Protein AF-0000000083203760 (afdb_homodimer)

Secondary structure (DSSP, 8-state):
----HHHHHHHHHHHHHHHHHHHHHHHHHHHHHTTT---HHHHHHHHHHHHHHHHHHHHIIIIIHHHTGGGT-HHHHHHHHHHHHHHHHHHHHHHIIIIIHHHHSTTS-HHHHHHHHHHHHHTTHHHHHHHHHHHHHHHHHHHHHHHHHHHHHHHHHHHHHHHHHHHHHHHHT---HHHHHHHHHHHHHHHHH-HHHHHHHHHHHHHHHHIIIIITTSS-EEHHHHHHHHHHHHHHHHHHS-TTEEEEEE--SS--TTEEE-TTSHHHHHHHHHHHH--SSS-EEEEEEEEEETTEEEEEEEEE----TT------HHHHHHHHHHHHHH-TTS-EEEEEE-SSEEEEEEEEEPEE-/----HHHHHHHHHHHHHHHHHHHHHHHHHHHHHTTT---HHHHHHHHHHHHHHHHHHHHIIIIIHHHTGGGT-HHHHHHHHHHHHHHHHHHHHHHIIIIIHHHHSTTS-HHHHHHHHHHHHHTTHHHHHHHHHHHHHHHHHHHHHHHHHHHHHHHHHHHHHHHHHHHHHHHHT---HHHHHHHHHHHHHHHHH-HHHHHHHHHHHHHHHHIIIIITTSS-EEHHHHHHHHHHHHHHHHHHS-TTEEEEEE--SS--TTEEE-TTSHHHHHHHHHHHH--SSS-EEEEEEEEEETTEEEEEEEEE----TT------HHHHHHHHHHHHHH-TTS-EEEEEE-SSEEEEEEEEEPEE-

Nearest PDB structures (foldseek):
  6swk-assembly1_A-2  TM=7.107E-01  e=8.829E-11  Geobacillus stearothermophilus
  6swj-assembly1_A-2  TM=7.119E-01  e=3.536E-10  Geobacillus stearothermophilus
  6e95-assembly1_A  TM=4.316E-01  e=1.342E-07  Saccharomyces cerevisiae S288C
  7cch-assembly1_A-2  TM=5.330E-01  e=2.405E-06  Acinetobacter baumannii
  6dk8-assembly4_H  TM=5.247E-01  e=2.341E-05  Pseudomonas aeruginosa

Organism: NCBI:txid214856

Radius of gyration: 39.58 Å; Cα contacts (8 Å, |Δi|>4): 831; chains: 2; bounding box: 65×118×86 Å

pLDDT: mean 80.67, std 13.75, range [40.88, 97.44]

Foldseek 3Di:
DPDPPVLVVVLVVVVCVVVVVQLCVQQVVQCVPVVRDRDVVSSVVSVLLCVLLVVLLVCLLPPLLVPAVVVPNVVSSVVVSLCSQLVSVVVVVVCCVPPVCVPPVVPPDPVVVVVVVCCVVVVCPSVVSSVVSVVSSVVSSVSVVVSVVVVVVVVVVVVVVVVLVVLLQVLLLVPVVVLLVVLVVVLVVCCVVPVVVSVVSVVLSVLLVCCSPPPLNDQKDFPVSQVVNLVSSVVSVCSVCDPQEAEEEEEDDPRPRQFMDRHPLLVLVVVCQSVFQDDPVHRKYKYWYWDDDPQKIKIKIKMWGDDDDDDPPPPPPNVVSSVVNCCSPQNPPQKDWDWDDDNTMTMIMIMHGTDGD/DPDPPVLVVVLVVVVCVVVVVQLCVQQVVQCVPVVRDRDVVSSVVSVLLCVLLVVLLVCLLPPLLVPAVVVPNVVSSVVVSLCSQLVSVVVVVVCCVVPVCVPPVVPPDPVVVVVVVCCVVVVCVSVVSSVVSVVSSVVSSVSVVVSVVVVVVVVVVVVVVVVLVVLLQVLLLVPVVVLLVVLVVLLVVCCVVPVVVSVVSVVLSVLLVCCSPPPLNDQKDFPVVQVVNLVSSVVSVCSVDDPQEAEEEEEDPDGDRQFMDRHPLLVLVVVCQSVFQDDPVHRKYKYWYWDDDPQKIKIKIKMFGDDDDPDPPDPPPNVVSSQVSCCSPQNPPQKDWDWDDDRTMTMIMIMHGTDGD

Solvent-accessible surface area (backbone atoms only — not comparable to full-atom values): 38094 Å² total; per-residue (Å²): 128,86,72,54,69,65,58,54,50,53,52,53,51,52,51,51,54,54,51,50,52,64,65,44,45,52,50,54,52,30,24,66,71,48,80,68,38,71,49,63,68,61,36,50,54,50,47,60,68,45,47,61,54,54,53,52,47,50,51,35,65,70,45,47,40,63,66,20,46,77,67,69,35,57,66,64,28,51,53,52,50,51,49,53,46,53,50,52,53,51,48,50,51,51,47,43,59,63,50,44,44,58,66,74,43,61,83,52,53,73,65,56,48,51,50,48,49,51,47,47,68,65,53,47,48,67,60,52,52,47,52,40,46,51,22,41,53,32,18,53,49,15,53,54,43,48,58,48,44,57,50,49,51,53,50,42,53,52,43,51,51,50,27,52,50,26,43,51,52,38,64,60,61,62,62,66,48,64,57,56,36,52,51,37,52,50,35,41,59,26,49,79,76,37,51,68,59,21,38,50,47,35,52,43,50,35,53,46,47,48,42,58,58,68,47,40,74,37,77,54,30,39,45,66,57,52,49,50,47,47,50,41,51,49,53,51,46,49,68,70,48,50,98,62,48,52,73,44,76,46,72,59,80,85,71,65,81,66,42,17,34,60,53,77,56,68,50,57,55,54,50,46,37,58,67,58,13,56,49,96,87,44,87,20,35,40,40,38,40,39,42,71,56,93,65,28,38,37,40,35,40,37,18,27,38,70,76,66,95,74,68,73,72,63,83,50,76,62,62,54,48,49,50,52,49,44,36,71,73,52,36,84,81,51,52,45,80,47,74,46,79,52,83,53,36,38,34,41,37,37,38,38,59,52,40,82,122,127,87,72,54,70,66,58,54,50,54,52,52,50,50,51,50,53,54,51,49,51,64,64,46,45,51,50,52,51,29,26,66,71,47,82,70,38,70,50,60,68,60,36,50,53,51,48,62,68,46,47,60,55,53,52,52,47,51,50,37,64,72,46,47,40,64,68,19,45,78,67,69,34,55,67,64,28,53,52,51,50,49,48,50,46,53,49,51,54,50,49,52,52,52,47,44,59,63,50,45,44,57,64,73,41,63,81,50,52,72,66,57,47,50,51,48,48,50,47,47,68,64,54,47,48,67,58,53,51,46,51,39,46,51,21,40,52,31,19,51,48,16,54,54,42,47,55,48,44,55,50,50,51,53,51,42,52,52,43,50,52,51,27,52,48,26,44,49,52,38,63,59,61,62,62,66,49,64,57,56,37,52,52,38,52,49,35,41,60,26,49,78,76,36,51,68,59,22,39,52,47,37,52,42,50,35,53,47,46,47,42,58,58,67,48,40,74,38,76,54,30,39,46,66,56,52,49,49,47,47,51,40,51,49,53,51,46,50,66,70,48,49,94,59,47,53,73,44,75,46,70,62,94,77,71,65,81,66,41,17,34,61,53,77,56,67,50,54,55,54,51,48,36,57,68,57,13,57,51,94,87,44,88,20,34,39,40,38,39,40,44,74,56,94,64,26,36,37,41,36,40,36,17,26,36,73,75,63,95,73,69,72,70,65,84,48,76,61,62,54,49,49,50,52,49,45,36,72,75,51,36,83,81,52,51,47,80,48,75,48,79,52,83,54,34,39,35,42,37,38,39,37,58,52,42,82,121

InterPro domains:
  IPR010559 Signal transduction histidine kinase, internal region [PF06580] (166-244)
  IPR036890 Histidine kinase/HSP90-like ATPase superfamily [G3DSA:3.30.565.10] (221-354)
  IPR036890 Histidine kinase/HSP90-like ATPase superfamily [SSF55874] (228-350)
  IPR050640 Bacterial two-component sensor kinase systems [PTHR34220] (123-354)

Structure (mmCIF, N/CA/C/O backbone):
data_AF-0000000083203760-model_v1
#
loop_
_entity.id
_entity.type
_entity.pdbx_description
1 polymer Regulator
#
loop_
_atom_site.group_PDB
_atom_site.id
_atom_site.type_symbol
_atom_site.label_atom_id
_atom_site.label_alt_id
_atom_site.label_comp_id
_atom_site.label_asym_id
_atom_site.label_entity_id
_atom_site.label_seq_id
_atom_site.pdbx_PDB_ins_code
_atom_site.Cartn_x
_atom_site.Cartn_y
_atom_site.Cartn_z
_atom_site.occupancy
_atom_site.B_iso_or_equiv
_atom_site.auth_seq_id
_atom_site.auth_comp_id
_atom_site.auth_asym_id
_atom_site.auth_atom_id
_atom_site.pdbx_PDB_model_num
ATOM 1 N N . MET A 1 1 ? -10.406 -12.016 2.883 1 41.28 1 MET A N 1
ATOM 2 C CA . MET A 1 1 ? -10.086 -11.289 1.656 1 41.28 1 MET A CA 1
ATOM 3 C C . MET A 1 1 ? -11.156 -11.523 0.593 1 41.28 1 MET A C 1
ATOM 5 O O . MET A 1 1 ? -11.359 -12.656 0.151 1 41.28 1 MET A O 1
ATOM 9 N N . LYS A 1 2 ? -12.18 -10.805 0.611 1 45.97 2 LYS A N 1
ATOM 10 C CA . LYS A 1 2 ? -13.312 -11.07 -0.267 1 45.97 2 LYS A CA 1
ATOM 11 C C . LYS A 1 2 ? -12.867 -11.188 -1.722 1 45.97 2 LYS A C 1
ATOM 13 O O . LYS A 1 2 ? -12.352 -10.234 -2.301 1 45.97 2 LYS A O 1
ATOM 18 N N . ILE A 1 3 ? -12.594 -12.352 -2.16 1 55.75 3 ILE A N 1
ATOM 19 C CA . ILE A 1 3 ? -12.445 -12.656 -3.578 1 55.75 3 ILE A CA 1
ATOM 20 C C . ILE A 1 3 ? -13.625 -12.078 -4.359 1 55.75 3 ILE A C 1
ATOM 22 O O . ILE A 1 3 ? -14.781 -12.367 -4.043 1 55.75 3 ILE A O 1
ATOM 26 N N . THR A 1 4 ? -13.359 -11.094 -5.195 1 65.38 4 THR A N 1
ATOM 27 C CA . THR A 1 4 ? -14.477 -10.516 -5.922 1 65.38 4 THR A CA 1
ATOM 28 C C . THR A 1 4 ? -15.188 -11.578 -6.758 1 65.38 4 THR A C 1
ATOM 30 O O . THR A 1 4 ? -14.547 -12.469 -7.312 1 65.38 4 THR A O 1
ATOM 33 N N . LYS A 1 5 ? -16.5 -11.742 -6.645 1 73.12 5 LYS A N 1
ATOM 34 C CA . LYS A 1 5 ? -17.375 -12.633 -7.383 1 73.12 5 LYS A CA 1
ATOM 35 C C . LYS A 1 5 ? -16.922 -12.781 -8.836 1 73.12 5 LYS A C 1
ATOM 37 O O . LYS A 1 5 ? -16.922 -13.891 -9.375 1 73.12 5 LYS A O 1
ATOM 42 N N . LYS A 1 6 ? -16.422 -11.75 -9.422 1 73.62 6 LYS A N 1
ATOM 43 C CA . LYS A 1 6 ? -16.031 -11.742 -10.828 1 73.62 6 LYS A CA 1
ATOM 44 C C . LYS A 1 6 ? -14.773 -12.578 -11.047 1 73.62 6 LYS A C 1
ATOM 46 O O . LYS A 1 6 ? -14.664 -13.297 -12.047 1 73.62 6 LYS A O 1
ATOM 51 N N . GLN A 1 7 ? -13.844 -12.477 -10.109 1 79.75 7 GLN A N 1
ATOM 52 C CA . GLN A 1 7 ? -12.594 -13.211 -10.25 1 79.75 7 GLN A CA 1
ATOM 53 C C . GLN A 1 7 ? -12.812 -14.711 -10.078 1 79.75 7 GLN A C 1
ATOM 55 O O . GLN A 1 7 ? -12.203 -15.516 -10.789 1 79.75 7 GLN A O 1
ATOM 60 N N . THR A 1 8 ? -13.742 -15.023 -9.242 1 82.88 8 THR A N 1
ATOM 61 C CA . THR A 1 8 ? -14.07 -16.422 -9.031 1 82.88 8 THR A CA 1
ATOM 62 C C . THR A 1 8 ? -14.742 -17.016 -10.266 1 82.88 8 THR A C 1
ATOM 64 O O . THR A 1 8 ? -14.477 -18.156 -10.641 1 82.88 8 THR A O 1
ATOM 67 N N . ILE A 1 9 ? -15.57 -16.234 -10.875 1 84.5 9 ILE A N 1
ATOM 68 C CA . ILE A 1 9 ? -16.25 -16.656 -12.094 1 84.5 9 ILE A CA 1
ATOM 69 C C . ILE A 1 9 ? -15.234 -16.859 -13.211 1 84.5 9 ILE A C 1
ATOM 71 O O . ILE A 1 9 ? -15.305 -17.844 -13.953 1 84.5 9 ILE A O 1
ATOM 75 N N . GLY A 1 10 ? -14.312 -15.906 -13.336 1 85.19 10 GLY A N 1
ATOM 76 C CA . GLY A 1 10 ? -13.273 -16.031 -14.352 1 85.19 10 GLY A CA 1
ATOM 77 C C . GLY A 1 10 ? -12.406 -17.266 -14.164 1 85.19 10 GLY A C 1
ATOM 78 O O . GLY A 1 10 ? -12.094 -17.953 -15.133 1 85.19 10 GLY A O 1
ATOM 79 N N . GLU A 1 11 ? -12.086 -17.516 -12.984 1 89.69 11 GLU A N 1
ATOM 80 C CA . GLU A 1 11 ? -11.281 -18.688 -12.648 1 89.69 11 GLU A CA 1
ATOM 81 C C . GLU A 1 11 ? -12.008 -19.984 -13.008 1 89.69 11 GLU A C 1
ATOM 83 O O . GLU A 1 11 ? -11.43 -20.859 -13.648 1 89.69 11 GLU A O 1
ATOM 88 N N . ASN A 1 12 ? -13.25 -20.141 -12.617 1 89.38 12 ASN A N 1
ATOM 89 C CA . ASN A 1 12 ? -14.039 -21.344 -12.883 1 89.38 12 ASN A CA 1
ATOM 90 C C . ASN A 1 12 ? -14.289 -21.531 -14.375 1 89.38 12 ASN A C 1
ATOM 92 O O . ASN A 1 12 ? -14.281 -22.656 -14.867 1 89.38 12 ASN A O 1
ATOM 96 N N . LEU A 1 13 ? -14.508 -20.453 -15.047 1 88.31 13 LEU A N 1
ATOM 97 C CA . LEU A 1 13 ? -14.695 -20.516 -16.5 1 88.31 13 LEU A CA 1
ATOM 98 C C . LEU A 1 13 ? -13.445 -21.062 -17.188 1 88.31 13 LEU A C 1
ATOM 100 O O . LEU A 1 13 ? -13.547 -21.844 -18.125 1 88.31 13 LEU A O 1
ATOM 104 N N . LEU A 1 14 ? -12.359 -20.625 -16.734 1 90.06 14 LEU A N 1
ATOM 105 C CA . LEU A 1 14 ? -11.094 -21.109 -17.281 1 90.06 14 LEU A CA 1
ATOM 106 C C . LEU A 1 14 ? -10.945 -22.609 -17.062 1 90.06 14 LEU A C 1
ATOM 108 O O . LEU A 1 14 ? -10.547 -23.344 -17.969 1 90.06 14 LEU A O 1
ATOM 112 N N . TYR A 1 15 ? -11.312 -23.109 -15.875 1 92.94 15 TYR A N 1
ATOM 113 C CA . TYR A 1 15 ? -11.242 -24.547 -15.57 1 92.94 15 TYR A CA 1
ATOM 114 C C . TYR A 1 15 ? -12.164 -25.344 -16.484 1 92.94 15 TYR A C 1
ATOM 116 O O . TYR A 1 15 ? -11.773 -26.375 -17.016 1 92.94 15 TYR A O 1
ATOM 124 N N . VAL A 1 16 ? -13.344 -24.812 -16.688 1 91.5 16 VAL A N 1
ATOM 125 C CA . VAL A 1 16 ? -14.32 -25.5 -17.531 1 91.5 16 VAL A CA 1
ATOM 126 C C . VAL A 1 16 ? -13.805 -25.578 -18.969 1 91.5 16 VAL A C 1
ATOM 128 O O . VAL A 1 16 ? -13.922 -26.609 -19.625 1 91.5 16 VAL A O 1
ATOM 131 N N . MET A 1 17 ? -13.25 -24.547 -19.406 1 90.25 17 MET A N 1
ATOM 132 C CA . MET A 1 17 ? -12.711 -24.5 -20.766 1 90.25 17 MET A CA 1
ATOM 133 C C . MET A 1 17 ? -11.586 -25.516 -20.938 1 90.25 17 MET A C 1
ATOM 135 O O . MET A 1 17 ? -11.57 -26.266 -21.922 1 90.25 17 MET A O 1
ATOM 139 N N . VAL A 1 18 ? -10.672 -25.562 -20.016 1 91.62 18 VAL A N 1
ATOM 140 C CA . VAL A 1 18 ? -9.508 -26.438 -20.094 1 91.62 18 VAL A CA 1
ATOM 141 C C . VAL A 1 18 ? -9.961 -27.891 -20.031 1 91.62 18 VAL A C 1
ATOM 143 O O . VAL A 1 18 ? -9.57 -28.703 -20.875 1 91.62 18 VAL A O 1
ATOM 146 N N . TRP A 1 19 ? -10.852 -28.266 -19.141 1 93.12 19 TRP A N 1
ATOM 147 C CA . TRP A 1 19 ? -11.273 -29.656 -18.969 1 93.12 19 TRP A CA 1
ATOM 148 C C . TRP A 1 19 ? -12.188 -30.094 -20.109 1 93.12 19 TRP A C 1
ATOM 150 O O . TRP A 1 19 ? -12.164 -31.266 -20.516 1 93.12 19 TRP A O 1
ATOM 160 N N . SER A 1 20 ? -13.016 -29.141 -20.641 1 91.94 20 SER A N 1
ATOM 161 C CA . SER A 1 20 ? -13.812 -29.469 -21.812 1 91.94 20 SER A CA 1
ATOM 162 C C . SER A 1 20 ? -12.938 -29.812 -23.016 1 91.94 20 SER A C 1
ATOM 164 O O . SER A 1 20 ? -13.227 -30.766 -23.75 1 91.94 20 SER A O 1
ATOM 166 N N . ALA A 1 21 ? -11.922 -29.078 -23.141 1 89.75 21 ALA A N 1
ATOM 167 C CA . ALA A 1 21 ? -10.977 -29.344 -24.234 1 89.75 21 ALA A CA 1
ATOM 168 C C . ALA A 1 21 ? -10.32 -30.719 -24.047 1 89.75 21 ALA A C 1
ATOM 170 O O . ALA A 1 21 ? -10.195 -31.484 -25.016 1 89.75 21 ALA A O 1
ATOM 171 N N . ILE A 1 22 ? -9.93 -31.078 -22.844 1 91.44 22 ILE A N 1
ATOM 172 C CA . ILE A 1 22 ? -9.25 -32.344 -22.547 1 91.44 22 ILE A CA 1
ATOM 173 C C . ILE A 1 22 ? -10.203 -33.5 -22.797 1 91.44 22 ILE A C 1
ATOM 175 O O . ILE A 1 22 ? -9.805 -34.531 -23.359 1 91.44 22 ILE A O 1
ATOM 179 N N . ILE A 1 23 ? -11.469 -33.344 -22.5 1 90.38 23 ILE A N 1
ATOM 180 C CA . ILE A 1 23 ? -12.453 -34.438 -22.594 1 90.38 23 ILE A CA 1
ATOM 181 C C . ILE A 1 23 ? -12.898 -34.594 -24.047 1 90.38 23 ILE A C 1
ATOM 183 O O . ILE A 1 23 ? -13.195 -35.719 -24.484 1 90.38 23 ILE A O 1
ATOM 187 N N . LEU A 1 24 ? -12.805 -33.531 -24.781 1 89 24 LEU A N 1
ATOM 188 C CA . LEU A 1 24 ? -13.359 -33.531 -26.141 1 89 24 LEU A CA 1
ATOM 189 C C . LEU A 1 24 ? -12.336 -34.031 -27.141 1 89 24 LEU A C 1
ATOM 191 O O . LEU A 1 24 ? -12.703 -34.562 -28.188 1 89 24 LEU A O 1
ATOM 195 N N . VAL A 1 25 ? -11.102 -34 -26.844 1 85.94 25 VAL A N 1
ATOM 196 C CA . VAL A 1 25 ? -10.047 -34.312 -27.812 1 85.94 25 VAL A CA 1
ATOM 197 C C . VAL A 1 25 ? -10.109 -35.781 -28.172 1 85.94 25 VAL A C 1
ATOM 199 O O . VAL A 1 25 ? -10.039 -36.156 -29.344 1 85.94 25 VAL A O 1
ATOM 202 N N . PRO A 1 26 ? -10.273 -36.75 -27.203 1 83 26 PRO A N 1
ATOM 203 C CA . PRO A 1 26 ? -10.383 -38.156 -27.578 1 83 26 PRO A CA 1
ATOM 204 C C . PRO A 1 26 ? -11.562 -38.406 -28.516 1 83 26 PRO A C 1
ATOM 206 O O . PRO A 1 26 ? -11.484 -39.281 -29.375 1 83 26 PRO A O 1
ATOM 209 N N . VAL A 1 27 ? -12.617 -37.656 -28.375 1 81.75 27 VAL A N 1
ATOM 210 C CA . VAL A 1 27 ? -13.773 -37.812 -29.234 1 81.75 27 VAL A CA 1
ATOM 211 C C . VAL A 1 27 ? -13.422 -37.344 -30.656 1 81.75 27 VAL A C 1
ATOM 213 O O . VAL A 1 27 ? -13.711 -38.062 -31.625 1 81.75 27 VAL A O 1
ATOM 216 N N . LEU A 1 28 ? -12.766 -36.281 -30.766 1 80.5 28 LEU A N 1
ATOM 217 C CA . LEU A 1 28 ? -12.375 -35.75 -32.062 1 80.5 28 LEU A CA 1
ATOM 218 C C . LEU A 1 28 ? -11.367 -36.656 -32.75 1 80.5 28 LEU A C 1
ATOM 220 O O . LEU A 1 28 ? -11.414 -36.844 -33.969 1 80.5 28 LEU A O 1
ATOM 224 N N . ASN A 1 29 ? -10.453 -37.188 -31.922 1 78.31 29 ASN A N 1
ATOM 225 C CA . ASN A 1 29 ? -9.461 -38.125 -32.469 1 78.31 29 ASN A CA 1
ATOM 226 C C . ASN A 1 29 ? -10.125 -39.375 -33 1 78.31 29 ASN A C 1
ATOM 228 O O . ASN A 1 29 ? -9.703 -39.906 -34.062 1 78.31 29 ASN A O 1
ATOM 232 N N . SER A 1 30 ? -11.094 -39.906 -32.312 1 76.69 30 SER A N 1
ATOM 233 C CA . SER A 1 30 ? -11.805 -41.094 -32.781 1 76.69 30 SER A CA 1
ATOM 234 C C . SER A 1 30 ? -12.562 -40.812 -34.062 1 76.69 30 SER A C 1
ATOM 236 O O . SER A 1 30 ? -12.633 -41.688 -34.969 1 76.69 30 SER A O 1
ATOM 238 N N . LEU A 1 31 ? -13.023 -39.625 -34.219 1 75.75 31 LEU A N 1
ATOM 239 C CA . LEU A 1 31 ? -13.75 -39.219 -35.406 1 75.75 31 LEU A CA 1
ATOM 240 C C . LEU A 1 31 ? -12.812 -39.156 -36.625 1 75.75 31 LEU A C 1
ATOM 242 O O . LEU A 1 31 ? -13.18 -39.594 -37.719 1 75.75 31 LEU A O 1
ATOM 246 N N . MET A 1 32 ? -11.672 -38.781 -36.438 1 72.25 32 MET A N 1
ATOM 247 C CA . MET A 1 32 ? -10.695 -38.594 -37.5 1 72.25 32 MET A CA 1
ATOM 248 C C . MET A 1 32 ? -10.125 -39.938 -37.938 1 72.25 32 MET A C 1
ATOM 250 O O . MET A 1 32 ? -9.852 -40.125 -39.125 1 72.25 32 MET A O 1
ATOM 254 N N . MET A 1 33 ? -9.961 -40.875 -37.031 1 68.06 33 MET A N 1
ATOM 255 C CA . MET A 1 33 ? -9.32 -42.156 -37.344 1 68.06 33 MET A CA 1
ATOM 256 C C . MET A 1 33 ? -10.312 -43.125 -38 1 68.06 33 MET A C 1
ATOM 258 O O . MET A 1 33 ? -9.906 -44 -38.781 1 68.06 33 MET A O 1
ATOM 262 N N . SER A 1 34 ? -11.484 -43.188 -37.469 1 64.12 34 SER A N 1
ATOM 263 C CA . SER A 1 34 ? -12.445 -44.188 -37.938 1 64.12 34 SER A CA 1
ATOM 264 C C . SER A 1 34 ? -13.352 -43.594 -39.031 1 64.12 34 SER A C 1
ATOM 266 O O . SER A 1 34 ? -14.547 -43.906 -39.062 1 64.12 34 SER A O 1
ATOM 268 N N . GLU A 1 35 ? -12.688 -42.875 -40.062 1 63.22 35 GLU A N 1
ATOM 269 C CA . GLU A 1 35 ? -13.461 -42.344 -41.188 1 63.22 35 GLU A CA 1
ATOM 270 C C . GLU A 1 35 ? -14.789 -41.781 -40.719 1 63.22 35 GLU A C 1
ATOM 272 O O . GLU A 1 35 ? -15.844 -42.125 -41.25 1 63.22 35 GLU A O 1
ATOM 277 N N . LEU A 1 36 ? -14.836 -41.062 -39.688 1 66.12 36 LEU A N 1
ATOM 278 C CA . LEU A 1 36 ? -15.945 -40.219 -39.281 1 66.12 36 LEU A CA 1
ATOM 279 C C . LEU A 1 36 ? -16.938 -41 -38.406 1 66.12 36 LEU A C 1
ATOM 281 O O . LEU A 1 36 ? -18.125 -40.656 -38.344 1 66.12 36 LEU A O 1
ATOM 285 N N . HIS A 1 37 ? -16.562 -42.281 -38 1 74.94 37 HIS A N 1
ATOM 286 C CA . HIS A 1 37 ? -17.344 -42.969 -36.969 1 74.94 37 HIS A CA 1
ATOM 287 C C . HIS A 1 37 ? -16.641 -42.969 -35.625 1 74.94 37 HIS A C 1
ATOM 289 O O . HIS A 1 37 ? -15.422 -43.125 -35.562 1 74.94 37 HIS A O 1
ATOM 295 N N . VAL A 1 38 ? -17.406 -42.625 -34.656 1 73.75 38 VAL A N 1
ATOM 296 C CA . VAL A 1 38 ? -16.859 -42.562 -33.281 1 73.75 38 VAL A CA 1
ATOM 297 C C . VAL A 1 38 ? -16.781 -43.969 -32.719 1 73.75 38 VAL A C 1
ATOM 299 O O . VAL A 1 38 ? -17.797 -44.688 -32.656 1 73.75 38 VAL A O 1
ATOM 302 N N . SER A 1 39 ? -15.625 -44.438 -32.469 1 77.69 39 SER A N 1
ATOM 303 C CA . SER A 1 39 ? -15.461 -45.688 -31.703 1 77.69 39 SER A CA 1
ATOM 304 C C . SER A 1 39 ? -15.578 -45.406 -30.203 1 77.69 39 SER A C 1
ATOM 306 O O . SER A 1 39 ? -14.617 -45 -29.562 1 77.69 39 SER A O 1
ATOM 308 N N . TRP A 1 40 ? -16.734 -45.688 -29.672 1 78.56 40 TRP A N 1
ATOM 309 C CA . TRP A 1 40 ? -17.016 -45.375 -28.266 1 78.56 40 TRP A CA 1
ATOM 310 C C . TRP A 1 40 ? -16.125 -46.188 -27.328 1 78.56 40 TRP A C 1
ATOM 312 O O . TRP A 1 40 ? -15.82 -45.75 -26.234 1 78.56 40 TRP A O 1
ATOM 322 N N . GLU A 1 41 ? -15.719 -47.281 -27.797 1 76.12 41 GLU A N 1
ATOM 323 C CA . GLU A 1 41 ? -14.836 -48.094 -26.969 1 76.12 41 GLU A CA 1
ATOM 324 C C . GLU A 1 41 ? -13.516 -47.406 -26.703 1 76.12 41 GLU A C 1
ATOM 326 O O . GLU A 1 41 ? -13.047 -47.344 -25.562 1 76.12 41 GLU A O 1
ATOM 331 N N . ASN A 1 42 ? -13 -46.812 -27.75 1 75.62 42 ASN A N 1
ATOM 332 C CA . ASN A 1 42 ? -11.742 -46.094 -27.609 1 75.62 42 ASN A CA 1
ATOM 333 C C . ASN A 1 42 ? -11.898 -44.844 -26.766 1 75.62 42 ASN A C 1
ATOM 335 O O . ASN A 1 42 ? -11.023 -44.5 -25.969 1 75.62 42 ASN A O 1
ATOM 339 N N . VAL A 1 43 ? -13.055 -44.25 -26.984 1 82.94 43 VAL A N 1
ATOM 340 C CA . VAL A 1 43 ? -13.32 -43 -26.25 1 82.94 43 VAL A CA 1
ATOM 341 C C . VAL A 1 43 ? -13.477 -43.312 -24.75 1 82.94 43 VAL A C 1
ATOM 343 O O . VAL A 1 43 ? -12.953 -42.594 -23.906 1 82.94 43 VAL A O 1
ATOM 346 N N . LEU A 1 44 ? -14.094 -44.406 -24.406 1 84.44 44 LEU A N 1
ATOM 347 C CA . LEU A 1 44 ? -14.305 -44.781 -23.016 1 84.44 44 LEU A CA 1
ATOM 348 C C . LEU A 1 44 ? -12.992 -45.156 -22.344 1 84.44 44 LEU A C 1
ATOM 350 O O . LEU A 1 44 ? -12.781 -44.844 -21.172 1 84.44 44 LEU A O 1
ATOM 354 N N . ILE A 1 45 ? -12.109 -45.75 -23.094 1 78.44 45 ILE A N 1
ATOM 355 C CA . ILE A 1 45 ? -10.789 -46.094 -22.562 1 78.44 45 ILE A CA 1
ATOM 356 C C . ILE A 1 45 ? -10.016 -44.812 -22.234 1 78.44 45 ILE A C 1
ATOM 358 O O . ILE A 1 45 ? -9.391 -44.719 -21.172 1 78.44 45 ILE A O 1
ATOM 362 N N . ALA A 1 46 ? -10.117 -43.875 -23.156 1 83.62 46 ALA A N 1
ATOM 363 C CA . ALA A 1 46 ? -9.438 -42.594 -22.938 1 83.62 46 ALA A CA 1
ATOM 364 C C . ALA A 1 46 ? -10.008 -41.875 -21.734 1 83.62 46 ALA A C 1
ATOM 366 O O . ALA A 1 46 ? -9.266 -41.344 -20.906 1 83.62 46 ALA A O 1
ATOM 367 N N . TRP A 1 47 ? -11.305 -41.906 -21.609 1 88.44 47 TRP A N 1
ATOM 368 C CA . TRP A 1 47 ? -11.961 -41.188 -20.516 1 88.44 47 TRP A CA 1
ATOM 369 C C . TRP A 1 47 ? -11.641 -41.844 -19.172 1 88.44 47 TRP A C 1
ATOM 371 O O . TRP A 1 47 ? -11.539 -41.188 -18.156 1 88.44 47 TRP A O 1
ATOM 381 N N . ARG A 1 48 ? -11.453 -43.156 -19.188 1 86.06 48 ARG A N 1
ATOM 382 C CA . ARG A 1 48 ? -11.055 -43.875 -17.984 1 86.06 48 ARG A CA 1
ATOM 383 C C . ARG A 1 48 ? -9.664 -43.438 -17.516 1 86.06 48 ARG A C 1
ATOM 385 O O . ARG A 1 48 ? -9.398 -43.375 -16.328 1 86.06 48 ARG A O 1
ATOM 392 N N . LYS A 1 49 ? -8.773 -43.125 -18.453 1 86.31 49 LYS A N 1
ATOM 393 C CA . LYS A 1 49 ? -7.426 -42.656 -18.141 1 86.31 49 LYS A CA 1
ATOM 394 C C . LYS A 1 49 ? -7.434 -41.219 -17.641 1 86.31 49 LYS A C 1
ATOM 396 O O . LYS A 1 49 ? -6.566 -40.812 -16.859 1 86.31 49 LYS A O 1
ATOM 401 N N . ILE A 1 50 ? -8.484 -40.438 -18.031 1 92 50 ILE A N 1
ATOM 402 C CA . ILE A 1 50 ? -8.57 -39.031 -17.703 1 92 50 ILE A CA 1
ATOM 403 C C . ILE A 1 50 ? -9.227 -38.875 -16.328 1 92 50 ILE A C 1
ATOM 405 O O . ILE A 1 50 ? -8.883 -37.938 -15.586 1 92 50 ILE A O 1
ATOM 409 N N . ALA A 1 51 ? -10.078 -39.75 -15.922 1 93.19 51 ALA A N 1
ATOM 410 C CA . ALA A 1 51 ? -10.953 -39.656 -14.758 1 93.19 51 ALA A CA 1
ATOM 411 C C . ALA A 1 51 ? -10.141 -39.438 -13.484 1 93.19 51 ALA A C 1
ATOM 413 O O . ALA A 1 51 ? -10.461 -38.531 -12.688 1 93.19 51 ALA A O 1
ATOM 414 N N . PRO A 1 52 ? -9.016 -40.156 -13.297 1 94.25 52 PRO A N 1
ATOM 415 C CA . PRO A 1 52 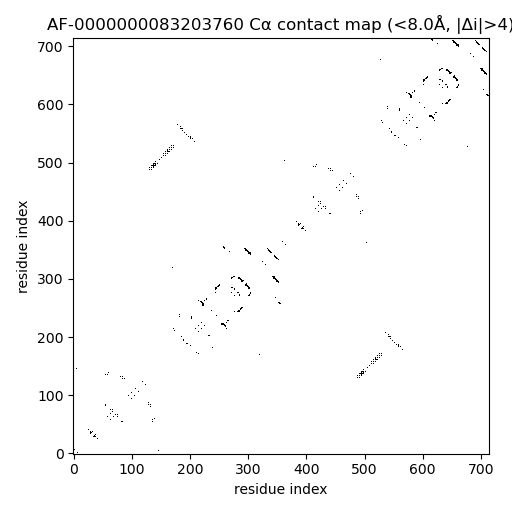? -8.258 -39.938 -12.07 1 94.25 52 PRO A CA 1
ATOM 416 C C . PRO A 1 52 ? -7.695 -38.5 -11.984 1 94.25 52 PRO A C 1
ATOM 418 O O . PRO A 1 52 ? -7.613 -37.938 -10.891 1 94.25 52 PRO A O 1
ATOM 421 N N . TYR A 1 53 ? -7.285 -37.938 -13.07 1 95.12 53 TYR A N 1
ATOM 422 C CA . TYR A 1 53 ? -6.754 -36.594 -13.078 1 95.12 53 TYR A CA 1
ATOM 423 C C . TYR A 1 53 ? -7.828 -35.562 -12.695 1 95.12 53 TYR A C 1
ATOM 425 O O . TYR A 1 53 ? -7.547 -34.594 -12.008 1 95.12 53 TYR A O 1
ATOM 433 N N . LEU A 1 54 ? -9.039 -35.812 -13.211 1 94.94 54 LEU A N 1
ATOM 434 C CA . LEU A 1 54 ? -10.148 -34.906 -12.867 1 94.94 54 LEU A CA 1
ATOM 435 C C . LEU A 1 54 ? -10.43 -34.969 -11.367 1 94.94 54 LEU A C 1
ATOM 437 O O . LEU A 1 54 ? -10.664 -33.938 -10.742 1 94.94 54 LEU A O 1
ATOM 441 N N . ILE A 1 55 ? -10.359 -36.188 -10.805 1 95.38 55 ILE A N 1
ATOM 442 C CA . ILE A 1 55 ? -10.578 -36.344 -9.367 1 95.38 55 ILE A CA 1
ATOM 443 C C . ILE A 1 55 ? -9.492 -35.594 -8.594 1 95.38 55 ILE A C 1
ATOM 445 O O . ILE A 1 55 ? -9.797 -34.844 -7.656 1 95.38 55 ILE A O 1
ATOM 449 N N . ILE A 1 56 ? -8.258 -35.781 -8.969 1 96.5 56 ILE A N 1
ATOM 450 C CA . ILE A 1 56 ? -7.137 -35.094 -8.32 1 96.5 56 ILE A CA 1
ATOM 451 C C . ILE A 1 56 ? -7.328 -33.594 -8.414 1 96.5 56 ILE A C 1
ATOM 453 O O . ILE A 1 56 ? -7.137 -32.875 -7.426 1 96.5 56 ILE A O 1
ATOM 457 N N . PHE A 1 57 ? -7.75 -33.094 -9.578 1 96.31 57 PHE A N 1
ATOM 458 C CA . PHE A 1 57 ? -7.941 -31.656 -9.812 1 96.31 57 PHE A CA 1
ATOM 459 C C . PHE A 1 57 ? -9 -31.094 -8.883 1 96.31 57 PHE A C 1
ATOM 461 O O . PHE A 1 57 ? -8.797 -30.047 -8.266 1 96.31 57 PHE A O 1
ATOM 468 N N . ILE A 1 58 ? -10.125 -31.797 -8.773 1 96.12 58 ILE A N 1
ATOM 469 C CA . ILE A 1 58 ? -11.25 -31.312 -7.98 1 96.12 58 ILE A CA 1
ATOM 470 C C . ILE A 1 58 ? -10.844 -31.219 -6.512 1 96.12 58 ILE A C 1
ATOM 472 O O . ILE A 1 58 ? -11.086 -30.203 -5.852 1 96.12 58 ILE A O 1
ATOM 476 N N . VAL A 1 59 ? -10.227 -32.25 -5.992 1 96.81 59 VAL A N 1
ATOM 477 C CA . VAL A 1 59 ? -9.812 -32.281 -4.594 1 96.81 59 VAL A CA 1
ATOM 478 C C . VAL A 1 59 ? -8.734 -31.219 -4.352 1 96.81 59 VAL A C 1
ATOM 480 O O . VAL A 1 59 ? -8.781 -30.484 -3.363 1 96.81 59 VAL A O 1
ATOM 483 N N . HIS A 1 60 ? -7.773 -31.109 -5.258 1 96.88 60 HIS A N 1
ATOM 484 C CA . HIS A 1 60 ? -6.688 -30.141 -5.125 1 96.88 60 HIS A CA 1
ATOM 485 C C . HIS A 1 60 ? -7.215 -28.719 -5.16 1 96.88 60 HIS A C 1
ATOM 487 O O . HIS A 1 60 ? -6.852 -27.891 -4.312 1 96.88 60 HIS A O 1
ATOM 493 N N . ASN A 1 61 ? -8.102 -28.422 -6.109 1 95.19 61 ASN A N 1
ATOM 494 C CA . ASN A 1 61 ? -8.617 -27.078 -6.324 1 95.19 61 ASN A CA 1
ATOM 495 C C . ASN A 1 61 ? -9.523 -26.641 -5.18 1 95.19 61 ASN A C 1
ATOM 497 O O . ASN A 1 61 ? -9.492 -25.469 -4.773 1 95.19 61 ASN A O 1
ATOM 501 N N . SER A 1 62 ? -10.297 -27.562 -4.645 1 94.88 62 SER A N 1
ATOM 502 C CA . SER A 1 62 ? -11.328 -27.203 -3.676 1 94.88 62 SER A CA 1
ATOM 503 C C . SER A 1 62 ? -10.797 -27.281 -2.248 1 94.88 62 SER A C 1
ATOM 505 O O . SER A 1 62 ? -11.273 -26.562 -1.361 1 94.88 62 SER A O 1
ATOM 507 N N . VAL A 1 63 ? -9.82 -28.109 -2.02 1 95 63 VAL A N 1
ATOM 508 C CA . VAL A 1 63 ? -9.469 -28.359 -0.627 1 95 63 VAL A CA 1
ATOM 509 C C . VAL A 1 63 ? -7.988 -28.047 -0.402 1 95 63 VAL A C 1
ATOM 511 O O . VAL A 1 63 ? -7.652 -27.141 0.36 1 95 63 VAL A O 1
ATOM 514 N N . ILE A 1 64 ? -7.043 -28.641 -1.158 1 95 64 ILE A N 1
ATOM 515 C CA . ILE A 1 64 ? -5.621 -28.641 -0.841 1 95 64 ILE A CA 1
ATOM 516 C C . ILE A 1 64 ? -5.027 -27.266 -1.129 1 95 64 ILE A C 1
ATOM 518 O O . ILE A 1 64 ? -4.352 -26.688 -0.277 1 95 64 ILE A O 1
ATOM 522 N N . ALA A 1 65 ? -5.352 -26.734 -2.293 1 93.5 65 ALA A N 1
ATOM 523 C CA . ALA A 1 65 ? -4.754 -25.469 -2.701 1 93.5 65 ALA A CA 1
ATOM 524 C C . ALA A 1 65 ? -5.188 -24.328 -1.774 1 93.5 65 ALA A C 1
ATOM 526 O O . ALA A 1 65 ? -4.348 -23.609 -1.235 1 93.5 65 ALA A O 1
ATOM 527 N N . PRO A 1 66 ? -6.492 -24.203 -1.516 1 90.94 66 PRO A N 1
ATOM 528 C CA . PRO A 1 66 ? -6.93 -23.094 -0.67 1 90.94 66 PRO A CA 1
ATOM 529 C C . PRO A 1 66 ? -6.547 -23.281 0.796 1 90.94 66 PRO A C 1
ATOM 531 O O . PRO A 1 66 ? -6.281 -22.297 1.498 1 90.94 66 PRO A O 1
ATOM 534 N N . ARG A 1 67 ? -6.426 -24.484 1.232 1 92.06 67 ARG A N 1
ATOM 535 C CA . ARG A 1 67 ? -6.199 -24.734 2.652 1 92.06 67 ARG A CA 1
ATOM 536 C C . ARG A 1 67 ? -4.719 -24.625 2.998 1 92.06 67 ARG A C 1
ATOM 538 O O . ARG A 1 67 ? -4.367 -24.219 4.105 1 92.06 67 ARG A O 1
ATOM 545 N N . PHE A 1 68 ? -3.828 -24.938 2.045 1 91.06 68 PHE A N 1
ATOM 546 C CA . PHE A 1 68 ? -2.42 -25.016 2.416 1 91.06 68 PHE A CA 1
ATOM 547 C C . PHE A 1 68 ? -1.58 -24.078 1.56 1 91.06 68 PHE A C 1
ATOM 549 O O . PHE A 1 68 ? -0.913 -23.172 2.082 1 91.06 68 PHE A O 1
ATOM 556 N N . MET A 1 69 ? -1.697 -24.125 0.316 1 87.12 69 MET A N 1
ATOM 557 C CA . MET A 1 69 ? -0.82 -23.391 -0.588 1 87.12 69 MET A CA 1
ATOM 558 C C . MET A 1 69 ? -1.045 -21.891 -0.458 1 87.12 69 MET A C 1
ATOM 560 O O . MET A 1 69 ? -0.091 -21.125 -0.291 1 87.12 69 MET A O 1
ATOM 564 N N . LEU A 1 70 ? -2.254 -21.422 -0.475 1 85.5 70 LEU A N 1
ATOM 565 C CA . LEU A 1 70 ? -2.57 -20 -0.459 1 85.5 70 LEU A CA 1
ATOM 566 C C . LEU A 1 70 ? -2.332 -19.406 0.925 1 85.5 70 LEU A C 1
ATOM 568 O O . LEU A 1 70 ? -2.258 -18.188 1.076 1 85.5 70 LEU A O 1
ATOM 572 N N . LYS A 1 71 ? -2.176 -20.328 1.907 1 87 71 LYS A N 1
ATOM 573 C CA . LYS A 1 71 ? -1.881 -19.859 3.262 1 87 71 LYS A CA 1
ATOM 574 C C . LYS A 1 71 ? -0.39 -19.969 3.568 1 87 71 LYS A C 1
ATOM 576 O O . LYS A 1 71 ? 0.014 -19.938 4.734 1 87 71 LYS A O 1
ATOM 581 N N . HIS A 1 72 ? 0.396 -20.328 2.516 1 85.75 72 HIS A N 1
ATOM 582 C CA . HIS A 1 72 ? 1.854 -20.312 2.553 1 85.75 72 HIS A CA 1
ATOM 583 C C . HIS A 1 72 ? 2.395 -21.484 3.363 1 85.75 72 HIS A C 1
ATOM 585 O O . HIS A 1 72 ? 3.477 -21.391 3.951 1 85.75 72 HIS A O 1
ATOM 591 N N . LYS A 1 73 ? 1.545 -22.469 3.492 1 91.38 73 LYS A N 1
ATOM 592 C CA . LYS A 1 73 ? 1.989 -23.734 4.09 1 91.38 73 LYS A CA 1
ATOM 593 C C . LYS A 1 73 ? 2.488 -24.703 3.025 1 91.38 73 LYS A C 1
ATOM 595 O O . LYS A 1 73 ? 1.855 -25.734 2.768 1 91.38 73 LYS A O 1
ATOM 600 N N . TYR A 1 74 ? 3.674 -24.453 2.52 1 89.19 74 TYR A N 1
ATOM 601 C CA . TYR A 1 74 ? 4.164 -25.078 1.298 1 89.19 74 TYR A CA 1
ATOM 602 C C . TYR A 1 74 ? 4.508 -26.547 1.538 1 89.19 74 TYR A C 1
ATOM 604 O O . TYR A 1 74 ? 4.234 -27.406 0.691 1 89.19 74 TYR A O 1
ATOM 612 N N . TRP A 1 75 ? 5.062 -26.906 2.678 1 91.5 75 TRP A N 1
ATOM 613 C CA . TRP A 1 75 ? 5.457 -28.281 2.963 1 91.5 75 TRP A CA 1
ATOM 614 C C . TRP A 1 75 ? 4.234 -29.172 3.127 1 91.5 75 TRP A C 1
ATOM 616 O O . TRP A 1 75 ? 4.199 -30.281 2.596 1 91.5 75 TRP A O 1
ATOM 626 N N . LYS A 1 76 ? 3.26 -28.703 3.914 1 94.12 76 LYS A N 1
ATOM 627 C CA . LYS A 1 76 ? 2.014 -29.453 4.062 1 94.12 76 LYS A CA 1
ATOM 628 C C . LYS A 1 76 ? 1.316 -29.625 2.717 1 94.12 76 LYS A C 1
ATOM 630 O O . LYS A 1 76 ? 0.749 -30.688 2.439 1 94.12 76 LYS A O 1
ATOM 635 N N . TYR A 1 77 ? 1.473 -28.609 1.931 1 94.75 77 TYR A N 1
ATOM 636 C CA . TYR A 1 77 ? 0.905 -28.656 0.588 1 94.75 77 TYR A CA 1
ATOM 637 C C . TYR A 1 77 ? 1.556 -29.75 -0.242 1 94.75 77 TYR A C 1
ATOM 639 O O . TYR A 1 77 ? 0.863 -30.578 -0.842 1 94.75 77 TYR A O 1
ATOM 647 N N . LEU A 1 78 ? 2.893 -29.75 -0.254 1 93.38 78 LEU A N 1
ATOM 648 C CA . LEU A 1 78 ? 3.635 -30.703 -1.071 1 93.38 78 LEU A CA 1
ATOM 649 C C . LEU A 1 78 ? 3.342 -32.125 -0.639 1 93.38 78 LEU A C 1
ATOM 651 O O . LEU A 1 78 ? 3.061 -33 -1.477 1 93.38 78 LEU A O 1
ATOM 655 N N . ILE A 1 79 ? 3.264 -32.375 0.599 1 95.25 79 ILE A N 1
ATOM 656 C CA . ILE A 1 79 ? 3.08 -33.719 1.14 1 95.25 79 ILE A CA 1
ATOM 657 C C . ILE A 1 79 ? 1.658 -34.188 0.862 1 95.25 79 ILE A C 1
ATOM 659 O O . ILE A 1 79 ? 1.456 -35.312 0.374 1 95.25 79 ILE A O 1
ATOM 663 N N . THR A 1 80 ? 0.7 -33.344 1.127 1 96.12 80 THR A N 1
ATOM 664 C CA . THR A 1 80 ? -0.695 -33.719 0.932 1 96.12 80 THR A CA 1
ATOM 665 C C . THR A 1 80 ? -0.998 -33.938 -0.55 1 96.12 80 THR A C 1
ATOM 667 O O . THR A 1 80 ? -1.727 -34.844 -0.92 1 96.12 80 THR A O 1
ATOM 670 N N . ASN A 1 81 ? -0.4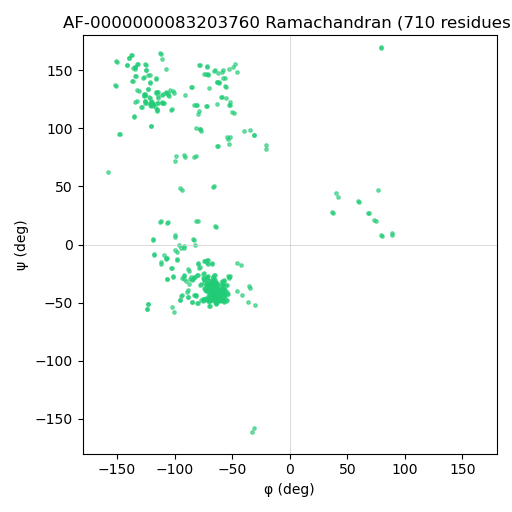35 -33.094 -1.352 1 95.94 81 ASN A N 1
ATOM 671 C CA . ASN A 1 81 ? -0.641 -33.219 -2.791 1 95.94 81 ASN A CA 1
ATOM 672 C C . ASN A 1 81 ? -0.032 -34.5 -3.342 1 95.94 81 ASN A C 1
ATOM 674 O O . ASN A 1 81 ? -0.667 -35.188 -4.125 1 95.94 81 ASN A O 1
ATOM 678 N N . LEU A 1 82 ? 1.224 -34.781 -2.947 1 94.81 82 LEU A N 1
ATOM 679 C CA . LEU A 1 82 ? 1.889 -36 -3.396 1 94.81 82 LEU A CA 1
ATOM 680 C C . LEU A 1 82 ? 1.133 -37.25 -2.926 1 94.81 82 LEU A C 1
ATOM 682 O O . LEU A 1 82 ? 0.999 -38.219 -3.674 1 94.81 82 LEU A O 1
ATOM 686 N N . THR A 1 83 ? 0.632 -37.188 -1.716 1 96 83 THR A N 1
ATOM 687 C CA . THR A 1 83 ? -0.148 -38.281 -1.176 1 96 83 THR A CA 1
ATOM 688 C C . THR A 1 83 ? -1.434 -38.5 -1.975 1 96 83 THR A C 1
ATOM 690 O O . THR A 1 83 ? -1.812 -39.625 -2.283 1 96 83 THR A O 1
ATOM 693 N N . LEU A 1 84 ? -2.092 -37.406 -2.289 1 97.06 84 LEU A N 1
ATOM 694 C CA . LEU A 1 84 ? -3.309 -37.469 -3.092 1 97.06 84 LEU A CA 1
ATOM 695 C C . LEU A 1 84 ? -3.029 -38.094 -4.453 1 97.06 84 LEU A C 1
ATOM 697 O O . LEU A 1 84 ? -3.744 -39 -4.883 1 97.06 84 LEU A O 1
ATOM 701 N N . ILE A 1 85 ? -1.943 -37.688 -5.113 1 96.31 85 ILE A N 1
ATOM 702 C CA . ILE A 1 85 ? -1.615 -38.125 -6.465 1 96.31 85 ILE A CA 1
ATOM 703 C C . ILE A 1 85 ? -1.218 -39.594 -6.438 1 96.31 85 ILE A C 1
ATOM 705 O O . ILE A 1 85 ? -1.782 -40.406 -7.172 1 96.31 85 ILE A O 1
ATOM 709 N N . ILE A 1 86 ? -0.265 -39.938 -5.574 1 94.06 86 ILE A N 1
ATOM 710 C CA . ILE A 1 86 ? 0.233 -41.312 -5.484 1 94.06 86 ILE A CA 1
ATOM 711 C C . ILE A 1 86 ? -0.89 -42.25 -5.027 1 94.06 86 ILE A C 1
ATOM 713 O O . ILE A 1 86 ? -1.048 -43.344 -5.559 1 94.06 86 ILE A O 1
ATOM 717 N N . GLY A 1 87 ? -1.702 -41.844 -4.074 1 94.56 87 GLY A N 1
ATOM 718 C CA . GLY A 1 87 ? -2.82 -42.625 -3.592 1 94.56 87 GLY A CA 1
ATOM 719 C C . GLY A 1 87 ? -3.857 -42.906 -4.66 1 94.56 87 GLY A C 1
ATOM 720 O O . GLY A 1 87 ? -4.34 -44.031 -4.781 1 94.56 87 GLY A O 1
ATOM 721 N N . THR A 1 88 ? -4.254 -41.906 -5.391 1 94.81 88 THR A N 1
ATOM 722 C CA . THR A 1 88 ? -5.254 -42.062 -6.441 1 94.81 88 THR A CA 1
ATOM 723 C C . THR A 1 88 ? -4.785 -43.062 -7.5 1 94.81 88 THR A C 1
ATOM 725 O O . THR A 1 88 ? -5.531 -43.938 -7.891 1 94.81 88 THR A O 1
ATOM 728 N N . PHE A 1 89 ? -3.51 -42.938 -7.992 1 90.81 89 PHE A N 1
ATOM 729 C CA . PHE A 1 89 ? -3.043 -43.812 -9.055 1 90.81 89 PHE A CA 1
ATOM 730 C C . PHE A 1 89 ? -2.748 -45.219 -8.516 1 90.81 89 PHE A C 1
ATOM 732 O O . PHE A 1 89 ? -2.861 -46.188 -9.242 1 90.81 89 PHE A O 1
ATOM 739 N N . TRP A 1 90 ? -2.367 -45.25 -7.234 1 88.62 90 TRP A N 1
ATOM 740 C CA . TRP A 1 90 ? -2.258 -46.562 -6.598 1 88.62 90 TRP A CA 1
ATOM 741 C C . TRP A 1 90 ? -3.604 -47.281 -6.586 1 88.62 90 TRP A C 1
ATOM 743 O O . TRP A 1 90 ? -3.678 -48.469 -6.879 1 88.62 90 TRP A O 1
ATOM 753 N N . PHE A 1 91 ? -4.625 -46.594 -6.332 1 89.5 91 PHE A N 1
ATOM 754 C CA . PHE A 1 91 ? -5.977 -47.125 -6.301 1 89.5 91 PHE A CA 1
ATOM 755 C C . PHE A 1 91 ? -6.418 -47.562 -7.691 1 89.5 91 PHE A C 1
ATOM 757 O O . PHE A 1 91 ? -7.043 -48.625 -7.855 1 89.5 91 PHE A O 1
ATOM 764 N N . VAL A 1 92 ? -6.141 -46.75 -8.648 1 87.06 92 VAL A N 1
ATOM 765 C CA . VAL A 1 92 ? -6.5 -47.062 -10.031 1 87.06 92 VAL A CA 1
ATOM 766 C C . VAL A 1 92 ? -5.801 -48.344 -10.469 1 87.06 92 VAL A C 1
ATOM 768 O O . VAL A 1 92 ? -6.422 -49.219 -11.078 1 87.06 92 VAL A O 1
ATOM 771 N N . ASP A 1 93 ? -4.5 -48.438 -10.18 1 82.12 93 ASP A N 1
ATOM 772 C CA . ASP A 1 93 ? -3.73 -49.656 -10.531 1 82.12 93 ASP A CA 1
ATOM 773 C C . ASP A 1 93 ? -4.281 -50.875 -9.82 1 82.12 93 ASP A C 1
ATOM 775 O O . ASP A 1 93 ? -4.398 -51.938 -10.422 1 82.12 93 ASP A O 1
ATOM 779 N N . PHE A 1 94 ? -4.625 -50.75 -8.641 1 82.31 94 PHE A N 1
ATOM 780 C CA . PHE A 1 94 ? -5.188 -51.844 -7.844 1 82.31 94 PHE A CA 1
ATOM 781 C C . PHE A 1 94 ? -6.512 -52.312 -8.43 1 82.31 94 PHE A C 1
ATOM 783 O O . PHE A 1 94 ? -6.75 -53.5 -8.555 1 82.31 94 PHE A O 1
ATOM 790 N N . TYR A 1 95 ? -7.301 -51.344 -8.781 1 81.5 95 TYR A N 1
ATOM 791 C CA . TYR A 1 95 ? -8.602 -51.625 -9.367 1 81.5 95 TYR A CA 1
ATOM 792 C C . TYR A 1 95 ? -8.445 -52.344 -10.703 1 81.5 95 TYR A C 1
ATOM 794 O O . TYR A 1 95 ? -9.172 -53.312 -10.984 1 81.5 95 TYR A O 1
ATOM 802 N N . GLU A 1 96 ? -7.531 -51.906 -11.555 1 76.44 96 GLU A N 1
ATOM 803 C CA . GLU A 1 96 ? -7.316 -52.5 -12.867 1 76.44 96 GLU A CA 1
ATOM 804 C C . GLU A 1 96 ? -6.781 -53.938 -12.742 1 76.44 96 GLU A C 1
ATOM 806 O O . GLU A 1 96 ? -7.145 -54.812 -13.531 1 76.44 96 GLU A O 1
ATOM 811 N N . GLN A 1 97 ? -5.895 -54.188 -11.852 1 74.12 97 GLN A N 1
ATOM 812 C CA . GLN A 1 97 ? -5.309 -55.5 -11.664 1 74.12 97 GLN A CA 1
ATOM 813 C C . GLN A 1 97 ? -6.344 -56.5 -11.133 1 74.12 97 GLN A C 1
ATOM 815 O O . GLN A 1 97 ? -6.367 -57.656 -11.539 1 74.12 97 GLN A O 1
ATOM 820 N N . HIS A 1 98 ? -7.109 -56.094 -10.328 1 68.44 98 HIS A N 1
ATOM 821 C CA . HIS A 1 98 ? -8 -57.031 -9.648 1 68.44 98 HIS A CA 1
ATOM 822 C C . HIS A 1 98 ? -9.352 -57.125 -10.359 1 68.44 98 HIS A C 1
ATOM 824 O O . HIS A 1 98 ? -10.008 -58.156 -10.32 1 68.44 98 HIS A O 1
ATOM 830 N N . ILE A 1 99 ? -9.695 -56.094 -10.961 1 61.34 99 ILE A N 1
ATOM 831 C CA . ILE A 1 99 ? -11.039 -56.156 -11.531 1 61.34 99 ILE A CA 1
ATOM 832 C C . ILE A 1 99 ? -10.961 -56.406 -13.031 1 61.34 99 ILE A C 1
ATOM 834 O O . ILE A 1 99 ? -11.641 -57.312 -13.547 1 61.34 99 ILE A O 1
ATOM 838 N N . THR A 1 100 ? -10.211 -55.594 -13.812 1 57.44 100 THR A N 1
ATOM 839 C CA . THR A 1 100 ? -10.281 -55.688 -15.266 1 57.44 100 THR A CA 1
ATOM 840 C C . THR A 1 100 ? -9.508 -56.875 -15.781 1 57.44 100 THR A C 1
ATOM 842 O O . THR A 1 100 ? -9.953 -57.562 -16.688 1 57.44 100 THR A O 1
ATOM 845 N N . ASP A 1 101 ? -8.234 -57.094 -15.328 1 55.12 101 ASP A N 1
ATOM 846 C CA . ASP A 1 101 ? -7.465 -58.25 -15.805 1 55.12 101 ASP A CA 1
ATOM 847 C C . ASP A 1 101 ? -8.203 -59.531 -15.523 1 55.12 101 ASP A C 1
ATOM 849 O O . ASP A 1 101 ? -8.172 -60.469 -16.344 1 55.12 101 ASP A O 1
ATOM 853 N N . SER A 1 102 ? -8.812 -59.594 -14.43 1 53.25 102 SER A N 1
ATOM 854 C CA . SER A 1 102 ? -9.57 -60.812 -14.18 1 53.25 102 SER A CA 1
ATOM 855 C C . SER A 1 102 ? -10.734 -60.969 -15.148 1 53.25 102 SER A C 1
ATOM 857 O O . SER A 1 102 ? -11.047 -62.062 -15.594 1 53.25 102 SER A O 1
ATOM 859 N N . LEU A 1 103 ? -11.281 -59.875 -15.609 1 51.41 103 LEU A N 1
ATOM 860 C CA . LEU A 1 103 ? -12.445 -59.969 -16.484 1 51.41 103 LEU A CA 1
ATOM 861 C C . LEU A 1 103 ? -12.023 -59.969 -17.953 1 51.41 103 LEU A C 1
ATOM 863 O O . LEU A 1 103 ? -12.594 -60.688 -18.766 1 51.41 103 LEU A O 1
ATOM 867 N N . LEU A 1 104 ? -11.125 -59.125 -18.297 1 50.81 104 LEU A N 1
ATOM 868 C CA . LEU A 1 104 ? -10.812 -58.875 -19.703 1 50.81 104 LEU A CA 1
ATOM 869 C C . LEU A 1 104 ? -9.75 -59.875 -20.203 1 50.81 104 LEU A C 1
ATOM 871 O O . LEU A 1 104 ? -9.727 -60.219 -21.375 1 50.81 104 LEU A O 1
ATOM 875 N N . PHE A 1 105 ? -8.789 -60.281 -19.297 1 53.19 105 PHE A N 1
ATOM 876 C CA . PHE A 1 105 ? -7.688 -61.125 -19.734 1 53.19 105 PHE A CA 1
ATOM 877 C C . PHE A 1 105 ? -7.895 -62.562 -19.25 1 53.19 105 PHE A C 1
ATOM 879 O O . PHE A 1 105 ? -6.93 -63.312 -19.094 1 53.19 105 PHE A O 1
ATOM 886 N N . SER A 1 106 ? -8.906 -62.906 -18.953 1 54.34 106 SER A N 1
ATOM 887 C CA . SER A 1 106 ? -9.211 -64.25 -18.562 1 54.34 106 SER A CA 1
ATOM 888 C C . SER A 1 106 ? -8.734 -65.25 -19.625 1 54.34 106 SER A C 1
ATOM 890 O O . SER A 1 106 ? -8.383 -66.375 -19.312 1 54.34 106 SER A O 1
ATOM 892 N N . ASP A 1 107 ? -8.703 -64.812 -20.859 1 55.38 107 ASP A N 1
ATOM 893 C CA . ASP A 1 107 ? -8.367 -65.75 -21.922 1 55.38 107 ASP A CA 1
ATOM 894 C C . ASP A 1 107 ? -6.875 -65.688 -22.234 1 55.38 107 ASP A C 1
ATOM 896 O O . ASP A 1 107 ? -6.406 -66.438 -23.125 1 55.38 107 ASP A O 1
ATOM 900 N N . LEU A 1 108 ? -6.082 -64.812 -21.609 1 54.72 108 LEU A N 1
ATOM 901 C CA . LEU A 1 108 ? -4.656 -64.812 -21.906 1 54.72 108 LEU A CA 1
ATOM 902 C C . LEU A 1 108 ? -3.902 -65.812 -21.078 1 54.72 108 LEU A C 1
ATOM 904 O O . LEU A 1 108 ? -4.285 -66.125 -19.953 1 54.72 108 LEU A O 1
ATOM 908 N N . SER A 1 109 ? -3.068 -66.5 -21.672 1 60.25 109 SER A N 1
ATOM 909 C CA . SER A 1 109 ? -2.203 -67.5 -21 1 60.25 109 SER A CA 1
ATOM 910 C C . SER A 1 109 ? -1.355 -66.812 -19.922 1 60.25 109 SER A C 1
ATOM 912 O O . SER A 1 109 ? -1.157 -65.562 -19.969 1 60.25 109 SER A O 1
ATOM 914 N N . GLU A 1 110 ? -1.007 -67.438 -18.844 1 57.75 110 GLU A N 1
ATOM 915 C CA . GLU A 1 110 ? -0.207 -67 -17.734 1 57.75 110 GLU A CA 1
ATOM 916 C C . GLU A 1 110 ? 1.005 -66.188 -18.219 1 57.75 110 GLU A C 1
ATOM 918 O O . GLU A 1 110 ? 1.349 -65.125 -17.641 1 57.75 110 GLU A O 1
ATOM 923 N N . ASP A 1 111 ? 1.613 -66.625 -19.188 1 57.44 111 ASP A N 1
ATOM 924 C CA . ASP A 1 111 ? 2.824 -66 -19.734 1 57.44 111 ASP A CA 1
ATOM 925 C C . ASP A 1 111 ? 2.525 -64.625 -20.359 1 57.44 111 ASP A C 1
ATOM 927 O O . ASP A 1 111 ? 3.297 -63.688 -20.203 1 57.44 111 ASP A O 1
ATOM 931 N N . GLN A 1 112 ? 1.418 -64.562 -20.984 1 57.12 112 GLN A N 1
ATOM 932 C CA . GLN A 1 112 ? 1.034 -63.312 -21.641 1 57.12 112 GLN A CA 1
ATOM 933 C C . GLN A 1 112 ? 0.673 -62.25 -20.609 1 57.12 112 GLN A C 1
ATOM 935 O O . GLN A 1 112 ? 0.946 -61.062 -20.828 1 57.12 112 GLN A O 1
ATOM 940 N N . PHE A 1 113 ? 0.187 -62.781 -19.562 1 54.88 113 PHE A N 1
ATOM 941 C CA . PHE A 1 113 ? -0.175 -61.906 -18.453 1 54.88 113 PHE A CA 1
ATOM 942 C C . PHE A 1 113 ? 1.069 -61.344 -17.797 1 54.88 113 PHE A C 1
ATOM 944 O O . PHE A 1 113 ? 1.119 -60.156 -17.5 1 54.88 113 PHE A O 1
ATOM 951 N N . ILE A 1 114 ? 1.979 -62.156 -17.5 1 55.62 114 ILE A N 1
ATOM 952 C CA . ILE A 1 114 ? 3.242 -61.719 -16.906 1 55.62 114 ILE A CA 1
ATOM 953 C C . ILE A 1 114 ? 3.951 -60.75 -17.859 1 55.62 114 ILE A C 1
ATOM 955 O O . ILE A 1 114 ? 4.516 -59.75 -17.406 1 55.62 114 ILE A O 1
ATOM 959 N N . GLU A 1 115 ? 3.889 -61.031 -19.062 1 54.59 115 GLU A N 1
ATOM 960 C CA . GLU A 1 115 ? 4.535 -60.156 -20.047 1 54.59 115 GLU A CA 1
ATOM 961 C C . GLU A 1 115 ? 3.857 -58.781 -20.109 1 54.59 115 GLU A C 1
ATOM 963 O O . GLU A 1 115 ? 4.531 -57.75 -20.219 1 54.59 115 GLU A O 1
ATOM 968 N N . HIS A 1 116 ? 2.625 -58.844 -19.984 1 53.31 116 HIS A N 1
ATOM 969 C CA . HIS A 1 116 ? 1.854 -57.594 -20.016 1 53.31 116 HIS A CA 1
ATOM 970 C C . HIS A 1 116 ? 2.121 -56.781 -18.766 1 53.31 116 HIS A C 1
ATOM 972 O O . HIS A 1 116 ? 2.256 -55.562 -18.844 1 53.31 116 HIS A O 1
ATOM 978 N N . ARG A 1 117 ? 2.123 -57.5 -17.656 1 51.91 117 ARG A N 1
ATOM 979 C CA . ARG A 1 117 ? 2.4 -56.844 -16.391 1 51.91 117 ARG A CA 1
ATOM 980 C C . ARG A 1 117 ? 3.816 -56.281 -16.375 1 51.91 117 ARG A C 1
ATOM 982 O O . ARG A 1 117 ? 4.043 -55.156 -15.867 1 51.91 117 ARG A O 1
ATOM 989 N N . LYS A 1 118 ? 4.73 -57.094 -16.75 1 52.47 118 LYS A N 1
ATOM 990 C CA . LYS A 1 118 ? 6.113 -56.656 -16.844 1 52.47 118 LYS A CA 1
ATOM 991 C C . LYS A 1 118 ? 6.223 -55.438 -17.781 1 52.47 118 LYS A C 1
ATOM 993 O O . LYS A 1 118 ? 6.977 -54.5 -17.5 1 52.47 118 LYS A O 1
ATOM 998 N N . ALA A 1 119 ? 5.516 -55.469 -18.781 1 51.59 119 ALA A N 1
ATOM 999 C CA . ALA A 1 119 ? 5.508 -54.406 -19.766 1 51.59 119 ALA A CA 1
ATOM 1000 C C . ALA A 1 119 ? 4.93 -53.125 -19.172 1 51.59 119 ALA A C 1
ATOM 1002 O O . ALA A 1 119 ? 5.426 -52.031 -19.422 1 51.59 119 ALA A O 1
ATOM 1003 N N . SER A 1 120 ? 3.908 -53.344 -18.297 1 49.81 120 SER A N 1
ATOM 1004 C CA . SER A 1 120 ? 3.242 -52.219 -17.672 1 49.81 120 SER A CA 1
ATOM 1005 C C . SER A 1 120 ? 4.145 -51.562 -16.625 1 49.81 120 SER A C 1
ATOM 1007 O O . SER A 1 120 ? 4.164 -50.344 -16.5 1 49.81 120 SER A O 1
ATOM 1009 N N . PHE A 1 121 ? 4.738 -52.469 -15.766 1 47.59 121 PHE A N 1
ATOM 1010 C CA . PHE A 1 121 ? 5.664 -51.938 -14.766 1 47.59 121 PHE A CA 1
ATOM 1011 C C . PHE A 1 121 ? 6.902 -51.344 -15.43 1 47.59 121 PHE A C 1
ATOM 1013 O O . PHE A 1 121 ? 7.496 -50.406 -14.906 1 47.59 121 PHE A O 1
ATOM 1020 N N . THR A 1 122 ? 7.301 -52 -16.484 1 51.03 122 THR A N 1
ATOM 1021 C CA . THR A 1 122 ? 8.43 -51.469 -17.234 1 51.03 122 THR A CA 1
ATOM 1022 C C . THR A 1 122 ? 8.062 -50.125 -17.859 1 51.03 122 THR A C 1
ATOM 1024 O O . THR A 1 122 ? 8.93 -49.281 -18.047 1 51.03 122 THR A O 1
ATOM 1027 N N . ASP A 1 123 ? 6.879 -50 -18.156 1 58 123 ASP A N 1
ATOM 1028 C CA . ASP A 1 123 ? 6.453 -48.938 -19.062 1 58 123 ASP A CA 1
ATOM 1029 C C . ASP A 1 123 ? 6.328 -47.625 -18.297 1 58 123 ASP A C 1
ATOM 1031 O O . ASP A 1 123 ? 6.207 -46.562 -18.922 1 58 123 ASP A O 1
ATOM 1035 N N . LEU A 1 124 ? 7.02 -47.594 -17.141 1 76.56 124 LEU A N 1
ATOM 1036 C CA . LEU A 1 124 ? 7.098 -46.312 -16.406 1 76.56 124 LEU A CA 1
ATOM 1037 C C . LEU A 1 124 ? 5.793 -45.562 -16.516 1 76.56 124 LEU A C 1
ATOM 1039 O O . LEU A 1 124 ? 5.801 -44.312 -16.625 1 76.56 124 LEU A O 1
ATOM 1043 N N . GLU A 1 125 ? 4.625 -46.375 -16.688 1 77.31 125 GLU A N 1
ATOM 1044 C CA . GLU A 1 125 ? 3.34 -45.719 -16.844 1 77.31 125 GLU A CA 1
ATOM 1045 C C . GLU A 1 125 ? 2.961 -44.938 -15.586 1 77.31 125 GLU A C 1
ATOM 1047 O O . GLU A 1 125 ? 2.535 -43.781 -15.664 1 77.31 125 GLU A O 1
ATOM 1052 N N . MET A 1 126 ? 3.133 -45.656 -14.438 1 81.12 126 MET A N 1
ATOM 1053 C CA . MET A 1 126 ? 2.812 -45 -13.172 1 81.12 126 MET A CA 1
ATOM 1054 C C . MET A 1 126 ? 3.646 -43.75 -12.977 1 81.12 126 MET A C 1
ATOM 1056 O O . MET A 1 126 ? 3.137 -42.719 -12.516 1 81.12 126 MET A O 1
ATOM 1060 N N . TYR A 1 127 ? 4.906 -43.812 -13.289 1 85.75 127 TYR A N 1
ATOM 1061 C CA . TYR A 1 127 ? 5.824 -42.688 -13.188 1 85.75 127 TYR A CA 1
ATOM 1062 C C . TYR A 1 127 ? 5.301 -41.5 -13.977 1 85.75 127 TYR A C 1
ATOM 1064 O O . TYR A 1 127 ? 5.219 -40.375 -13.453 1 85.75 127 TYR A O 1
ATOM 1072 N N . TRP A 1 128 ? 4.871 -41.656 -15.227 1 86.94 128 TRP A N 1
ATOM 1073 C CA . TRP A 1 128 ? 4.383 -40.594 -16.078 1 86.94 128 TRP A CA 1
ATOM 1074 C C . TRP A 1 128 ? 3.066 -40.031 -15.555 1 86.94 128 TRP A C 1
ATOM 1076 O O . TRP A 1 128 ? 2.816 -38.812 -15.641 1 86.94 128 TRP A O 1
ATOM 1086 N N . ASN A 1 129 ? 2.234 -40.906 -15.023 1 89.88 129 ASN A N 1
ATOM 1087 C CA . ASN A 1 129 ? 0.964 -40.469 -14.461 1 89.88 129 ASN A CA 1
ATOM 1088 C C . ASN A 1 129 ? 1.175 -39.531 -13.258 1 89.88 129 ASN A C 1
ATOM 1090 O O . ASN A 1 129 ? 0.503 -38.531 -13.125 1 89.88 129 ASN A O 1
ATOM 1094 N N . VAL A 1 130 ? 2.113 -39.906 -12.445 1 91.06 130 VAL A N 1
ATOM 1095 C CA . VAL A 1 130 ? 2.395 -39.094 -11.25 1 91.06 130 VAL A CA 1
ATOM 1096 C C . VAL A 1 130 ? 2.975 -37.75 -11.656 1 91.06 130 VAL A C 1
ATOM 1098 O O . VAL A 1 130 ? 2.59 -36.719 -11.109 1 91.06 130 VAL A O 1
ATOM 1101 N N . ILE A 1 131 ? 3.832 -37.781 -12.625 1 92.5 131 ILE A N 1
ATOM 1102 C CA . ILE A 1 131 ? 4.453 -36.531 -13.109 1 92.5 131 ILE A CA 1
ATOM 1103 C C . ILE A 1 131 ? 3.383 -35.594 -13.672 1 92.5 131 ILE A C 1
ATOM 1105 O O . ILE A 1 131 ? 3.363 -34.406 -13.352 1 92.5 131 ILE A O 1
ATOM 1109 N N . LEU A 1 132 ? 2.498 -36.125 -14.438 1 93 132 LEU A N 1
ATOM 1110 C CA . LEU A 1 132 ? 1.426 -35.344 -15.023 1 93 132 LEU A CA 1
ATOM 1111 C C . LEU A 1 132 ? 0.509 -34.781 -13.938 1 93 132 LEU A C 1
ATOM 1113 O O . LEU A 1 132 ? 0.12 -33.594 -13.992 1 93 132 LEU A O 1
ATOM 1117 N N . GLY A 1 133 ? 0.184 -35.656 -12.961 1 94.31 133 GLY A N 1
ATOM 1118 C CA . GLY A 1 133 ? -0.615 -35.188 -11.844 1 94.31 133 GLY A CA 1
ATOM 1119 C C . GLY A 1 133 ? 0.029 -34.031 -11.102 1 94.31 133 GLY A C 1
ATOM 1120 O O . GLY A 1 133 ? -0.645 -33.062 -10.742 1 94.31 133 GLY A O 1
ATOM 1121 N N . PHE A 1 134 ? 1.271 -34.188 -10.922 1 94.12 134 PHE A N 1
ATOM 1122 C CA . PHE A 1 134 ? 2.041 -33.156 -10.211 1 94.12 134 PHE A CA 1
ATOM 1123 C C . PHE A 1 134 ? 2.029 -31.844 -10.969 1 94.12 134 PHE A C 1
ATOM 1125 O O . PHE A 1 134 ? 1.747 -30.797 -10.391 1 94.12 134 PHE A O 1
ATOM 1132 N N . PHE A 1 135 ? 2.273 -31.891 -12.258 1 94.81 135 PHE A N 1
ATOM 1133 C CA . PHE A 1 135 ? 2.326 -30.672 -13.055 1 94.81 135 PHE A CA 1
ATOM 1134 C C . PHE A 1 135 ? 0.932 -30.078 -13.234 1 94.81 135 PHE A C 1
ATOM 1136 O O . PHE A 1 135 ? 0.771 -28.859 -13.289 1 94.81 135 PHE A O 1
ATOM 1143 N N . MET A 1 136 ? -0.068 -30.922 -13.32 1 94.81 136 MET A N 1
ATOM 1144 C CA . MET A 1 136 ? -1.442 -30.422 -13.391 1 94.81 136 MET A CA 1
ATOM 1145 C C . MET A 1 136 ? -1.817 -29.656 -12.125 1 94.81 136 MET A C 1
ATOM 1147 O O . MET A 1 136 ? -2.369 -28.562 -12.203 1 94.81 136 MET A O 1
ATOM 1151 N N . SER A 1 137 ? -1.502 -30.219 -10.984 1 94.94 137 SER A N 1
ATOM 1152 C CA . SER A 1 137 ? -1.771 -29.547 -9.719 1 94.94 137 SER A CA 1
ATOM 1153 C C . SER A 1 137 ? -0.982 -28.234 -9.609 1 94.94 137 SER A C 1
ATOM 1155 O O . SER A 1 137 ? -1.492 -27.234 -9.102 1 94.94 137 SER A O 1
ATOM 1157 N N . GLY A 1 138 ? 0.241 -28.328 -10.078 1 93.19 138 GLY A N 1
ATOM 1158 C CA . GLY A 1 138 ? 1.044 -27.109 -10.117 1 93.19 138 GLY A CA 1
ATOM 1159 C C . GLY A 1 138 ? 0.442 -26.031 -10.984 1 93.19 138 GLY A C 1
ATOM 1160 O O . GLY A 1 138 ? 0.423 -24.859 -10.602 1 93.19 138 GLY A O 1
ATOM 1161 N N . ALA A 1 139 ? -0.058 -26.375 -12.109 1 93.44 139 ALA A N 1
ATOM 1162 C CA . ALA A 1 139 ? -0.701 -25.422 -13.016 1 93.44 139 ALA A CA 1
ATOM 1163 C C . ALA A 1 139 ? -1.96 -24.844 -12.383 1 93.44 139 ALA A C 1
ATOM 1165 O O . ALA A 1 139 ? -2.234 -23.641 -12.531 1 93.44 139 ALA A O 1
ATOM 1166 N N . ASN A 1 140 ? -2.709 -25.703 -11.734 1 94.38 140 ASN A N 1
ATOM 1167 C CA . ASN A 1 140 ? -3.883 -25.234 -11 1 94.38 140 ASN A CA 1
ATOM 1168 C C . ASN A 1 140 ? -3.514 -24.188 -9.953 1 94.38 140 ASN A C 1
ATOM 1170 O O . ASN A 1 140 ? -4.176 -23.156 -9.836 1 94.38 140 ASN A O 1
ATOM 1174 N N . THR A 1 141 ? -2.475 -24.484 -9.305 1 91.69 141 THR A N 1
ATOM 1175 C CA . THR A 1 141 ? -1.968 -23.531 -8.328 1 91.69 141 THR A CA 1
ATOM 1176 C C . THR A 1 141 ? -1.545 -22.219 -9.008 1 91.69 141 THR A C 1
ATOM 1178 O O . THR A 1 141 ? -1.804 -21.141 -8.484 1 91.69 141 THR A O 1
ATOM 1181 N N . GLY A 1 142 ? -0.897 -22.406 -10.125 1 89.69 142 GLY A N 1
ATOM 1182 C CA . GLY A 1 142 ? -0.498 -21.234 -10.883 1 89.69 142 GLY A CA 1
ATOM 1183 C C . GLY A 1 142 ? -1.666 -20.344 -11.266 1 89.69 142 GLY A C 1
ATOM 1184 O O . GLY A 1 142 ? -1.585 -19.125 -11.156 1 89.69 142 GLY A O 1
ATOM 1185 N N . ILE A 1 143 ? -2.75 -20.922 -11.672 1 90.81 143 ILE A N 1
ATOM 1186 C CA . ILE A 1 143 ? -3.941 -20.172 -12.062 1 90.81 143 ILE A CA 1
ATOM 1187 C C . ILE A 1 143 ? -4.508 -19.438 -10.852 1 90.81 143 ILE A C 1
ATOM 1189 O O . ILE A 1 143 ? -4.852 -18.266 -10.938 1 90.81 143 ILE A O 1
ATOM 1193 N N . LYS A 1 144 ? -4.527 -20.078 -9.766 1 90.88 144 LYS A N 1
ATOM 1194 C CA . LYS A 1 144 ? -5.043 -19.469 -8.539 1 90.88 144 LYS A CA 1
ATOM 1195 C C . LYS A 1 144 ? -4.172 -18.281 -8.102 1 90.88 144 LYS A C 1
ATOM 1197 O O . LYS A 1 144 ? -4.688 -17.234 -7.727 1 90.88 144 LYS A O 1
ATOM 1202 N N . LEU A 1 145 ? -2.926 -18.484 -8.203 1 89 145 LEU A N 1
ATOM 1203 C CA . LEU A 1 145 ? -1.991 -17.438 -7.828 1 89 145 LEU A CA 1
ATOM 1204 C C . LEU A 1 145 ? -2.072 -16.266 -8.797 1 89 145 LEU A C 1
ATOM 1206 O O . LEU A 1 145 ? -1.902 -15.109 -8.406 1 89 145 LEU A O 1
ATOM 1210 N N . MET A 1 146 ? -2.295 -16.641 -10.016 1 88.38 146 MET A N 1
ATOM 1211 C CA . MET A 1 146 ? -2.455 -15.594 -11.016 1 88.38 146 MET A CA 1
ATOM 1212 C C . MET A 1 146 ? -3.627 -14.68 -10.672 1 88.38 146 MET A C 1
ATOM 1214 O O . MET A 1 146 ? -3.486 -13.461 -10.664 1 88.38 146 MET A O 1
ATOM 1218 N N . TYR A 1 147 ? -4.695 -15.188 -10.336 1 87 147 TYR A N 1
ATOM 1219 C CA . TYR A 1 147 ? -5.871 -14.391 -9.992 1 87 147 TYR A CA 1
ATOM 1220 C C . TYR A 1 147 ? -5.66 -13.641 -8.68 1 87 147 TYR A C 1
ATOM 1222 O O . TYR A 1 147 ? -6.109 -12.508 -8.531 1 87 147 TYR A O 1
ATOM 1230 N N . GLN A 1 148 ? -5.023 -14.258 -7.809 1 85.75 148 GLN A N 1
ATOM 1231 C CA . GLN A 1 148 ? -4.668 -13.578 -6.566 1 85.75 148 GLN A CA 1
ATOM 1232 C C . GLN A 1 148 ? -3.746 -12.391 -6.836 1 85.75 148 GLN A C 1
ATOM 1234 O O . GLN A 1 148 ? -3.902 -11.328 -6.23 1 85.75 148 GLN A O 1
ATOM 1239 N N . SER A 1 149 ? -2.805 -12.617 -7.66 1 84.75 149 SER A N 1
ATOM 1240 C CA . SER A 1 149 ? -1.853 -11.562 -8 1 84.75 149 SER A CA 1
ATOM 1241 C C . SER A 1 149 ? -2.559 -10.352 -8.609 1 84.75 149 SER A C 1
ATOM 1243 O O . SER A 1 149 ? -2.219 -9.211 -8.297 1 84.75 149 SER A O 1
ATOM 1245 N N . ILE A 1 150 ? -3.518 -10.625 -9.445 1 84.88 150 ILE A N 1
ATOM 1246 C CA . ILE A 1 150 ? -4.289 -9.555 -10.062 1 84.88 150 ILE A CA 1
ATOM 1247 C C . ILE A 1 150 ? -5.008 -8.75 -8.984 1 84.88 150 ILE A C 1
ATOM 1249 O O . ILE A 1 150 ? -5.004 -7.516 -9.016 1 84.88 150 ILE A O 1
ATOM 1253 N N . ARG A 1 151 ? -5.492 -9.383 -8.023 1 83.69 151 ARG A N 1
ATOM 1254 C CA . ARG A 1 151 ? -6.18 -8.727 -6.922 1 83.69 151 ARG A CA 1
ATOM 1255 C C . ARG A 1 151 ? -5.199 -7.922 -6.07 1 83.69 151 ARG A C 1
ATOM 1257 O O . ARG A 1 151 ? -5.492 -6.789 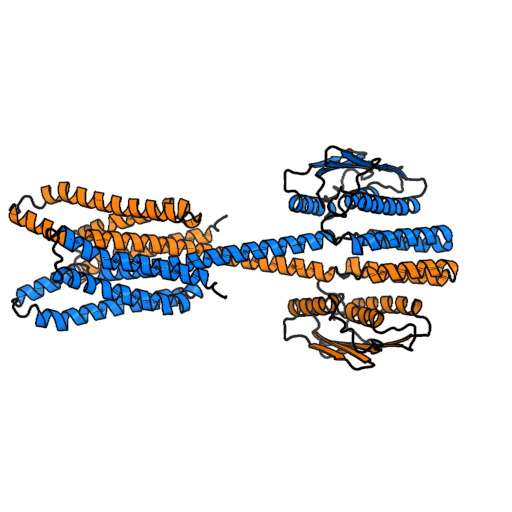-5.68 1 83.69 151 ARG A O 1
ATOM 1264 N N . ASP A 1 152 ? -4.137 -8.57 -5.766 1 84.19 152 ASP A N 1
ATOM 1265 C CA . ASP A 1 152 ? -3.125 -7.918 -4.938 1 84.19 152 ASP A CA 1
ATOM 1266 C C . ASP A 1 152 ? -2.58 -6.668 -5.625 1 84.19 152 ASP A C 1
ATOM 1268 O O . ASP A 1 152 ? -2.301 -5.664 -4.965 1 84.19 152 ASP A O 1
ATOM 1272 N N . GLU A 1 153 ? -2.443 -6.793 -6.871 1 83.69 153 GLU A N 1
ATOM 1273 C CA . GLU A 1 153 ? -1.977 -5.637 -7.633 1 83.69 153 GLU A CA 1
ATOM 1274 C C . GLU A 1 153 ? -2.959 -4.473 -7.527 1 83.69 153 GLU A C 1
ATOM 1276 O O . GLU A 1 153 ? -2.551 -3.32 -7.383 1 83.69 153 GLU A O 1
ATOM 1281 N N . GLN A 1 154 ? -4.191 -4.746 -7.609 1 82.75 154 GLN A N 1
ATOM 1282 C CA . GLN A 1 154 ? -5.215 -3.713 -7.469 1 82.75 154 GLN A CA 1
ATOM 1283 C C . GLN A 1 154 ? -5.188 -3.1 -6.074 1 82.75 154 GLN A C 1
ATOM 1285 O O . GLN A 1 154 ? -5.281 -1.879 -5.926 1 82.75 154 GLN A O 1
ATOM 1290 N N . GLN A 1 155 ? -5.062 -3.922 -5.156 1 84.75 155 GLN A N 1
ATOM 1291 C CA . GLN A 1 155 ? -4.996 -3.445 -3.779 1 84.75 155 GLN A CA 1
ATOM 1292 C C . GLN A 1 155 ? -3.754 -2.588 -3.553 1 84.75 155 GLN A C 1
ATOM 1294 O O . GLN A 1 155 ? -3.812 -1.573 -2.855 1 84.75 155 GLN A O 1
ATOM 1299 N N . MET A 1 156 ? -2.691 -3.018 -4.066 1 84.44 156 MET A N 1
ATOM 1300 C CA . MET A 1 156 ? -1.443 -2.268 -3.959 1 84.44 156 MET A CA 1
ATOM 1301 C C . MET A 1 156 ? -1.592 -0.875 -4.562 1 84.44 156 MET A C 1
ATOM 1303 O O . MET A 1 156 ? -1.128 0.109 -3.986 1 84.44 156 MET A O 1
ATOM 1307 N N . GLU A 1 157 ? -2.188 -0.864 -5.68 1 81.56 157 GLU A N 1
ATOM 1308 C CA . GLU A 1 157 ? -2.418 0.423 -6.332 1 81.56 157 GLU A CA 1
ATOM 1309 C C . GLU A 1 157 ? -3.264 1.34 -5.453 1 81.56 157 GLU A C 1
ATOM 1311 O O . GLU A 1 157 ? -2.984 2.535 -5.344 1 81.56 157 GLU A O 1
ATOM 1316 N N . GLU A 1 158 ? -4.207 0.813 -4.844 1 80.94 158 GLU A N 1
ATOM 1317 C CA . GLU A 1 158 ? -5.062 1.578 -3.939 1 80.94 158 GLU A CA 1
ATOM 1318 C C . GLU A 1 158 ? -4.273 2.086 -2.736 1 80.94 158 GLU A C 1
ATOM 1320 O O . GLU A 1 158 ? -4.422 3.242 -2.334 1 80.94 158 GLU A O 1
ATOM 1325 N N . LEU A 1 159 ? -3.486 1.243 -2.219 1 80.94 159 LEU A N 1
ATOM 1326 C CA . LEU A 1 159 ? -2.67 1.613 -1.069 1 80.94 159 LEU A CA 1
ATOM 1327 C C . LEU A 1 159 ? -1.678 2.713 -1.438 1 80.94 159 LEU A C 1
ATOM 1329 O O . LEU A 1 159 ? -1.438 3.627 -0.647 1 80.94 159 LEU A O 1
ATOM 1333 N N . LYS A 1 160 ? -1.146 2.564 -2.584 1 79.69 160 LYS A N 1
ATOM 1334 C CA . LYS A 1 160 ? -0.23 3.592 -3.07 1 79.69 160 LYS A CA 1
ATOM 1335 C C . LYS A 1 160 ? -0.929 4.945 -3.182 1 79.69 160 LYS A C 1
ATOM 1337 O O . LYS A 1 160 ? -0.369 5.973 -2.795 1 79.69 160 LYS A O 1
ATOM 1342 N N . GLN A 1 161 ? -2.078 4.949 -3.648 1 73.25 161 GLN A N 1
ATOM 1343 C CA . GLN A 1 161 ? -2.857 6.176 -3.781 1 73.25 161 GLN A CA 1
ATOM 1344 C C . GLN A 1 161 ? -3.168 6.781 -2.414 1 73.25 161 GLN A C 1
ATOM 1346 O O . GLN A 1 161 ? -3.072 7.996 -2.23 1 73.25 161 GLN A O 1
ATOM 1351 N N . GLN A 1 162 ? -3.529 5.953 -1.51 1 72.81 162 GLN A N 1
ATOM 1352 C CA . GLN A 1 162 ? -3.814 6.414 -0.156 1 72.81 162 GLN A CA 1
ATOM 1353 C C . GLN A 1 162 ? -2.572 7.02 0.494 1 72.81 162 GLN A C 1
ATOM 1355 O O . GLN A 1 162 ? -2.654 8.047 1.171 1 72.81 162 GLN A O 1
ATOM 1360 N N . ASN A 1 163 ? -1.489 6.379 0.295 1 72.94 163 ASN A N 1
ATOM 1361 C CA . ASN A 1 163 ? -0.225 6.879 0.824 1 72.94 163 ASN A CA 1
ATOM 1362 C C . ASN A 1 163 ? 0.13 8.242 0.233 1 72.94 163 ASN A C 1
ATOM 1364 O O . ASN A 1 163 ? 0.545 9.148 0.957 1 72.94 163 ASN A O 1
ATOM 1368 N N . MET A 1 164 ? -0.023 8.273 -1.037 1 66 164 MET A N 1
ATOM 1369 C CA . MET A 1 164 ? 0.249 9.539 -1.721 1 66 164 MET A CA 1
ATOM 1370 C C . MET A 1 164 ? -0.647 10.648 -1.187 1 66 164 MET A C 1
ATOM 1372 O O . MET A 1 164 ? -0.19 11.773 -0.978 1 66 164 MET A O 1
ATOM 1376 N N . GLN A 1 165 ? -1.837 10.352 -0.927 1 65.5 165 GLN A N 1
ATOM 1377 C CA . GLN A 1 165 ? -2.781 11.336 -0.403 1 65.5 165 GLN A CA 1
ATOM 1378 C C . GLN A 1 165 ? -2.406 11.758 1.015 1 65.5 165 GLN A C 1
ATOM 1380 O O . GLN A 1 165 ? -2.434 12.945 1.342 1 65.5 165 GLN A O 1
ATOM 1385 N N . ALA A 1 166 ? -2.066 10.828 1.747 1 64.19 166 ALA A N 1
ATOM 1386 C CA . ALA A 1 166 ? -1.653 11.125 3.117 1 64.19 166 ALA A CA 1
ATOM 1387 C C . ALA A 1 166 ? -0.403 12 3.135 1 64.19 166 ALA A C 1
ATOM 1389 O O . ALA A 1 166 ? -0.3 12.93 3.939 1 64.19 166 ALA A O 1
ATOM 1390 N N . GLU A 1 167 ? 0.481 11.68 2.291 1 65.12 167 GLU A N 1
ATOM 1391 C CA . GLU A 1 167 ? 1.707 12.461 2.176 1 65.12 167 GLU A CA 1
ATOM 1392 C C . GLU A 1 167 ? 1.409 13.891 1.724 1 65.12 167 GLU A C 1
ATOM 1394 O O . GLU A 1 167 ? 1.983 14.844 2.248 1 65.12 167 GLU A O 1
ATOM 1399 N N . MET A 1 168 ? 0.519 13.953 0.771 1 60.16 168 MET A N 1
ATOM 1400 C CA . MET A 1 168 ? 0.118 15.273 0.277 1 60.16 168 MET A CA 1
ATOM 1401 C C . MET A 1 168 ? -0.499 16.109 1.394 1 60.16 168 MET A C 1
ATOM 1403 O O . MET A 1 168 ? -0.2 17.297 1.521 1 60.16 168 MET A O 1
ATOM 1407 N N . ASP A 1 169 ? -1.303 15.453 2.158 1 59.62 169 ASP A N 1
ATOM 1408 C CA . ASP A 1 169 ? -1.957 16.141 3.273 1 59.62 169 ASP A CA 1
ATOM 1409 C C . ASP A 1 169 ? -0.937 16.578 4.316 1 59.62 169 ASP A C 1
ATOM 1411 O O . ASP A 1 169 ? -1.036 17.688 4.855 1 59.62 169 ASP A O 1
ATOM 1415 N N . TYR A 1 170 ? 0.027 15.836 4.484 1 60.41 170 TYR A N 1
ATOM 1416 C CA . TYR A 1 170 ? 1.095 16.141 5.426 1 60.41 170 TYR A CA 1
ATOM 1417 C C . TYR A 1 170 ? 1.917 17.328 4.941 1 60.41 170 TYR A C 1
ATOM 1419 O O . TYR A 1 170 ? 2.217 18.25 5.719 1 60.41 170 TYR A O 1
ATOM 1427 N N . LEU A 1 171 ? 2.223 17.219 3.674 1 57.75 171 LEU A N 1
ATOM 1428 C CA . LEU A 1 171 ? 3.078 18.25 3.1 1 57.75 171 LEU A CA 1
ATOM 1429 C C . LEU A 1 171 ? 2.359 19.594 3.072 1 57.75 171 LEU A C 1
ATOM 1431 O O . LEU A 1 171 ? 2.996 20.641 3.199 1 57.75 171 LEU A O 1
ATOM 1435 N N . LYS A 1 172 ? 1.047 19.5 2.994 1 58 172 LYS A N 1
ATOM 1436 C CA . LYS A 1 172 ? 0.217 20.703 2.963 1 58 172 LYS A CA 1
ATOM 1437 C C . LYS A 1 172 ? 0.231 21.422 4.312 1 58 172 LYS A C 1
ATOM 1439 O O . LYS A 1 172 ? 0.237 22.656 4.367 1 58 172 LYS A O 1
ATOM 1444 N N . TYR A 1 173 ? 0.164 20.547 5.336 1 51.97 173 TYR A N 1
ATOM 1445 C CA . TYR A 1 173 ? -0.026 21.125 6.66 1 51.97 173 TYR A CA 1
ATOM 1446 C C . TYR A 1 173 ? 1.306 21.578 7.254 1 51.97 173 TYR A C 1
ATOM 1448 O O . TYR A 1 173 ? 1.368 21.984 8.422 1 51.97 173 TYR A O 1
ATOM 1456 N N . GLN A 1 174 ? 2.324 21.453 6.488 1 51.41 174 GLN A N 1
ATOM 1457 C CA . GLN A 1 174 ? 3.568 21.969 7.051 1 51.41 174 GLN A CA 1
ATOM 1458 C C . GLN A 1 174 ? 3.512 23.484 7.227 1 51.41 174 GLN A C 1
ATOM 1460 O O . GLN A 1 174 ? 3.928 24.234 6.34 1 51.41 174 GLN A O 1
ATOM 1465 N N . ILE A 1 175 ? 2.395 23.953 7.887 1 51.72 175 ILE A N 1
ATOM 1466 C CA . ILE A 1 175 ? 2.379 25.344 8.328 1 51.72 175 ILE A CA 1
ATOM 1467 C C . ILE A 1 175 ? 3.629 25.625 9.148 1 51.72 175 ILE A C 1
ATOM 1469 O O . ILE A 1 175 ? 4.035 24.812 9.984 1 51.72 175 ILE A O 1
ATOM 1473 N N . ASN A 1 176 ? 4.418 26.609 8.625 1 54.91 176 ASN A N 1
ATOM 1474 C CA . ASN A 1 176 ? 5.602 26.984 9.391 1 54.91 176 ASN A CA 1
ATOM 1475 C C . ASN A 1 176 ? 5.23 27.547 10.758 1 54.91 176 ASN A C 1
ATOM 1477 O O . ASN A 1 176 ? 4.949 28.734 10.883 1 54.91 176 ASN A O 1
ATOM 1481 N N . PRO A 1 177 ? 5.031 26.719 11.734 1 60.94 177 PRO A N 1
ATOM 1482 C CA . PRO A 1 177 ? 4.66 27.188 13.07 1 60.94 177 PRO A CA 1
ATOM 1483 C C . PRO A 1 177 ? 5.621 28.234 13.625 1 60.94 177 PRO A C 1
ATOM 1485 O O . PRO A 1 177 ? 5.211 29.109 14.383 1 60.94 177 PRO A O 1
ATOM 1488 N N . HIS A 1 178 ? 6.871 28.188 13.164 1 63.16 178 HIS A N 1
ATOM 1489 C CA . HIS A 1 178 ? 7.879 29.109 13.672 1 63.16 178 HIS A CA 1
ATOM 1490 C C . HIS A 1 178 ? 7.531 30.547 13.297 1 63.16 178 HIS A C 1
ATOM 1492 O O . HIS A 1 178 ? 7.707 31.469 14.109 1 63.16 178 HIS A O 1
ATOM 1498 N N . PHE A 1 179 ? 7.047 30.672 12.203 1 69.31 179 PHE A N 1
ATOM 1499 C CA . PHE A 1 179 ? 6.66 32 11.766 1 69.31 179 PHE A CA 1
ATOM 1500 C C . PHE A 1 179 ? 5.574 32.594 12.656 1 69.31 179 PHE A C 1
ATOM 1502 O O . PHE A 1 179 ? 5.645 33.75 13.062 1 69.31 179 PHE A O 1
ATOM 1509 N N . PHE A 1 180 ? 4.637 31.688 12.977 1 70.44 180 PHE A N 1
ATOM 1510 C CA . PHE A 1 180 ? 3.514 32.156 13.781 1 70.44 180 PHE A CA 1
ATOM 1511 C C . PHE A 1 180 ? 3.977 32.531 15.188 1 70.44 180 PHE A C 1
ATOM 1513 O O . PHE A 1 180 ? 3.584 33.594 15.711 1 70.44 180 PHE A O 1
ATOM 1520 N N . MET A 1 181 ? 4.914 31.812 15.625 1 68.69 181 MET A N 1
ATOM 1521 C CA . MET A 1 181 ? 5.43 32.094 16.969 1 68.69 181 MET A CA 1
ATOM 1522 C C . MET A 1 181 ? 6.227 33.375 16.984 1 68.69 181 MET A C 1
ATOM 1524 O O . MET A 1 181 ? 6.07 34.188 17.906 1 68.69 181 MET A O 1
ATOM 1528 N N . ASN A 1 182 ? 7.059 33.531 16.031 1 68 182 ASN A N 1
ATOM 1529 C CA . ASN A 1 182 ? 7.879 34.75 15.969 1 68 182 ASN A CA 1
ATOM 1530 C C . ASN A 1 182 ? 7.02 36 15.844 1 68 182 ASN A C 1
ATOM 1532 O O . ASN A 1 182 ? 7.324 37.031 16.453 1 68 182 ASN A O 1
ATOM 1536 N N . THR A 1 183 ? 5.996 35.844 15.047 1 77.44 183 THR A N 1
ATOM 1537 C CA . THR A 1 183 ? 5.094 37 14.867 1 77.44 183 THR A CA 1
ATOM 1538 C C . THR A 1 183 ? 4.375 37.312 16.172 1 77.44 183 THR A C 1
ATOM 1540 O O . THR A 1 183 ? 4.207 38.5 16.516 1 77.44 183 THR A O 1
ATOM 1543 N N . LEU A 1 184 ? 4.047 36.281 16.875 1 77.12 184 LEU A N 1
ATOM 1544 C CA . LEU A 1 184 ? 3.395 36.5 18.156 1 77.12 184 LEU A CA 1
ATOM 1545 C C . LEU A 1 184 ? 4.336 37.156 19.141 1 77.12 184 LEU A C 1
ATOM 1547 O O . LEU A 1 184 ? 3.928 38.094 19.875 1 77.12 184 LEU A O 1
ATOM 1551 N N . ASN A 1 185 ? 5.535 36.812 19.125 1 73.44 185 ASN A N 1
ATOM 1552 C CA . ASN A 1 185 ? 6.527 37.438 20 1 73.44 185 ASN A CA 1
ATOM 1553 C C . ASN A 1 185 ? 6.738 38.906 19.641 1 73.44 185 ASN A C 1
ATOM 1555 O O . ASN A 1 185 ? 6.898 39.719 20.531 1 73.44 185 ASN A O 1
ATOM 1559 N N . ASN A 1 186 ? 6.777 39.125 18.438 1 76.81 186 ASN A N 1
ATOM 1560 C CA . ASN A 1 186 ? 6.891 40.5 17.969 1 76.81 186 ASN A CA 1
ATOM 1561 C C . ASN A 1 186 ? 5.699 41.344 18.422 1 76.81 186 ASN A C 1
ATOM 1563 O O . ASN A 1 186 ? 5.867 42.5 18.844 1 76.81 186 ASN A O 1
ATOM 1567 N N . ILE A 1 187 ? 4.523 40.75 18.328 1 81.38 187 ILE A N 1
ATOM 1568 C CA . ILE A 1 187 ? 3.307 41.406 18.75 1 81.38 187 ILE A CA 1
ATOM 1569 C C . ILE A 1 187 ? 3.373 41.719 20.234 1 81.38 187 ILE A C 1
ATOM 1571 O O . ILE A 1 187 ? 3.002 42.812 20.672 1 81.38 187 ILE A O 1
ATOM 1575 N N . HIS A 1 188 ? 3.873 40.812 20.969 1 79.56 188 HIS A N 1
ATOM 1576 C CA . HIS A 1 188 ? 4.039 41 22.406 1 79.56 188 HIS A CA 1
ATOM 1577 C C . HIS A 1 188 ? 4.898 42.219 22.703 1 79.56 188 HIS A C 1
ATOM 1579 O O . HIS A 1 188 ? 4.543 43.031 23.562 1 79.56 188 HIS A O 1
ATOM 1585 N N . ALA A 1 189 ? 5.969 42.312 22.047 1 77.31 189 ALA A N 1
ATOM 1586 C CA . ALA A 1 189 ? 6.887 43.438 22.234 1 77.31 189 ALA A CA 1
ATOM 1587 C C . ALA A 1 189 ? 6.242 44.75 21.797 1 77.31 189 ALA A C 1
ATOM 1589 O O . ALA A 1 189 ? 6.418 45.781 22.453 1 77.31 189 ALA A O 1
ATOM 1590 N N . LEU A 1 190 ? 5.445 44.719 20.766 1 80.62 190 LEU A N 1
ATOM 1591 C CA . LEU A 1 190 ? 4.855 45.906 20.156 1 80.62 190 LEU A CA 1
ATOM 1592 C C . LEU A 1 190 ? 3.727 46.469 21.031 1 80.62 190 LEU A C 1
ATOM 1594 O O . LEU A 1 190 ? 3.436 47.656 20.984 1 80.62 190 LEU A O 1
ATOM 1598 N N . ILE A 1 191 ? 3.094 45.562 21.734 1 82.38 191 ILE A N 1
ATOM 1599 C CA . ILE A 1 191 ? 1.957 45.969 22.562 1 82.38 191 ILE A CA 1
ATOM 1600 C C . ILE A 1 191 ? 2.381 47.094 23.5 1 82.38 191 ILE A C 1
ATOM 1602 O O . ILE A 1 191 ? 1.633 48.062 23.719 1 82.38 191 ILE A O 1
ATOM 1606 N N . ASP A 1 192 ? 3.664 47.094 24.016 1 80.31 192 ASP A N 1
ATOM 1607 C CA . ASP A 1 192 ? 4.18 48.094 24.953 1 80.31 192 ASP A CA 1
ATOM 1608 C C . ASP A 1 192 ? 4.656 49.344 24.219 1 80.31 192 ASP A C 1
ATOM 1610 O O . ASP A 1 192 ? 4.637 50.438 24.766 1 80.31 192 ASP A O 1
ATOM 1614 N N . ILE A 1 193 ? 5.074 49.219 23.016 1 80.25 193 ILE A N 1
ATOM 1615 C CA . ILE A 1 193 ? 5.742 50.281 22.281 1 80.25 193 ILE A CA 1
ATOM 1616 C C . ILE A 1 193 ? 4.727 51.031 21.422 1 80.25 193 ILE A C 1
ATOM 1618 O O . ILE A 1 193 ? 4.703 52.281 21.422 1 80.25 193 ILE A O 1
ATOM 1622 N N . ASP A 1 194 ? 3.9 50.312 20.688 1 82.94 194 ASP A N 1
ATOM 1623 C CA . ASP A 1 194 ? 2.932 50.875 19.75 1 82.94 194 ASP A CA 1
ATOM 1624 C C . ASP A 1 194 ? 1.684 50 19.656 1 82.94 194 ASP A C 1
ATOM 1626 O O . ASP A 1 194 ? 1.625 49.094 18.844 1 82.94 194 ASP A O 1
ATOM 1630 N N . THR A 1 195 ? 0.729 50.344 20.391 1 82.69 195 THR A N 1
ATOM 1631 C CA . THR A 1 195 ? -0.491 49.562 20.531 1 82.69 195 THR A CA 1
ATOM 1632 C C . THR A 1 195 ? -1.211 49.438 19.188 1 82.69 195 THR A C 1
ATOM 1634 O O . THR A 1 195 ? -1.755 48.375 18.875 1 82.69 195 THR A O 1
ATOM 1637 N N . GLU A 1 196 ? -1.205 50.5 18.438 1 83.62 196 GLU A N 1
ATOM 1638 C CA . GLU A 1 196 ? -1.894 50.469 17.141 1 83.62 196 GLU A CA 1
ATOM 1639 C C . GLU A 1 196 ? -1.223 49.5 16.172 1 83.62 196 GLU A C 1
ATOM 1641 O O . GLU A 1 196 ? -1.901 48.75 15.484 1 83.62 196 GLU A O 1
ATOM 1646 N N . TYR A 1 197 ? 0.011 49.562 16.219 1 81.62 197 TYR A N 1
ATOM 1647 C CA . TYR A 1 197 ? 0.755 48.656 15.359 1 81.62 197 TYR A CA 1
ATOM 1648 C C . TYR A 1 197 ? 0.569 47.219 15.789 1 81.62 197 TYR A C 1
ATOM 1650 O O . TYR A 1 197 ? 0.47 46.312 14.953 1 81.62 197 TYR A O 1
ATOM 1658 N N . ALA A 1 198 ? 0.561 47.031 17.078 1 84.62 198 ALA A N 1
ATOM 1659 C CA . ALA A 1 198 ? 0.326 45.688 17.609 1 84.62 198 ALA A CA 1
ATOM 1660 C C . ALA A 1 198 ? -1.031 45.156 17.156 1 84.62 198 ALA A C 1
ATOM 1662 O O . ALA A 1 198 ? -1.144 44 16.75 1 84.62 198 ALA A O 1
ATOM 1663 N N . LYS A 1 199 ? -2.01 45.969 17.203 1 85.88 199 LYS A N 1
ATOM 1664 C CA . LYS A 1 199 ? -3.355 45.562 16.781 1 85.88 199 LYS A CA 1
ATOM 1665 C C . LYS A 1 199 ? -3.381 45.156 15.312 1 85.88 199 LYS A C 1
ATOM 1667 O O . LYS A 1 199 ? -3.979 44.156 14.953 1 85.88 199 LYS A O 1
ATOM 1672 N N . ASN A 1 200 ? -2.729 45.969 14.531 1 81.81 200 ASN A N 1
ATOM 1673 C CA . ASN A 1 200 ? -2.666 45.656 13.102 1 81.81 200 ASN A CA 1
ATOM 1674 C C . ASN A 1 200 ? -1.962 44.344 12.836 1 81.81 200 ASN A C 1
ATOM 1676 O O . ASN A 1 200 ? -2.387 43.562 11.969 1 81.81 200 ASN A O 1
ATOM 1680 N N . ALA A 1 201 ? -0.911 44.156 13.57 1 82 201 ALA A N 1
ATOM 1681 C CA . ALA A 1 201 ? -0.162 42.906 13.414 1 82 201 ALA A CA 1
ATOM 1682 C C . ALA A 1 201 ? -1.024 41.719 13.766 1 82 201 ALA A C 1
ATOM 1684 O O . ALA A 1 201 ? -0.962 40.688 13.094 1 82 201 ALA A O 1
ATOM 1685 N N . VAL A 1 202 ? -1.806 41.812 14.773 1 83.56 202 VAL A N 1
ATOM 1686 C CA . VAL A 1 202 ? -2.691 40.75 15.203 1 83.56 202 VAL A CA 1
ATOM 1687 C C . VAL A 1 202 ? -3.711 40.438 14.109 1 83.56 202 VAL A C 1
ATOM 1689 O O . VAL A 1 202 ? -3.994 39.281 13.812 1 83.56 202 VAL A O 1
ATOM 1692 N N . ILE A 1 203 ? -4.223 41.438 13.531 1 81.31 203 ILE A N 1
ATOM 1693 C CA . ILE A 1 203 ? -5.207 41.281 12.461 1 81.31 203 ILE A CA 1
ATOM 1694 C C . ILE A 1 203 ? -4.574 40.562 11.281 1 81.31 203 ILE A C 1
ATOM 1696 O O . ILE A 1 203 ? -5.16 39.625 10.734 1 81.31 203 ILE A O 1
ATOM 1700 N N . GLU A 1 204 ? -3.439 41.031 10.922 1 79.94 204 GLU A N 1
ATOM 1701 C CA . GLU A 1 204 ? -2.752 40.406 9.797 1 79.94 204 GLU A CA 1
ATOM 1702 C C . GLU A 1 204 ? -2.457 38.938 10.078 1 79.94 204 GLU A C 1
ATOM 1704 O O . GLU A 1 204 ? -2.598 38.094 9.195 1 79.94 204 GLU A O 1
ATOM 1709 N N . LEU A 1 205 ? -2.006 38.719 11.25 1 81.56 205 LEU A N 1
ATOM 1710 C CA . LEU A 1 205 ? -1.72 37.344 11.641 1 81.56 205 LEU A CA 1
ATOM 1711 C C . LEU A 1 205 ? -2.982 36.469 11.586 1 81.56 205 LEU A C 1
ATOM 1713 O O . LEU A 1 205 ? -2.939 35.312 11.148 1 81.56 205 LEU A O 1
ATOM 1717 N N . SER A 1 206 ? -4.074 36.969 12.07 1 75.81 206 SER A N 1
ATOM 1718 C CA . SER A 1 206 ? -5.352 36.281 12.047 1 75.81 206 SER A CA 1
ATOM 1719 C C . SER A 1 206 ? -5.758 35.906 10.625 1 75.81 206 SER A C 1
ATOM 1721 O O . SER A 1 206 ? -6.234 34.812 10.375 1 75.81 206 SER A O 1
ATOM 1723 N N . LYS A 1 207 ? -5.57 36.812 9.758 1 76.25 207 LYS A N 1
ATOM 1724 C CA . LYS A 1 207 ? -5.879 36.531 8.352 1 76.25 207 LYS A CA 1
ATOM 1725 C C . LYS A 1 207 ? -5.027 35.406 7.801 1 76.25 207 LYS A C 1
ATOM 1727 O O . LYS A 1 207 ? -5.523 34.562 7.047 1 76.25 207 LYS A O 1
ATOM 1732 N N . MET A 1 208 ? -3.836 35.438 8.109 1 77.75 208 MET A N 1
ATOM 1733 C CA . MET A 1 208 ? -2.918 34.375 7.645 1 77.75 208 MET A CA 1
ATOM 1734 C C . MET A 1 208 ? -3.334 33.031 8.172 1 77.75 208 MET A C 1
ATOM 1736 O O . MET A 1 208 ? -3.336 32.031 7.43 1 77.75 208 MET A O 1
ATOM 1740 N N . MET A 1 209 ? -3.629 33 9.375 1 73.38 209 MET A N 1
ATOM 1741 C CA . MET A 1 209 ? -4.047 31.75 10 1 73.38 209 MET A CA 1
ATOM 1742 C C . MET A 1 209 ? -5.316 31.219 9.344 1 73.38 209 MET A C 1
ATOM 1744 O O . MET A 1 209 ? -5.453 30.016 9.148 1 73.38 209 MET A O 1
ATOM 1748 N N . ARG A 1 210 ? -6.242 32.125 9.078 1 69.12 210 ARG A N 1
ATOM 1749 C CA . ARG A 1 210 ? -7.473 31.734 8.398 1 69.12 210 ARG A CA 1
ATOM 1750 C C . ARG A 1 210 ? -7.172 31.078 7.062 1 69.12 210 ARG A C 1
ATOM 1752 O O . ARG A 1 210 ? -7.789 30.062 6.711 1 69.12 210 ARG A O 1
ATOM 1759 N N . TYR A 1 211 ? -6.285 31.672 6.355 1 71.44 211 TYR A N 1
ATOM 1760 C CA . TYR A 1 211 ? -5.875 31.109 5.074 1 71.44 211 TYR A CA 1
ATOM 1761 C C . TYR A 1 211 ? -5.344 29.688 5.246 1 71.44 211 TYR A C 1
ATOM 1763 O O . TYR A 1 211 ? -5.727 28.781 4.5 1 71.44 211 TYR A O 1
ATOM 1771 N N . VAL A 1 212 ? -4.516 29.516 6.125 1 69.44 212 VAL A N 1
ATOM 1772 C CA . VAL A 1 212 ? -3.857 28.234 6.355 1 69.44 212 VAL A CA 1
ATOM 1773 C C . VAL A 1 212 ? -4.891 27.188 6.758 1 69.44 212 VAL A C 1
ATOM 1775 O O . VAL A 1 212 ? -4.809 26.031 6.336 1 69.44 212 VAL A O 1
ATOM 1778 N N . LEU A 1 213 ? -5.895 27.656 7.465 1 62.12 213 LEU A N 1
ATOM 1779 C CA . LEU A 1 213 ? -6.867 26.719 8.031 1 62.12 213 LEU A CA 1
ATOM 1780 C C . LEU A 1 213 ? -7.922 26.344 6.992 1 62.12 213 LEU A C 1
ATOM 1782 O O . LEU A 1 213 ? -8.328 25.188 6.91 1 62.12 213 LEU A O 1
ATOM 1786 N N . TYR A 1 214 ? -8.383 27.297 6.285 1 61.38 214 TYR A N 1
ATOM 1787 C CA . TYR A 1 214 ? -9.594 27.078 5.504 1 61.38 214 TYR A CA 1
ATOM 1788 C C . TYR A 1 214 ? -9.266 26.969 4.02 1 61.38 214 TYR A C 1
ATOM 1790 O O . TYR A 1 214 ? -9.977 26.281 3.271 1 61.38 214 TYR A O 1
ATOM 1798 N N . ASP A 1 215 ? -8.273 27.609 3.678 1 64.12 215 ASP A N 1
ATOM 1799 C CA . ASP A 1 215 ? -8.047 27.688 2.238 1 64.12 215 ASP A CA 1
ATOM 1800 C C . ASP A 1 215 ? -6.969 26.703 1.796 1 64.12 215 ASP A C 1
ATOM 1802 O O . ASP A 1 215 ? -6.992 26.203 0.664 1 64.12 215 ASP A O 1
ATOM 1806 N N . SER A 1 216 ? -6.055 26.391 2.697 1 61.25 216 SER A N 1
ATOM 1807 C CA . SER A 1 216 ? -4.898 25.594 2.277 1 61.25 216 SER A CA 1
ATOM 1808 C C . SER A 1 216 ? -5.246 24.109 2.178 1 61.25 216 SER A C 1
ATOM 1810 O O . SER A 1 216 ? -4.496 23.344 1.584 1 61.25 216 SER A O 1
ATOM 1812 N N . GLY A 1 217 ? -6.367 23.828 2.807 1 61.53 217 GLY A N 1
ATOM 1813 C CA . GLY A 1 217 ? -6.777 22.422 2.736 1 61.53 217 GLY A CA 1
ATOM 1814 C C . GLY A 1 217 ? -7.266 22.016 1.36 1 61.53 217 GLY A C 1
ATOM 1815 O O . GLY A 1 217 ? -7.277 20.828 1.029 1 61.53 217 GLY A O 1
ATOM 1816 N N . ARG A 1 218 ? -7.492 23.016 0.591 1 65.38 218 ARG A N 1
ATOM 1817 C CA . ARG A 1 218 ? -7.953 22.734 -0.768 1 65.38 218 ARG A CA 1
ATOM 1818 C C . ARG A 1 218 ? -6.797 22.312 -1.663 1 65.38 218 ARG A C 1
ATOM 1820 O O . ARG A 1 218 ? -5.637 22.594 -1.369 1 65.38 218 ARG A O 1
ATOM 1827 N N . GLU A 1 219 ? -7.195 21.547 -2.709 1 71.94 219 GLU A N 1
ATOM 1828 C CA . GLU A 1 219 ? -6.16 21.109 -3.643 1 71.94 219 GLU A CA 1
ATOM 1829 C C . GLU A 1 219 ? -5.617 22.281 -4.453 1 71.94 219 GLU A C 1
ATOM 1831 O O . GLU A 1 219 ? -4.422 22.344 -4.742 1 71.94 219 GLU A O 1
ATOM 1836 N N . ILE A 1 220 ? -6.566 23.125 -4.777 1 80.25 220 ILE A N 1
ATOM 1837 C CA . ILE A 1 220 ? -6.18 24.297 -5.559 1 80.25 220 ILE A CA 1
ATOM 1838 C C . ILE A 1 220 ? -6.785 25.547 -4.945 1 80.25 220 ILE A C 1
ATOM 1840 O O . ILE A 1 220 ? -7.77 25.469 -4.203 1 80.25 220 ILE A O 1
ATOM 1844 N N . ILE A 1 221 ? -6.184 26.625 -5.184 1 83.25 221 ILE A N 1
ATOM 1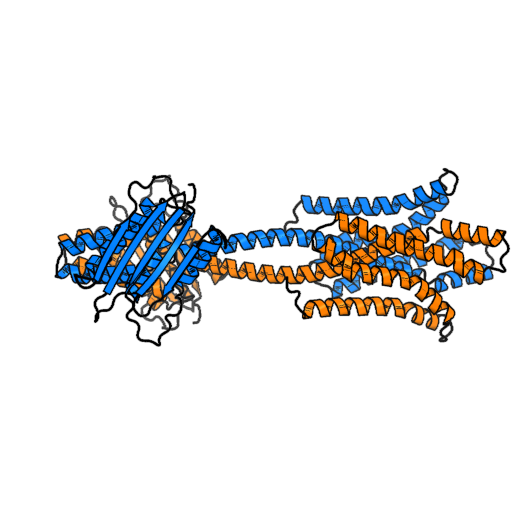845 C CA . ILE A 1 221 ? -6.648 27.922 -4.699 1 83.25 221 ILE A CA 1
ATOM 1846 C C . ILE A 1 221 ? -6.434 28.984 -5.773 1 83.25 221 ILE A C 1
ATOM 1848 O O . ILE A 1 221 ? -5.582 28.828 -6.648 1 83.25 221 ILE A O 1
ATOM 1852 N N . SER A 1 222 ? -7.27 30 -5.656 1 88.75 222 SER A N 1
ATOM 1853 C CA . SER A 1 222 ? -7.062 31.109 -6.594 1 88.75 222 SER A CA 1
ATOM 1854 C C . SER A 1 222 ? -5.707 31.766 -6.375 1 88.75 222 SER A C 1
ATOM 1856 O O . SER A 1 222 ? -5.281 31.969 -5.234 1 88.75 222 SER A O 1
ATOM 1858 N N . LEU A 1 223 ? -5.09 32.094 -7.461 1 90.94 223 LEU A N 1
ATOM 1859 C CA . LEU A 1 223 ? -3.809 32.781 -7.375 1 90.94 223 LEU A CA 1
ATOM 1860 C C . LEU A 1 223 ? -3.941 34.094 -6.59 1 90.94 223 LEU A C 1
ATOM 1862 O O . LEU A 1 223 ? -3.039 34.469 -5.836 1 90.94 223 LEU A O 1
ATOM 1866 N N . ASN A 1 224 ? -5.07 34.719 -6.742 1 89.25 224 ASN A N 1
ATOM 1867 C CA . ASN A 1 224 ? -5.332 35.938 -6.016 1 89.25 224 ASN A CA 1
ATOM 1868 C C . ASN A 1 224 ? -5.266 35.719 -4.504 1 89.25 224 ASN A C 1
ATOM 1870 O O . ASN A 1 224 ? -4.668 36.531 -3.787 1 89.25 224 ASN A O 1
ATOM 1874 N N . LYS A 1 225 ? -5.828 34.688 -4.074 1 85.19 225 LYS A N 1
ATOM 1875 C CA . LYS A 1 225 ? -5.836 34.375 -2.646 1 85.19 225 LYS A CA 1
ATOM 1876 C C . LYS A 1 225 ? -4.438 34.031 -2.152 1 85.19 225 LYS A C 1
ATOM 1878 O O . LYS A 1 225 ? -4.051 34.406 -1.044 1 85.19 225 LYS A O 1
ATOM 1883 N N . ASP A 1 226 ? -3.791 33.344 -2.99 1 87.88 226 ASP A N 1
ATOM 1884 C CA . ASP A 1 226 ? -2.426 32.969 -2.623 1 87.88 226 ASP A CA 1
ATOM 1885 C C . ASP A 1 226 ? -1.538 34.188 -2.498 1 87.88 226 ASP A C 1
ATOM 1887 O O . ASP A 1 226 ? -0.757 34.312 -1.553 1 87.88 226 ASP A O 1
ATOM 1891 N N . ILE A 1 227 ? -1.705 35.094 -3.424 1 90.88 227 ILE A N 1
ATOM 1892 C CA . ILE A 1 227 ? -0.949 36.344 -3.424 1 90.88 227 ILE A CA 1
ATOM 1893 C C . ILE A 1 227 ? -1.311 37.156 -2.189 1 90.88 227 ILE A C 1
ATOM 1895 O O . ILE A 1 227 ? -0.435 37.75 -1.549 1 90.88 227 ILE A O 1
ATOM 1899 N N . GLN A 1 228 ? -2.559 37.156 -1.922 1 87.69 228 GLN A N 1
ATOM 1900 C CA . GLN A 1 228 ? -3.004 37.906 -0.735 1 87.69 228 GLN A CA 1
ATOM 1901 C C . GLN A 1 228 ? -2.34 37.344 0.525 1 87.69 228 GLN A C 1
ATOM 1903 O O . GLN A 1 228 ? -1.964 38.094 1.418 1 87.69 228 GLN A O 1
ATOM 1908 N N . PHE A 1 229 ? -2.229 36.125 0.584 1 87 229 PHE A N 1
ATOM 1909 C CA . PHE A 1 229 ? -1.558 35.469 1.708 1 87 229 PHE A CA 1
ATOM 1910 C C . PHE A 1 229 ? -0.105 35.938 1.802 1 87 229 PHE A C 1
ATOM 1912 O O . PHE A 1 229 ? 0.379 36.25 2.887 1 87 229 PHE A O 1
ATOM 1919 N N . ILE A 1 230 ? 0.529 35.938 0.712 1 90.12 230 ILE A N 1
ATOM 1920 C CA . ILE A 1 230 ? 1.929 36.344 0.65 1 90.12 230 ILE A CA 1
ATOM 1921 C C . ILE A 1 230 ? 2.061 37.812 1.06 1 90.12 230 ILE A C 1
ATOM 1923 O O . ILE A 1 230 ? 2.965 38.156 1.815 1 90.12 230 ILE A O 1
ATOM 1927 N N . GLN A 1 231 ? 1.131 38.562 0.587 1 90.31 231 GLN A N 1
ATOM 1928 C CA . GLN A 1 231 ? 1.124 40 0.927 1 90.31 231 GLN A CA 1
ATOM 1929 C C . GLN A 1 231 ? 0.995 40.188 2.434 1 90.31 231 GLN A C 1
ATOM 1931 O O . GLN A 1 231 ? 1.691 41.031 3.016 1 90.31 231 GLN A O 1
ATOM 1936 N N . ASN A 1 232 ? 0.108 39.438 2.977 1 84.62 232 ASN A N 1
ATOM 1937 C CA . ASN A 1 232 ? -0.08 39.531 4.418 1 84.62 232 ASN A CA 1
ATOM 1938 C C . ASN A 1 232 ? 1.174 39.125 5.18 1 84.62 232 ASN A C 1
ATOM 1940 O O . ASN A 1 232 ? 1.547 39.75 6.172 1 84.62 232 ASN A O 1
ATOM 1944 N N . TYR A 1 233 ? 1.789 38.094 4.738 1 86.75 233 TYR A N 1
ATOM 1945 C CA . TYR A 1 233 ? 3.027 37.625 5.348 1 86.75 233 TYR A CA 1
ATOM 1946 C C . TYR A 1 233 ? 4.109 38.688 5.277 1 86.75 233 TYR A C 1
ATOM 1948 O O . TYR A 1 233 ? 4.762 39 6.281 1 86.75 233 TYR A O 1
ATOM 1956 N N . ILE A 1 234 ? 4.23 39.219 4.133 1 88.75 234 ILE A N 1
ATOM 1957 C CA . ILE A 1 234 ? 5.258 40.25 3.912 1 88.75 234 ILE A CA 1
ATOM 1958 C C . ILE A 1 234 ? 4.945 41.5 4.754 1 88.75 234 ILE A C 1
ATOM 1960 O O . ILE A 1 234 ? 5.855 42.125 5.285 1 88.75 234 ILE A O 1
ATOM 1964 N N . GLY A 1 235 ? 3.674 41.781 4.801 1 85.25 235 GLY A N 1
ATOM 1965 C CA . GLY A 1 235 ? 3.271 42.875 5.668 1 85.25 235 GLY A CA 1
ATOM 1966 C C . GLY A 1 235 ? 3.74 42.719 7.098 1 85.25 235 GLY A C 1
ATOM 1967 O O . GLY A 1 235 ? 4.242 43.656 7.711 1 85.25 235 GLY A O 1
ATOM 1968 N N . LEU A 1 236 ? 3.623 41.562 7.574 1 82.81 236 LEU A N 1
ATOM 1969 C CA . LEU A 1 236 ? 4.055 41.25 8.938 1 82.81 236 LEU A CA 1
ATOM 1970 C C . LEU A 1 236 ? 5.574 41.312 9.047 1 82.81 236 LEU A C 1
ATOM 1972 O O . LEU A 1 236 ? 6.105 41.781 10.062 1 82.81 236 LEU A O 1
ATOM 1976 N N . MET A 1 237 ? 6.227 40.875 8.078 1 85.44 237 MET A N 1
ATOM 1977 C CA . MET A 1 237 ? 7.688 40.844 8.086 1 85.44 237 MET A CA 1
ATOM 1978 C C . MET A 1 237 ? 8.242 42.281 8.016 1 85.44 237 MET A C 1
ATOM 1980 O O . MET A 1 237 ? 9.289 42.562 8.609 1 85.44 237 MET A O 1
ATOM 1984 N N . ARG A 1 238 ? 7.543 43.125 7.328 1 84.94 238 ARG A N 1
ATOM 1985 C CA . ARG A 1 238 ? 7.957 44.531 7.25 1 84.94 238 ARG A CA 1
ATOM 1986 C C . ARG A 1 238 ? 7.93 45.188 8.625 1 84.94 238 ARG A C 1
ATOM 1988 O O . ARG A 1 238 ? 8.758 46.062 8.922 1 84.94 238 ARG A O 1
ATOM 1995 N N . ILE A 1 239 ? 6.977 44.719 9.336 1 75.62 239 ILE A N 1
ATOM 1996 C CA . ILE A 1 239 ? 6.871 45.25 10.695 1 75.62 239 ILE A CA 1
ATOM 1997 C C . ILE A 1 239 ? 8.039 44.75 11.531 1 75.62 239 ILE A C 1
ATOM 1999 O O . ILE A 1 239 ? 8.609 45.5 12.328 1 75.62 239 ILE A O 1
ATOM 2003 N N . ARG A 1 240 ? 8.406 43.625 11.305 1 75.31 240 ARG A N 1
ATOM 2004 C CA . ARG A 1 240 ? 9.461 42.969 12.078 1 75.31 240 ARG A CA 1
ATOM 2005 C C . ARG A 1 240 ? 10.828 43.531 11.703 1 75.31 240 ARG A C 1
ATOM 2007 O O . ARG A 1 240 ? 11.672 43.75 12.578 1 75.31 240 ARG A O 1
ATOM 2014 N N . TYR A 1 241 ? 11.008 43.594 10.398 1 77.88 241 TYR A N 1
ATOM 2015 C CA . TYR A 1 241 ? 12.328 43.969 9.914 1 77.88 241 TYR A CA 1
ATOM 2016 C C . TYR A 1 241 ? 12.359 45.438 9.531 1 77.88 241 TYR A C 1
ATOM 2018 O O . TYR A 1 241 ? 11.609 45.875 8.641 1 77.88 241 TYR A O 1
ATOM 2026 N N . THR A 1 242 ? 12.328 46.344 10.469 1 66.12 242 THR A N 1
ATOM 2027 C CA . THR A 1 242 ? 12.305 47.781 10.266 1 66.12 242 THR A CA 1
ATOM 2028 C C . THR A 1 242 ? 13.062 48.156 8.992 1 66.12 242 THR A C 1
ATOM 2030 O O . THR A 1 242 ? 13.398 47.281 8.18 1 66.12 242 THR A O 1
ATOM 2033 N N . ASN A 1 243 ? 13.562 49.375 8.789 1 70.12 243 ASN A N 1
ATOM 2034 C CA . ASN A 1 243 ? 14.156 50.031 7.633 1 70.12 243 ASN A CA 1
ATOM 2035 C C . ASN A 1 243 ? 15.469 49.375 7.223 1 70.12 243 ASN A C 1
ATOM 2037 O O . ASN A 1 243 ? 16.094 49.781 6.238 1 70.12 243 ASN A O 1
ATOM 2041 N N . ASP A 1 244 ? 15.758 48.094 7.734 1 78 244 ASP A N 1
ATOM 2042 C CA . ASP A 1 244 ? 17.078 47.5 7.473 1 78 244 ASP A CA 1
ATOM 2043 C C . ASP A 1 244 ? 17.016 46.531 6.301 1 78 244 ASP A C 1
ATOM 2045 O O . ASP A 1 244 ? 18.062 46.125 5.777 1 78 244 ASP A O 1
ATOM 2049 N N . VAL A 1 245 ? 15.859 46.156 5.863 1 89.81 245 VAL A N 1
ATOM 2050 C CA . VAL A 1 245 ? 15.734 45.188 4.762 1 89.81 245 VAL A CA 1
ATOM 2051 C C . VAL A 1 245 ? 14.953 45.844 3.613 1 89.81 245 VAL A C 1
ATOM 2053 O O . VAL A 1 245 ? 13.867 46.375 3.82 1 89.81 245 VAL A O 1
ATOM 2056 N N . ASP A 1 246 ? 15.562 45.906 2.43 1 94 246 ASP A N 1
ATOM 2057 C CA . ASP A 1 246 ? 14.883 46.375 1.233 1 94 246 ASP A CA 1
ATOM 2058 C C . ASP A 1 246 ? 13.945 45.312 0.671 1 94 246 ASP A C 1
ATOM 2060 O O . ASP A 1 246 ? 14.383 44.375 -0.01 1 94 246 ASP A O 1
ATOM 2064 N N . ILE A 1 247 ? 12.672 45.438 0.998 1 95 247 ILE A N 1
ATOM 2065 C CA . ILE A 1 247 ? 11.672 44.469 0.558 1 95 247 ILE A CA 1
ATOM 2066 C C . ILE A 1 247 ? 10.883 45.062 -0.615 1 95 247 ILE A C 1
ATOM 2068 O O . ILE A 1 247 ? 10.172 46.062 -0.466 1 95 247 ILE A O 1
ATOM 2072 N N . ARG A 1 248 ? 10.938 44.469 -1.822 1 95.25 248 ARG A N 1
ATOM 2073 C CA . ARG A 1 248 ? 10.188 44.875 -3.008 1 95.25 248 ARG A CA 1
ATOM 2074 C C . ARG A 1 248 ? 9.414 43.719 -3.598 1 95.25 248 ARG A C 1
ATOM 2076 O O . ARG A 1 248 ? 9.969 42.625 -3.789 1 95.25 248 ARG A O 1
ATOM 2083 N N . VAL A 1 249 ? 8.18 43.938 -3.801 1 95.12 249 VAL A N 1
ATOM 2084 C CA . VAL A 1 249 ? 7.348 42.875 -4.359 1 95.12 249 VAL A CA 1
ATOM 2085 C C . VAL A 1 249 ? 6.531 43.438 -5.527 1 95.12 249 VAL A C 1
ATOM 2087 O O . VAL A 1 249 ? 5.977 44.531 -5.449 1 95.12 249 VAL A O 1
ATOM 2090 N N . GLU A 1 250 ? 6.535 42.719 -6.637 1 94.69 250 GLU A N 1
ATOM 2091 C CA . GLU A 1 250 ? 5.719 43.062 -7.805 1 94.69 250 GLU A CA 1
ATOM 2092 C C . GLU A 1 250 ? 4.742 41.938 -8.133 1 94.69 250 GLU A C 1
ATOM 2094 O O . GLU A 1 250 ? 5.148 40.781 -8.312 1 94.69 250 GLU A O 1
ATOM 2099 N N . TYR A 1 251 ? 3.479 42.25 -8.133 1 92.94 251 TYR A N 1
ATOM 2100 C CA . TYR A 1 251 ? 2.424 41.281 -8.453 1 92.94 251 TYR A CA 1
ATOM 2101 C C . TYR A 1 251 ? 1.828 41.594 -9.828 1 92.94 251 TYR A C 1
ATOM 2103 O O . TYR A 1 251 ? 1.906 42.719 -10.312 1 92.94 251 TYR A O 1
ATOM 2111 N N . PRO A 1 252 ? 1.329 40.5 -10.5 1 88.5 252 PRO A N 1
ATOM 2112 C CA . PRO A 1 252 ? 0.687 40.781 -11.781 1 88.5 252 PRO A CA 1
ATOM 2113 C C . PRO A 1 252 ? -0.548 41.688 -11.648 1 88.5 252 PRO A C 1
ATOM 2115 O O . PRO A 1 252 ? -1.248 41.625 -10.633 1 88.5 252 PRO A O 1
ATOM 2118 N N . HIS A 1 253 ? -0.605 42.438 -12.789 1 77.69 253 HIS A N 1
ATOM 2119 C CA . HIS A 1 253 ? -1.778 43.312 -12.867 1 77.69 253 HIS A CA 1
ATOM 2120 C C . HIS A 1 253 ? -2.934 42.594 -13.57 1 77.69 253 HIS A C 1
ATOM 2122 O O . HIS A 1 253 ? -2.717 41.844 -14.523 1 77.69 253 HIS A O 1
ATOM 2128 N N . ASP A 1 254 ? -4.137 42.531 -13.031 1 79.75 254 ASP A N 1
ATOM 2129 C CA . ASP A 1 254 ? -5.363 42.062 -13.648 1 79.75 254 ASP A CA 1
ATOM 2130 C C . ASP A 1 254 ? -5.375 40.531 -13.703 1 79.75 254 ASP A C 1
ATOM 2132 O O . ASP A 1 254 ? -5.457 39.938 -14.781 1 79.75 254 ASP A O 1
ATOM 2136 N N . LEU A 1 255 ? -5.078 39.906 -12.734 1 82.69 255 LEU A N 1
ATOM 2137 C CA . LEU A 1 255 ? -5.121 38.438 -12.648 1 82.69 255 LEU A CA 1
ATOM 2138 C C . LEU A 1 255 ? -6.551 37.938 -12.82 1 82.69 255 LEU A C 1
ATOM 2140 O O . LEU A 1 255 ? -7.457 38.375 -12.102 1 82.69 255 LEU A O 1
ATOM 2144 N N . PRO A 1 256 ? -6.758 37.062 -13.898 1 82.31 256 PRO A N 1
ATOM 2145 C CA . PRO A 1 256 ? -8.086 36.469 -13.977 1 82.31 256 PRO A CA 1
ATOM 2146 C C . PRO A 1 256 ? -8.445 35.688 -12.711 1 82.31 256 PRO A C 1
ATOM 2148 O O . PRO A 1 256 ? -7.578 35.062 -12.086 1 82.31 256 PRO A O 1
ATOM 2151 N N . THR A 1 257 ? -9.695 35.75 -12.312 1 78.75 257 THR A N 1
ATOM 2152 C CA . THR A 1 257 ? -10.18 35.125 -11.086 1 78.75 257 THR A CA 1
ATOM 2153 C C . THR A 1 257 ? -10.117 33.594 -11.195 1 78.75 257 THR A C 1
ATOM 2155 O O . THR A 1 257 ? -10.078 32.875 -10.188 1 78.75 257 THR A O 1
ATOM 2158 N N . GLN A 1 258 ? -9.961 33.094 -12.453 1 82 258 GLN A N 1
ATOM 2159 C CA . GLN A 1 258 ? -10.086 31.656 -12.664 1 82 258 GLN A CA 1
ATOM 2160 C C . GLN A 1 258 ? -8.734 30.969 -12.555 1 82 258 GLN A C 1
ATOM 2162 O O . GLN A 1 258 ? -8.656 29.734 -12.586 1 82 258 GLN A O 1
ATOM 2167 N N . VAL A 1 259 ? -7.688 31.75 -12.359 1 87.62 259 VAL A N 1
ATOM 2168 C CA . VAL A 1 259 ? -6.352 31.156 -12.297 1 87.62 259 VAL A CA 1
ATOM 2169 C C . VAL A 1 259 ? -6.109 30.562 -10.914 1 87.62 259 VAL A C 1
ATOM 2171 O O . VAL A 1 259 ? -6.254 31.25 -9.898 1 87.62 259 VAL A O 1
ATOM 2174 N N . SER A 1 260 ? -5.848 29.234 -10.922 1 89.81 260 SER A N 1
ATOM 2175 C CA . SER A 1 260 ? -5.641 28.562 -9.633 1 89.81 260 SER A CA 1
ATOM 2176 C C . SER A 1 260 ? -4.312 27.828 -9.609 1 89.81 260 SER A C 1
ATOM 2178 O O . SER A 1 260 ? -3.803 27.406 -10.656 1 89.81 260 SER A O 1
ATOM 2180 N N . ILE A 1 261 ? -3.76 27.719 -8.469 1 89.56 261 ILE A N 1
ATOM 2181 C CA . ILE A 1 261 ? -2.525 26.984 -8.234 1 89.56 261 ILE A CA 1
ATOM 2182 C C . ILE A 1 261 ? -2.652 26.172 -6.945 1 89.56 261 ILE A C 1
ATOM 2184 O O . ILE A 1 261 ? -3.564 26.391 -6.148 1 89.56 261 ILE A O 1
ATOM 2188 N N . PRO A 1 262 ? -1.747 25.188 -6.801 1 84.31 262 PRO A N 1
ATOM 2189 C CA . PRO A 1 262 ? -1.7 24.578 -5.473 1 84.31 262 PRO A CA 1
ATOM 2190 C C . PRO A 1 262 ? -1.33 25.562 -4.375 1 84.31 262 PRO A C 1
ATOM 2192 O O . PRO A 1 262 ? -0.47 26.422 -4.578 1 84.31 262 PRO A O 1
ATOM 2195 N N . PRO A 1 263 ? -1.959 25.469 -3.264 1 81.31 263 PRO A N 1
ATOM 2196 C CA . PRO A 1 263 ? -1.72 26.453 -2.211 1 81.31 263 PRO A CA 1
ATOM 2197 C C . PRO A 1 263 ? -0.356 26.297 -1.543 1 81.31 263 PRO A C 1
ATOM 2199 O O . PRO A 1 263 ? 0.211 25.188 -1.555 1 81.31 263 PRO A O 1
ATOM 2202 N N . LEU A 1 264 ? 0.213 27.328 -1.015 1 80.56 264 LEU A N 1
ATOM 2203 C CA . LEU A 1 264 ? 1.337 27.391 -0.086 1 80.56 264 LEU A CA 1
ATOM 2204 C C . LEU A 1 264 ? 2.629 26.953 -0.767 1 80.56 264 LEU A C 1
ATOM 2206 O O . LEU A 1 264 ? 3.523 26.406 -0.118 1 80.56 264 LEU A O 1
ATOM 2210 N N . LEU A 1 265 ? 2.676 27.141 -2.045 1 84.62 265 LEU A N 1
ATOM 2211 C CA . LEU A 1 265 ? 3.914 26.812 -2.744 1 84.62 265 LEU A CA 1
ATOM 2212 C C . LEU A 1 265 ? 4.895 27.969 -2.691 1 84.62 265 LEU A C 1
ATOM 2214 O O . LEU A 1 265 ? 6.031 27.812 -2.246 1 84.62 265 LEU A O 1
ATOM 2218 N N . LEU A 1 266 ? 4.402 29.125 -3.037 1 89.06 266 LEU A N 1
ATOM 2219 C CA . LEU A 1 266 ? 5.258 30.297 -3.18 1 89.06 266 LEU A CA 1
ATOM 2220 C C . LEU A 1 266 ? 5.719 30.797 -1.815 1 89.06 266 LEU A C 1
ATOM 2222 O O . LEU A 1 266 ? 6.82 31.344 -1.687 1 89.06 266 LEU A O 1
ATOM 2226 N N . ILE A 1 267 ? 4.883 30.531 -0.804 1 87.62 267 ILE A N 1
ATOM 2227 C CA . ILE A 1 267 ? 5.168 31.062 0.523 1 87.62 267 ILE A CA 1
ATOM 2228 C C . ILE A 1 267 ? 6.453 30.453 1.062 1 87.62 267 ILE A C 1
ATOM 2230 O O . ILE A 1 267 ? 7.207 31.094 1.789 1 87.62 267 ILE A O 1
ATOM 2234 N N . VAL A 1 268 ? 6.699 29.266 0.706 1 84.62 268 VAL A N 1
ATOM 2235 C CA . VAL A 1 268 ? 7.898 28.578 1.178 1 84.62 268 VAL A CA 1
ATOM 2236 C C . VAL A 1 268 ? 9.141 29.359 0.766 1 84.62 268 VAL A C 1
ATOM 2238 O O . VAL A 1 268 ? 10.078 29.5 1.556 1 84.62 268 VAL A O 1
ATOM 2241 N N . PHE A 1 269 ? 9.117 29.922 -0.415 1 90.12 269 PHE A N 1
ATOM 2242 C CA . PHE A 1 269 ? 10.258 30.672 -0.919 1 90.12 269 PHE A CA 1
ATOM 2243 C C . PHE A 1 269 ? 10.391 32 -0.19 1 90.12 269 PHE A C 1
ATOM 2245 O O . PHE A 1 269 ? 11.5 32.438 0.101 1 90.12 269 PHE A O 1
ATOM 2252 N N . VAL A 1 270 ? 9.273 32.562 0.034 1 90.69 270 VAL A N 1
ATOM 2253 C CA . VAL A 1 270 ? 9.266 33.844 0.764 1 90.69 270 VAL A CA 1
ATOM 2254 C C . VAL A 1 270 ? 9.82 33.625 2.17 1 90.69 270 VAL A C 1
ATOM 2256 O O . VAL A 1 270 ? 10.68 34.375 2.623 1 90.69 270 VAL A O 1
ATOM 2259 N N . GLU A 1 271 ? 9.406 32.594 2.783 1 84.38 271 GLU A N 1
ATOM 2260 C CA . GLU A 1 271 ? 9.867 32.25 4.129 1 84.38 271 GLU A CA 1
ATOM 2261 C C . GLU A 1 271 ? 11.375 32 4.148 1 84.38 271 GLU A C 1
ATOM 2263 O O . GLU A 1 271 ? 12.078 32.5 5.043 1 84.38 271 GLU A O 1
ATOM 2268 N N . ASN A 1 272 ? 11.797 31.328 3.262 1 83.62 272 ASN A N 1
ATOM 2269 C CA . ASN A 1 272 ? 13.227 31.016 3.17 1 83.62 272 ASN A CA 1
ATOM 2270 C C . ASN A 1 272 ? 14.055 32.281 2.963 1 83.62 272 ASN A C 1
ATOM 2272 O O . ASN A 1 272 ? 15.148 32.406 3.516 1 83.62 272 ASN A O 1
ATOM 2276 N N . ALA A 1 273 ? 13.531 33.125 2.125 1 90.75 273 ALA A N 1
ATOM 2277 C CA . ALA A 1 273 ? 14.227 34.406 1.855 1 90.75 273 ALA A CA 1
ATOM 2278 C C . ALA A 1 273 ? 14.406 35.219 3.135 1 90.75 273 ALA A C 1
ATOM 2280 O O . ALA A 1 273 ? 15.469 35.781 3.369 1 90.75 273 ALA A O 1
ATOM 2281 N N . PHE A 1 274 ? 13.398 35.219 3.922 1 87.38 274 PHE A N 1
ATOM 2282 C CA . PHE A 1 274 ? 13.484 35.969 5.168 1 87.38 274 PHE A CA 1
ATOM 2283 C C . PHE A 1 274 ? 14.367 35.25 6.176 1 87.38 274 PHE A C 1
ATOM 2285 O O . PHE A 1 274 ? 15.102 35.875 6.934 1 87.38 274 PHE A O 1
ATOM 2292 N N . LYS A 1 275 ? 14.273 34 6.184 1 82 275 LYS A N 1
ATOM 2293 C CA . LYS A 1 275 ? 15.016 33.188 7.148 1 82 275 LYS A CA 1
ATOM 2294 C C . LYS A 1 275 ? 16.516 33.219 6.859 1 82 275 LYS A C 1
ATOM 2296 O O . LYS A 1 275 ? 17.328 33.312 7.785 1 82 275 LYS A O 1
ATOM 2301 N N . HIS A 1 276 ? 16.781 33.188 5.68 1 84.5 276 HIS A N 1
ATOM 2302 C CA . HIS A 1 276 ? 18.188 33 5.312 1 84.5 276 HIS A CA 1
ATOM 2303 C C . HIS A 1 276 ? 18.75 34.281 4.672 1 84.5 276 HIS A C 1
ATOM 2305 O O . HIS A 1 276 ? 19.969 34.438 4.574 1 84.5 276 HIS A O 1
ATOM 2311 N N . GLY A 1 277 ? 17.953 35.156 4.246 1 88.62 277 GLY A N 1
ATOM 2312 C CA . GLY A 1 277 ? 18.391 36.312 3.465 1 88.62 277 GLY A CA 1
ATOM 2313 C C . GLY A 1 277 ? 18.562 37.562 4.293 1 88.62 277 GLY A C 1
ATOM 2314 O O . GLY A 1 277 ? 19.031 38.594 3.797 1 88.62 277 GLY A O 1
ATOM 2315 N N . VAL A 1 278 ? 18.203 37.531 5.539 1 87.25 278 VAL A N 1
ATOM 2316 C CA . VAL A 1 278 ? 18.25 38.75 6.355 1 87.25 278 VAL A CA 1
ATOM 2317 C C . VAL A 1 278 ? 19.359 38.625 7.398 1 87.25 278 VAL A C 1
ATOM 2319 O O . VAL A 1 278 ? 19.484 37.594 8.055 1 87.25 278 VAL A O 1
ATOM 2322 N N . SER A 1 279 ? 20.188 39.594 7.445 1 82.56 279 SER A N 1
ATOM 2323 C CA . SER A 1 279 ? 21.266 39.688 8.43 1 82.56 279 SER A CA 1
ATOM 2324 C C . SER A 1 279 ? 21.062 40.906 9.336 1 82.56 279 SER A C 1
ATOM 2326 O O . SER A 1 279 ? 20.562 41.938 8.898 1 82.56 279 SER A O 1
ATOM 2328 N N . TYR A 1 280 ? 21.375 40.719 10.531 1 75.12 280 TYR A N 1
ATOM 2329 C CA . TYR A 1 280 ? 21.281 41.844 11.469 1 75.12 280 TYR A CA 1
ATOM 2330 C C . TYR A 1 280 ? 22.453 42.781 1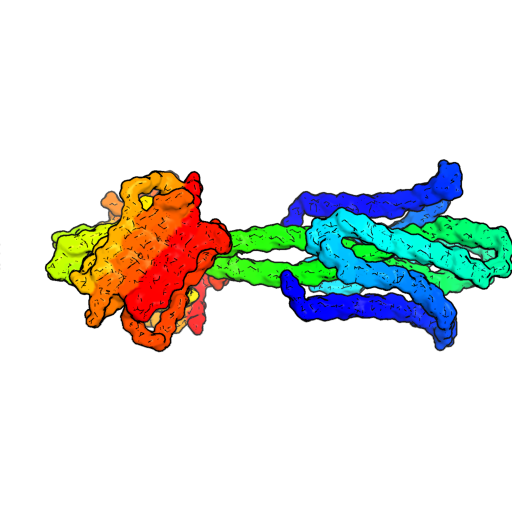1.312 1 75.12 280 TYR A C 1
ATOM 2332 O O . TYR A 1 280 ? 22.359 43.969 11.703 1 75.12 280 TYR A O 1
ATOM 2340 N N . ASN A 1 281 ? 23.484 42.25 10.719 1 77.75 281 ASN A N 1
ATOM 2341 C CA . ASN A 1 281 ? 24.719 43.031 10.672 1 77.75 281 ASN A CA 1
ATOM 2342 C C . ASN A 1 281 ? 24.922 43.656 9.297 1 77.75 281 ASN A C 1
ATOM 2344 O O . ASN A 1 281 ? 25.734 44.594 9.148 1 77.75 281 ASN A O 1
ATOM 2348 N N . ASN A 1 282 ? 24.328 43.188 8.289 1 85.38 282 ASN A N 1
ATOM 2349 C CA . ASN A 1 282 ? 24.531 43.656 6.922 1 85.38 282 ASN A CA 1
ATOM 2350 C C . ASN A 1 282 ? 23.219 44.031 6.25 1 85.38 282 ASN A C 1
ATOM 2352 O O . ASN A 1 282 ? 22.172 43.438 6.543 1 85.38 282 ASN A O 1
ATOM 2356 N N . PRO A 1 283 ? 23.328 45.125 5.406 1 88.19 283 PRO A N 1
ATOM 2357 C CA . PRO A 1 283 ? 22.109 45.406 4.625 1 88.19 283 PRO A CA 1
ATOM 2358 C C . PRO A 1 283 ? 21.641 44.188 3.814 1 88.19 283 PRO A C 1
ATOM 2360 O O . PRO A 1 283 ? 22.453 43.438 3.273 1 88.19 283 PRO A O 1
ATOM 2363 N N . SER A 1 284 ? 20.359 43.969 3.879 1 93.62 284 SER A N 1
ATOM 2364 C CA . SER A 1 284 ? 19.766 42.844 3.188 1 93.62 284 SER A CA 1
ATOM 2365 C C . SER A 1 284 ? 18.641 43.281 2.26 1 93.62 284 SER A C 1
ATOM 2367 O O . SER A 1 284 ? 18.109 44.375 2.391 1 93.62 284 SER A O 1
ATOM 2369 N N . PHE A 1 285 ? 18.406 42.5 1.277 1 95.06 285 PHE A N 1
ATOM 2370 C CA . PHE A 1 285 ? 17.266 42.781 0.41 1 95.06 285 PHE A CA 1
ATOM 2371 C C . PHE A 1 285 ? 16.469 41.5 0.125 1 95.06 285 PHE A C 1
ATOM 2373 O O . PHE A 1 285 ? 17 40.406 0.212 1 95.06 285 PHE A O 1
ATOM 2380 N N . ILE A 1 286 ? 15.188 41.625 -0.115 1 96 286 ILE A N 1
ATOM 2381 C CA . ILE A 1 286 ? 14.281 40.562 -0.588 1 96 286 ILE A CA 1
ATOM 2382 C C . ILE A 1 286 ? 13.398 41.125 -1.702 1 96 286 ILE A C 1
ATOM 2384 O O . ILE A 1 286 ? 12.578 42.031 -1.468 1 96 286 ILE A O 1
ATOM 2388 N N . HIS A 1 287 ? 13.633 40.656 -2.906 1 97.44 287 HIS A N 1
ATOM 2389 C CA . HIS A 1 287 ? 12.852 41.094 -4.066 1 97.44 287 HIS A CA 1
ATOM 2390 C C . HIS A 1 287 ? 12.047 39.906 -4.641 1 97.44 287 HIS A C 1
ATOM 2392 O O . HIS A 1 287 ? 12.609 38.875 -4.949 1 97.44 287 HIS A O 1
ATOM 2398 N N . MET A 1 288 ? 10.75 40.094 -4.684 1 97 288 MET A N 1
ATOM 2399 C CA . MET A 1 288 ? 9.875 39.031 -5.215 1 97 288 MET A CA 1
ATOM 2400 C C . MET A 1 288 ? 9.078 39.562 -6.406 1 97 288 MET A C 1
ATOM 2402 O O . MET A 1 288 ? 8.648 40.719 -6.422 1 97 288 MET A O 1
ATOM 2406 N N . HIS A 1 289 ? 8.953 38.75 -7.41 1 96.56 289 HIS A N 1
ATOM 2407 C CA . HIS A 1 289 ? 8.156 39.031 -8.594 1 96.56 289 HIS A CA 1
ATOM 2408 C C . HIS A 1 289 ? 7.27 37.844 -8.961 1 96.56 289 HIS A C 1
ATOM 2410 O O . HIS A 1 289 ? 7.742 36.719 -9.055 1 96.56 289 HIS A O 1
ATOM 2416 N N . VAL A 1 290 ? 5.957 38.062 -9.039 1 95.88 290 VAL A N 1
ATOM 2417 C CA . VAL A 1 290 ? 5.02 37.031 -9.508 1 95.88 290 VAL A CA 1
ATOM 2418 C C . VAL A 1 290 ? 4.367 37.5 -10.812 1 95.88 290 VAL A C 1
ATOM 2420 O O . VAL A 1 290 ? 3.906 38.656 -10.914 1 95.88 290 VAL A O 1
ATOM 2423 N N . ASP A 1 291 ? 4.383 36.625 -11.758 1 93.12 291 ASP A N 1
ATOM 2424 C CA . ASP A 1 291 ? 3.809 36.969 -13.062 1 93.12 291 ASP A CA 1
ATOM 2425 C C . ASP A 1 291 ? 2.918 35.844 -13.578 1 93.12 291 ASP A C 1
ATOM 2427 O O . ASP A 1 291 ? 3.014 34.719 -13.102 1 93.12 291 ASP A O 1
ATOM 2431 N N . TYR A 1 292 ? 1.96 36.219 -14.375 1 93.12 292 TYR A N 1
ATOM 2432 C CA . TYR A 1 292 ? 1.084 35.281 -15.062 1 93.12 292 TYR A CA 1
ATOM 2433 C C . TYR A 1 292 ? 1.031 35.562 -16.562 1 93.12 292 TYR A C 1
ATOM 2435 O O . TYR A 1 292 ? 0.651 36.656 -16.969 1 93.12 292 TYR A O 1
ATOM 2443 N N . ALA A 1 293 ? 1.466 34.594 -17.297 1 90.31 293 ALA A N 1
ATOM 2444 C CA . ALA A 1 293 ? 1.425 34.719 -18.75 1 90.31 293 ALA A CA 1
ATOM 2445 C C . ALA A 1 293 ? 1.288 33.344 -19.406 1 90.31 293 ALA A C 1
ATOM 2447 O O . ALA A 1 293 ? 1.879 32.375 -18.953 1 90.31 293 ALA A O 1
ATOM 2448 N N . ASP A 1 294 ? 0.419 33.25 -20.422 1 89.5 294 ASP A N 1
ATOM 2449 C CA . ASP A 1 294 ? 0.29 32.062 -21.266 1 89.5 294 ASP A CA 1
ATOM 2450 C C . ASP A 1 294 ? -0.093 30.844 -20.438 1 89.5 294 ASP A C 1
ATOM 2452 O O . ASP A 1 294 ? 0.505 29.781 -20.594 1 89.5 294 ASP A O 1
ATOM 2456 N N . GLY A 1 295 ? -0.912 31.062 -19.453 1 89.44 295 GLY A N 1
ATOM 2457 C CA . GLY A 1 295 ? -1.422 29.938 -18.672 1 89.44 295 GLY A CA 1
ATOM 2458 C C . GLY A 1 295 ? -0.437 29.453 -17.641 1 89.44 295 GLY A C 1
ATOM 2459 O O . GLY A 1 295 ? -0.625 28.375 -17.062 1 89.44 295 GLY A O 1
ATOM 2460 N N . LYS A 1 296 ? 0.643 30.203 -17.5 1 94.19 296 LYS A N 1
ATOM 2461 C CA . LYS A 1 296 ? 1.657 29.812 -16.531 1 94.19 296 LYS A CA 1
ATOM 2462 C C . LYS A 1 296 ? 1.891 30.891 -15.492 1 94.19 296 LYS A C 1
ATOM 2464 O O . LYS A 1 296 ? 1.773 32.094 -15.797 1 94.19 296 LYS A O 1
ATOM 2469 N N . VAL A 1 297 ? 2.174 30.438 -14.305 1 94.31 297 VAL A N 1
ATOM 2470 C CA . VAL A 1 297 ? 2.549 31.344 -13.219 1 94.31 297 VAL A CA 1
ATOM 2471 C C . VAL A 1 297 ? 4.055 31.25 -12.969 1 94.31 297 VAL A C 1
ATOM 2473 O O . VAL A 1 297 ? 4.609 30.156 -12.891 1 94.31 297 VAL A O 1
ATOM 2476 N N . THR A 1 298 ? 4.672 32.406 -12.977 1 95.81 298 THR A N 1
ATOM 2477 C CA . THR A 1 298 ? 6.098 32.469 -12.688 1 95.81 298 THR A CA 1
ATOM 2478 C C . THR A 1 298 ? 6.355 33.25 -11.406 1 95.81 298 THR A C 1
ATOM 2480 O O . THR A 1 298 ? 5.938 34.406 -11.281 1 95.81 298 THR A O 1
ATOM 2483 N N . GLY A 1 299 ? 6.906 32.594 -10.383 1 96.19 299 GLY A N 1
ATOM 2484 C CA . GLY A 1 299 ? 7.352 33.25 -9.164 1 96.19 299 GLY A CA 1
ATOM 2485 C C . GLY A 1 299 ? 8.859 33.281 -9.023 1 96.19 299 GLY A C 1
ATOM 2486 O O . GLY A 1 299 ? 9.523 32.25 -9.125 1 96.19 299 GLY A O 1
ATOM 2487 N N . THR A 1 300 ? 9.383 34.5 -8.906 1 97.19 300 THR A N 1
ATOM 2488 C CA . THR A 1 300 ? 10.82 34.688 -8.711 1 97.19 300 THR A CA 1
ATOM 2489 C C . THR A 1 300 ? 11.109 35.438 -7.418 1 97.19 300 THR A C 1
ATOM 2491 O O . THR A 1 300 ? 10.531 36.5 -7.168 1 97.19 300 THR A O 1
ATOM 2494 N N . ILE A 1 301 ? 11.93 34.875 -6.598 1 96.88 301 ILE A N 1
ATOM 2495 C CA . ILE A 1 301 ? 12.344 35.531 -5.363 1 96.88 301 ILE A CA 1
ATOM 2496 C C . ILE A 1 301 ? 13.875 35.562 -5.289 1 96.88 301 ILE A C 1
ATOM 2498 O O . ILE A 1 301 ? 14.539 34.562 -5.52 1 96.88 301 ILE A O 1
ATOM 2502 N N . SER A 1 302 ? 14.383 36.75 -5.051 1 96.88 302 SER A N 1
ATOM 2503 C CA . SER A 1 302 ? 15.82 36.969 -4.867 1 96.88 302 SER A CA 1
ATOM 2504 C C . SER A 1 302 ? 16.109 37.625 -3.525 1 96.88 302 SER A C 1
ATOM 2506 O O . SER A 1 302 ? 15.398 38.562 -3.115 1 96.88 302 SER A O 1
ATOM 2508 N N . ASN A 1 303 ? 17.062 37.125 -2.824 1 95.62 303 ASN A N 1
ATOM 2509 C CA . ASN A 1 303 ? 17.438 37.719 -1.545 1 95.62 303 ASN A CA 1
ATOM 2510 C C . ASN A 1 303 ? 18.953 37.75 -1.362 1 95.62 303 ASN A C 1
ATOM 2512 O O . ASN A 1 303 ? 19.688 37.062 -2.062 1 95.62 303 ASN A O 1
ATOM 2516 N N . SER A 1 304 ? 19.359 38.625 -0.446 1 94.25 304 SER A N 1
ATOM 2517 C CA . SER A 1 304 ? 20.766 38.688 -0.089 1 94.25 304 SER A CA 1
ATOM 2518 C C . SER A 1 304 ? 21.234 37.406 0.59 1 94.25 304 SER A C 1
ATOM 2520 O O . SER A 1 304 ? 20.422 36.688 1.188 1 94.25 304 SER A O 1
ATOM 2522 N N . ARG A 1 305 ? 22.375 37.062 0.446 1 89.19 305 ARG A N 1
ATOM 2523 C CA . ARG A 1 305 ? 23.031 35.938 1.109 1 89.19 305 ARG A CA 1
ATOM 2524 C C . ARG A 1 305 ? 24.203 36.438 1.967 1 89.19 305 ARG A C 1
ATOM 2526 O O . ARG A 1 305 ? 25.062 37.156 1.491 1 89.19 305 ARG A O 1
ATOM 2533 N N . HIS A 1 306 ? 24.062 36.125 3.293 1 79.31 306 HIS A N 1
ATOM 2534 C CA . HIS A 1 306 ? 25.109 36.562 4.191 1 79.31 306 HIS A CA 1
ATOM 2535 C C . HIS A 1 306 ? 25.984 35.406 4.664 1 79.31 306 HIS A C 1
ATOM 2537 O O . HIS A 1 306 ? 26.812 35.562 5.566 1 79.31 306 HIS A O 1
ATOM 2543 N N . THR A 1 307 ? 25.594 34.125 4.438 1 63.44 307 THR A N 1
ATOM 2544 C CA . THR A 1 307 ? 26.312 33 4.992 1 63.44 307 THR A CA 1
ATOM 2545 C C . THR A 1 307 ? 27.797 33.094 4.672 1 63.44 307 THR A C 1
ATOM 2547 O O . THR A 1 307 ? 28.188 33.531 3.578 1 63.44 307 THR A O 1
ATOM 2550 N N . GLN A 1 308 ? 28.547 33.094 5.691 1 53.31 308 GLN A N 1
ATOM 2551 C CA . GLN A 1 308 ? 29.969 32.719 5.586 1 53.31 308 GLN A CA 1
ATOM 2552 C C . GLN A 1 308 ? 30.156 31.453 4.754 1 53.31 308 GLN A C 1
ATOM 2554 O O . GLN A 1 308 ? 29.234 30.625 4.664 1 53.31 308 GLN A O 1
ATOM 2559 N N . LYS A 1 309 ? 31.281 31.203 3.977 1 49.59 309 LYS A N 1
ATOM 2560 C CA . LYS A 1 309 ? 31.703 30.172 3.039 1 49.59 309 LYS A CA 1
ATOM 2561 C C . LYS A 1 309 ? 31.094 28.812 3.385 1 49.59 309 LYS A C 1
ATOM 2563 O O . LYS A 1 309 ? 30.734 28.047 2.492 1 49.59 309 LYS A O 1
ATOM 2568 N N . GLY A 1 310 ? 31.172 28.266 4.566 1 47.06 310 GLY A N 1
ATOM 2569 C CA . GLY A 1 310 ? 31.203 26.859 4.93 1 47.06 310 GLY A CA 1
ATOM 2570 C C . GLY A 1 310 ? 29.828 26.266 5.145 1 47.06 310 GLY A C 1
ATOM 2571 O O . GLY A 1 310 ? 29.688 25.062 5.367 1 47.06 310 GLY A O 1
ATOM 2572 N N . GLU A 1 311 ? 28.984 26.922 5.727 1 45.81 311 GLU A N 1
ATOM 2573 C CA . GLU A 1 311 ? 27.891 26.094 6.195 1 45.81 311 GLU A CA 1
ATOM 2574 C C . GLU A 1 311 ? 26.891 25.812 5.078 1 45.81 311 GLU A C 1
ATOM 2576 O O . GLU A 1 311 ? 26.25 26.75 4.562 1 45.81 311 GLU A O 1
ATOM 2581 N N . ARG A 1 312 ? 27.25 24.969 4.254 1 46.56 312 ARG A N 1
ATOM 2582 C CA . ARG A 1 312 ? 26.281 24.422 3.297 1 46.56 312 ARG A CA 1
ATOM 2583 C C . ARG A 1 312 ? 24.891 24.375 3.889 1 46.56 312 ARG A C 1
ATOM 2585 O O . ARG A 1 312 ? 24.672 23.797 4.949 1 46.56 312 ARG A O 1
ATOM 2592 N N . HIS A 1 313 ? 24.156 25.359 3.648 1 43.16 313 HIS A N 1
ATOM 2593 C CA . HIS A 1 313 ? 22.766 25.266 4.055 1 43.16 313 HIS A CA 1
ATOM 2594 C C . HIS A 1 313 ? 22.109 24 3.506 1 43.16 313 HIS A C 1
ATOM 2596 O O . HIS A 1 313 ? 22.141 23.75 2.297 1 43.16 313 HIS A O 1
ATOM 2602 N N . SER A 1 314 ? 22.172 23.047 4.059 1 44.38 314 SER A N 1
ATOM 2603 C CA . SER A 1 314 ? 21.438 21.844 3.697 1 44.38 314 SER A CA 1
ATOM 2604 C C . SER A 1 314 ? 20.062 22.172 3.123 1 44.38 314 SER A C 1
ATOM 2606 O O . SER A 1 314 ? 19.359 23.047 3.646 1 44.38 314 SER A O 1
ATOM 2608 N N . ALA A 1 315 ? 19.938 22.172 1.867 1 51.62 315 ALA A N 1
ATOM 2609 C CA . ALA A 1 315 ? 18.609 22.219 1.27 1 51.62 315 ALA A CA 1
ATOM 2610 C C . ALA A 1 315 ? 17.547 21.75 2.26 1 51.62 315 ALA A C 1
ATOM 2612 O O . ALA A 1 315 ? 17.594 20.609 2.738 1 51.62 315 ALA A O 1
ATOM 2613 N N . GLY A 1 316 ? 17.047 22.609 3.191 1 54.94 316 GLY A N 1
ATOM 2614 C CA . GLY A 1 316 ? 16.141 22.328 4.301 1 54.94 316 GLY A CA 1
ATOM 2615 C C . GLY A 1 316 ? 14.938 21.5 3.893 1 54.94 316 GLY A C 1
ATOM 2616 O O . GLY A 1 316 ? 14.664 21.344 2.701 1 54.94 316 GLY A O 1
ATOM 2617 N N . ILE A 1 317 ? 14.25 20.75 4.691 1 61.06 317 ILE A N 1
ATOM 2618 C CA . ILE A 1 317 ? 13.078 19.891 4.586 1 61.06 317 ILE A CA 1
ATOM 2619 C C . ILE A 1 317 ? 11.984 20.609 3.801 1 61.06 317 ILE A C 1
ATOM 2621 O O . ILE A 1 317 ? 11.273 20 3.004 1 61.06 317 ILE A O 1
ATOM 2625 N N . GLY A 1 318 ? 12.18 21.969 3.68 1 70.44 318 GLY A N 1
ATOM 2626 C CA . GLY A 1 318 ? 11.109 22.719 3.043 1 70.44 318 GLY A CA 1
ATOM 2627 C C . GLY A 1 318 ? 11.141 22.641 1.528 1 70.44 318 GLY A C 1
ATOM 2628 O O . GLY A 1 318 ? 10.125 22.344 0.896 1 70.44 318 GLY A O 1
ATOM 2629 N N . LEU A 1 319 ? 12.336 22.922 0.952 1 77.38 319 LEU A N 1
ATOM 2630 C CA . LEU A 1 319 ? 12.477 22.938 -0.5 1 77.38 319 LEU A CA 1
ATOM 2631 C C . LEU A 1 319 ? 12.281 21.531 -1.073 1 77.38 319 LEU A C 1
ATOM 2633 O O . LEU A 1 319 ? 11.703 21.375 -2.15 1 77.38 319 LEU A O 1
ATOM 2637 N N . ASP A 1 320 ? 12.734 20.609 -0.369 1 75.38 320 ASP A N 1
ATOM 2638 C CA . ASP A 1 320 ? 12.555 19.219 -0.792 1 75.38 320 ASP A CA 1
ATOM 2639 C C . ASP A 1 320 ? 11.078 18.844 -0.821 1 75.38 320 ASP A C 1
ATOM 2641 O O . ASP A 1 320 ? 10.625 18.156 -1.739 1 75.38 320 ASP A O 1
ATOM 2645 N N . ASN A 1 321 ? 10.375 19.297 0.193 1 74.12 321 ASN A N 1
ATOM 2646 C CA . ASN A 1 321 ? 8.938 19.031 0.246 1 74.12 321 ASN A CA 1
ATOM 2647 C C . ASN A 1 321 ? 8.203 19.688 -0.917 1 74.12 321 ASN A C 1
ATOM 2649 O O . ASN A 1 321 ? 7.27 19.109 -1.474 1 74.12 321 ASN A O 1
ATOM 2653 N N . VAL A 1 322 ? 8.695 20.828 -1.262 1 82.38 322 VAL A N 1
ATOM 2654 C CA . VAL A 1 322 ? 8.078 21.547 -2.377 1 82.38 322 VAL A CA 1
ATOM 2655 C C . VAL A 1 322 ? 8.328 20.781 -3.676 1 82.38 322 VAL A C 1
ATOM 2657 O O . VAL A 1 322 ? 7.418 20.625 -4.496 1 82.38 322 VAL A O 1
ATOM 2660 N N . ARG A 1 323 ? 9.492 20.328 -3.848 1 83.75 323 ARG A N 1
ATOM 2661 C CA . ARG A 1 323 ? 9.836 19.562 -5.039 1 83.75 323 ARG A CA 1
ATOM 2662 C C . ARG A 1 323 ? 8.984 18.297 -5.141 1 83.75 323 ARG A C 1
ATOM 2664 O O . ARG A 1 323 ? 8.438 18 -6.203 1 83.75 323 ARG A O 1
ATOM 2671 N N . LYS A 1 324 ? 8.938 17.641 -4.016 1 79.44 324 LYS A N 1
ATOM 2672 C CA . LYS A 1 324 ? 8.125 16.422 -3.977 1 79.44 324 LYS A CA 1
ATOM 2673 C C . LYS A 1 324 ? 6.672 16.719 -4.316 1 79.44 324 LYS A C 1
ATOM 2675 O O . LYS A 1 324 ? 6.039 15.984 -5.07 1 79.44 324 LYS A O 1
ATOM 2680 N N . ARG A 1 325 ? 6.164 17.781 -3.773 1 79.62 325 ARG A N 1
ATOM 2681 C CA . ARG A 1 325 ? 4.781 18.172 -4.016 1 79.62 325 ARG A CA 1
ATOM 2682 C C . ARG A 1 325 ? 4.566 18.531 -5.484 1 79.62 325 ARG A C 1
ATOM 2684 O O . ARG A 1 325 ? 3.564 18.141 -6.086 1 79.62 325 ARG A O 1
ATOM 2691 N N . LEU A 1 326 ? 5.496 19.25 -6.023 1 87.38 326 LEU A N 1
ATOM 2692 C CA . LEU A 1 326 ? 5.414 19.641 -7.43 1 87.38 326 LEU A CA 1
ATOM 2693 C C . LEU A 1 326 ? 5.418 18.406 -8.328 1 87.38 326 LEU A C 1
ATOM 2695 O O . LEU A 1 326 ? 4.648 18.328 -9.289 1 87.38 326 LEU A O 1
ATOM 2699 N N . GLU A 1 327 ? 6.234 17.5 -7.984 1 83.38 327 GLU A N 1
ATOM 2700 C CA . GLU A 1 327 ? 6.316 16.266 -8.766 1 83.38 327 GLU A CA 1
ATOM 2701 C C . GLU A 1 327 ? 5.008 15.484 -8.695 1 83.38 327 GLU A C 1
ATOM 2703 O O . GLU A 1 327 ? 4.566 14.922 -9.695 1 83.38 327 GLU A O 1
ATOM 2708 N N . LEU A 1 328 ? 4.422 15.508 -7.559 1 77 328 LEU A N 1
ATOM 2709 C CA . LEU A 1 328 ? 3.186 14.766 -7.352 1 77 328 LEU A CA 1
ATOM 2710 C C . LEU A 1 328 ? 2.027 15.414 -8.094 1 77 328 LEU A C 1
ATOM 2712 O O . LEU A 1 328 ? 1.161 14.727 -8.633 1 77 328 LEU A O 1
ATOM 2716 N N . ILE A 1 329 ? 2.045 16.688 -8.172 1 80.25 329 ILE A N 1
ATOM 2717 C CA . ILE A 1 329 ? 0.911 17.422 -8.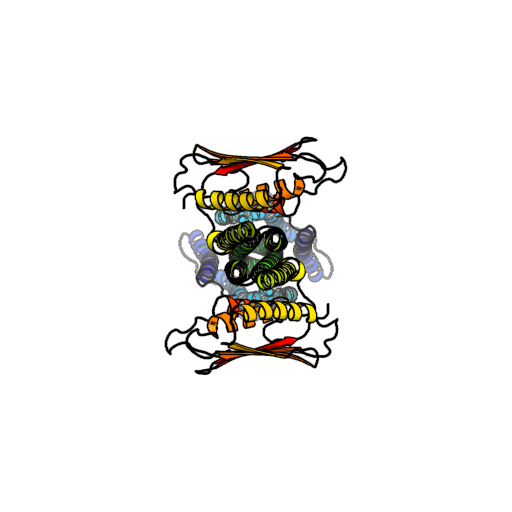719 1 80.25 329 ILE A CA 1
ATOM 2718 C C . ILE A 1 329 ? 1.075 17.562 -10.234 1 80.25 329 ILE A C 1
ATOM 2720 O O . ILE A 1 329 ? 0.13 17.328 -10.992 1 80.25 329 ILE A O 1
ATOM 2724 N N . TYR A 1 330 ? 2.283 17.922 -10.625 1 86.44 330 TYR A N 1
ATOM 2725 C CA . TYR A 1 330 ? 2.473 18.297 -12.023 1 86.44 330 TYR A CA 1
ATOM 2726 C C . TYR A 1 330 ? 3.244 17.234 -12.781 1 86.44 330 TYR A C 1
ATOM 2728 O O . TYR A 1 330 ? 3.291 17.25 -14.016 1 86.44 330 TYR A O 1
ATOM 2736 N N . GLY A 1 331 ? 3.789 16.344 -12.109 1 81.62 331 GLY A N 1
ATOM 2737 C CA . GLY A 1 331 ? 4.719 15.43 -12.766 1 81.62 331 GLY A CA 1
ATOM 2738 C C . GLY A 1 331 ? 6.094 16.031 -12.969 1 81.62 331 GLY A C 1
ATOM 2739 O O . GLY A 1 331 ? 6.277 17.25 -12.836 1 81.62 331 GLY A O 1
ATOM 2740 N N . PRO A 1 332 ? 7.109 15.281 -13.375 1 79.38 332 PRO A N 1
ATOM 2741 C CA . PRO A 1 332 ? 8.5 15.742 -13.438 1 79.38 332 PRO A CA 1
ATOM 2742 C C . PRO A 1 332 ? 8.742 16.734 -14.57 1 79.38 332 PRO A C 1
ATOM 2744 O O . PRO A 1 332 ? 9.711 17.484 -14.539 1 79.38 332 PRO A O 1
ATOM 2747 N N . ARG A 1 333 ? 7.836 16.812 -15.523 1 79.06 333 ARG A N 1
ATOM 2748 C CA . ARG A 1 333 ? 8.211 17.578 -16.719 1 79.06 333 ARG A CA 1
ATOM 2749 C C . ARG A 1 333 ? 7.277 18.766 -16.922 1 79.06 333 ARG A C 1
ATOM 2751 O O . ARG A 1 333 ? 7.398 19.484 -17.906 1 79.06 333 ARG A O 1
ATOM 2758 N N . ASN A 1 334 ? 6.391 19 -16.047 1 90.06 334 ASN A N 1
ATOM 2759 C CA . ASN A 1 334 ? 5.391 20.047 -16.297 1 90.06 334 ASN A CA 1
ATOM 2760 C C . ASN A 1 334 ? 5.57 21.234 -15.367 1 90.06 334 ASN A C 1
ATOM 2762 O O . ASN A 1 334 ? 4.617 21.984 -15.117 1 90.06 334 ASN A O 1
ATOM 2766 N N . TYR A 1 335 ? 6.785 21.406 -14.75 1 92.81 335 TYR A N 1
ATOM 2767 C CA . TYR A 1 335 ? 7.141 22.562 -13.938 1 92.81 335 TYR A CA 1
ATOM 2768 C C . TYR A 1 335 ? 8.641 22.828 -14 1 92.81 335 TYR A C 1
ATOM 2770 O O . TYR A 1 335 ? 9.414 21.984 -14.445 1 92.81 335 TYR A O 1
ATOM 2778 N N . THR A 1 336 ? 9.039 24 -13.727 1 94.88 336 THR A N 1
ATOM 2779 C CA . THR A 1 336 ? 10.453 24.344 -13.633 1 94.88 336 THR A CA 1
ATOM 2780 C C . THR A 1 336 ? 10.758 25 -12.289 1 94.88 336 THR A C 1
ATOM 2782 O O . THR A 1 336 ? 10.055 25.922 -11.875 1 94.88 336 THR A O 1
ATOM 2785 N N . LEU A 1 337 ? 11.664 24.469 -11.555 1 94.44 337 LEU A N 1
ATOM 2786 C CA . LEU A 1 337 ? 12.195 25.062 -10.336 1 94.44 337 LEU A CA 1
ATOM 2787 C C . LEU A 1 337 ? 13.695 25.297 -10.445 1 94.44 337 LEU A C 1
ATOM 2789 O O . LEU A 1 337 ? 14.484 24.359 -10.328 1 94.44 337 LEU A O 1
ATOM 2793 N N . ASP A 1 338 ? 14.031 26.531 -10.68 1 95.25 338 ASP A N 1
ATOM 2794 C CA . ASP A 1 338 ? 15.43 26.891 -10.891 1 95.25 338 ASP A CA 1
ATOM 2795 C C . ASP A 1 338 ? 15.977 27.656 -9.688 1 95.25 338 ASP A C 1
ATOM 2797 O O . ASP A 1 338 ? 15.344 28.594 -9.203 1 95.25 338 ASP A O 1
ATOM 2801 N N . ILE A 1 339 ? 17.109 27.234 -9.211 1 93.88 339 ILE A N 1
ATOM 2802 C CA . ILE A 1 339 ? 17.766 27.891 -8.078 1 93.88 339 ILE A CA 1
ATOM 2803 C C . ILE A 1 339 ? 19.141 28.391 -8.492 1 93.88 339 ILE A C 1
ATOM 2805 O O . ILE A 1 339 ? 19.953 27.641 -9.023 1 93.88 339 ILE A O 1
ATOM 2809 N N . GLU A 1 340 ? 19.344 29.609 -8.391 1 93.81 340 GLU A N 1
ATOM 2810 C CA . GLU A 1 340 ? 20.641 30.234 -8.656 1 93.81 340 GLU A CA 1
ATOM 2811 C C . GLU A 1 340 ? 21.266 30.766 -7.375 1 93.81 340 GLU A C 1
ATOM 2813 O O . GLU A 1 340 ? 20.672 31.594 -6.676 1 93.81 340 GLU A O 1
ATOM 2818 N N . GLU A 1 341 ? 22.453 30.281 -7.086 1 90 341 GLU A N 1
ATOM 2819 C CA . GLU A 1 341 ? 23.172 30.703 -5.891 1 90 341 GLU A CA 1
ATOM 2820 C C . GLU A 1 341 ? 24.453 31.453 -6.246 1 90 341 GLU A C 1
ATOM 2822 O O . GLU A 1 341 ? 25.328 30.922 -6.926 1 90 341 GLU A O 1
ATOM 2827 N N . ASN A 1 342 ? 24.469 32.625 -5.918 1 89.44 342 ASN A N 1
ATOM 2828 C CA . ASN A 1 342 ? 25.672 33.469 -6.012 1 89.44 342 ASN A CA 1
ATOM 2829 C C . ASN A 1 342 ? 26.203 33.844 -4.633 1 89.44 342 ASN A C 1
ATOM 2831 O O . ASN A 1 342 ? 25.531 33.594 -3.619 1 89.44 342 ASN A O 1
ATOM 2835 N N . PRO A 1 343 ? 27.453 34.344 -4.438 1 87.31 343 PRO A N 1
ATOM 2836 C CA . PRO A 1 343 ? 28.016 34.656 -3.125 1 87.31 343 PRO A CA 1
ATOM 2837 C C . PRO A 1 343 ? 27.172 35.656 -2.348 1 87.31 343 PRO A C 1
ATOM 2839 O O . PRO A 1 343 ? 27.109 35.594 -1.117 1 87.31 343 PRO A O 1
ATOM 2842 N N . THR A 1 344 ? 26.531 36.5 -3.123 1 91.06 344 THR A N 1
ATOM 2843 C CA . THR A 1 344 ? 25.844 37.531 -2.391 1 91.06 344 THR A CA 1
ATOM 2844 C C . THR A 1 344 ? 24.344 37.469 -2.621 1 91.06 344 THR A C 1
ATOM 2846 O O . THR A 1 344 ? 23.578 38.219 -2.004 1 91.06 344 THR A O 1
ATOM 2849 N N . THR A 1 345 ? 23.953 36.625 -3.564 1 94.31 345 THR A N 1
ATOM 2850 C CA . THR A 1 345 ? 22.547 36.594 -3.896 1 94.31 345 THR A CA 1
ATOM 2851 C C . THR A 1 345 ? 22.031 35.156 -4.043 1 94.31 345 THR A C 1
ATOM 2853 O O . THR A 1 345 ? 22.75 34.281 -4.531 1 94.31 345 THR A O 1
ATOM 2856 N N . TYR A 1 346 ? 20.891 34.875 -3.596 1 94.38 346 TYR A N 1
ATOM 2857 C CA . TYR A 1 346 ? 20.141 33.625 -3.771 1 94.38 346 TYR A CA 1
ATOM 2858 C C . TYR A 1 346 ? 18.828 33.875 -4.512 1 94.38 346 TYR A C 1
ATOM 2860 O O . TYR A 1 346 ? 18.016 34.719 -4.094 1 94.38 346 TYR A O 1
ATOM 2868 N N . THR A 1 347 ? 18.688 33.219 -5.633 1 96.19 347 THR A N 1
ATOM 2869 C CA . THR A 1 347 ? 17.484 33.438 -6.426 1 96.19 347 THR A CA 1
ATOM 2870 C C . THR A 1 347 ? 16.781 32.125 -6.711 1 96.19 347 THR A C 1
ATOM 2872 O O . THR A 1 347 ? 17.422 31.141 -7.129 1 96.19 347 THR A O 1
ATOM 2875 N N . VAL A 1 348 ? 15.5 32.062 -6.438 1 96.06 348 VAL A N 1
ATOM 2876 C CA . VAL A 1 348 ? 14.656 30.906 -6.758 1 96.06 348 VAL A CA 1
ATOM 2877 C C . VAL A 1 348 ? 13.586 31.312 -7.762 1 96.06 348 VAL A C 1
ATOM 2879 O O . VAL A 1 348 ? 12.93 32.344 -7.594 1 96.06 348 VAL A O 1
ATOM 2882 N N . LYS A 1 349 ? 13.438 30.562 -8.789 1 96.69 349 LYS A N 1
ATOM 2883 C CA . LYS A 1 349 ? 12.422 30.812 -9.812 1 96.69 349 LYS A CA 1
ATOM 2884 C C . LYS A 1 349 ? 11.547 29.578 -10.023 1 96.69 349 LYS A C 1
ATOM 2886 O O . LYS A 1 349 ? 12.055 28.5 -10.336 1 96.69 349 LYS A O 1
ATOM 2891 N N . LEU A 1 350 ? 10.258 29.719 -9.828 1 96.31 350 LEU A N 1
ATOM 2892 C CA . LEU A 1 350 ? 9.289 28.656 -10.039 1 96.31 350 LEU A CA 1
ATOM 2893 C C . LEU A 1 350 ? 8.344 28.984 -11.188 1 96.31 350 LEU A C 1
ATOM 2895 O O . LEU A 1 350 ? 7.789 30.094 -11.234 1 96.31 350 LEU A O 1
ATOM 2899 N N . VAL A 1 351 ? 8.227 28.109 -12.141 1 96 351 VAL A N 1
ATOM 2900 C CA . VAL A 1 351 ? 7.262 28.234 -13.227 1 96 351 VAL A CA 1
ATOM 2901 C C . VAL A 1 351 ? 6.316 27.031 -13.227 1 96 351 VAL A C 1
ATOM 2903 O O . VAL A 1 351 ? 6.754 25.891 -13.352 1 96 351 VAL A O 1
ATOM 2906 N N . ILE A 1 352 ? 5.043 27.266 -13.062 1 94.88 352 ILE A N 1
ATOM 2907 C CA . ILE A 1 352 ? 4.074 26.188 -13.016 1 94.88 352 ILE A CA 1
ATOM 2908 C C . ILE A 1 352 ? 2.871 26.531 -13.898 1 94.88 352 ILE A C 1
ATOM 2910 O O . ILE A 1 352 ? 2.48 27.688 -13.992 1 94.88 352 ILE A O 1
ATOM 2914 N N . PRO A 1 353 ? 2.312 25.484 -14.539 1 93.75 353 PRO A N 1
ATOM 2915 C CA . PRO A 1 353 ? 1.053 25.734 -15.242 1 93.75 353 PRO A CA 1
ATOM 2916 C C . PRO A 1 353 ? -0.119 25.953 -14.289 1 93.75 353 PRO A C 1
ATOM 2918 O O . PRO A 1 353 ? -0.129 25.422 -13.18 1 93.75 353 PRO A O 1
ATOM 2921 N N . THR A 1 354 ? -1 26.797 -14.711 1 89.44 354 THR A N 1
ATOM 2922 C CA . THR A 1 354 ? -2.195 27.016 -13.906 1 89.44 354 THR A CA 1
ATOM 2923 C C . THR A 1 354 ? -3.137 25.812 -14.008 1 89.44 354 THR A C 1
ATOM 2925 O O . THR A 1 354 ? -3.031 25.016 -14.938 1 89.44 354 THR A O 1
ATOM 2928 N N . LEU A 1 355 ? -3.746 25.625 -12.953 1 80.69 355 LEU A N 1
ATOM 2929 C CA . LEU A 1 355 ? -4.711 24.531 -12.914 1 80.69 355 LEU A CA 1
ATOM 2930 C C . LEU A 1 355 ? -6.133 25.047 -13.062 1 80.69 355 LEU A C 1
ATOM 2932 O O . LEU A 1 355 ? -6.41 26.203 -12.734 1 80.69 355 LEU A O 1
ATOM 2936 N N . ASN A 1 356 ? -6.93 24.5 -13.891 1 66.94 356 ASN A N 1
ATOM 2937 C CA . ASN A 1 356 ? -8.32 24.906 -14 1 66.94 356 ASN A CA 1
ATOM 2938 C C . ASN A 1 356 ? -9.148 24.438 -12.812 1 66.94 356 ASN A C 1
ATOM 2940 O O . ASN A 1 356 ? -9.039 23.281 -12.398 1 66.94 356 ASN A O 1
ATOM 2944 N N . ALA A 1 357 ? -9.75 25.328 -12.031 1 53.88 357 ALA A N 1
ATOM 2945 C CA . ALA A 1 357 ? -10.68 24.953 -10.969 1 53.88 357 ALA A CA 1
ATOM 2946 C C . ALA A 1 357 ? -11.859 24.156 -11.523 1 53.88 357 ALA A C 1
ATOM 2948 O O . ALA A 1 357 ? -12.273 24.375 -12.664 1 53.88 357 ALA A O 1
ATOM 2949 N N . MET B 1 1 ? 11.609 -3.973 -11.461 1 40.88 1 MET B N 1
ATOM 2950 C CA . MET B 1 1 ? 11.258 -4.574 -10.18 1 40.88 1 MET B CA 1
ATOM 2951 C C . MET B 1 1 ? 12.375 -5.484 -9.68 1 40.88 1 MET B C 1
ATOM 2953 O O . MET B 1 1 ? 12.703 -6.48 -10.32 1 40.88 1 MET B O 1
ATOM 2957 N N . LYS B 1 2 ? 13.32 -4.988 -9.031 1 45.44 2 LYS B N 1
ATOM 2958 C CA . LYS B 1 2 ? 14.5 -5.773 -8.664 1 45.44 2 LYS B CA 1
ATOM 2959 C C . LYS B 1 2 ? 14.102 -7.043 -7.914 1 45.44 2 LYS B C 1
ATOM 2961 O O . LYS B 1 2 ? 13.539 -6.973 -6.82 1 45.44 2 LYS B O 1
ATOM 2966 N N . ILE B 1 3 ? 13.938 -8.078 -8.617 1 55.88 3 ILE B N 1
ATOM 2967 C CA . ILE B 1 3 ? 13.852 -9.406 -8.016 1 55.88 3 ILE B CA 1
ATOM 2968 C C . ILE B 1 3 ? 15.023 -9.625 -7.066 1 55.88 3 ILE B C 1
ATOM 2970 O O . ILE B 1 3 ? 16.188 -9.469 -7.457 1 55.88 3 ILE B O 1
ATOM 2974 N N . THR B 1 4 ? 14.75 -9.75 -5.77 1 65.38 4 THR B N 1
ATOM 2975 C CA . THR B 1 4 ? 15.859 -9.93 -4.844 1 65.38 4 THR B CA 1
ATOM 2976 C C . THR B 1 4 ? 16.656 -11.188 -5.188 1 65.38 4 THR B C 1
ATOM 2978 O O . THR B 1 4 ? 16.078 -12.203 -5.582 1 65.38 4 THR B O 1
ATOM 2981 N N . LYS B 1 5 ? 17.938 -11.148 -5.359 1 72.75 5 LYS B N 1
ATOM 2982 C CA . LYS B 1 5 ? 18.906 -12.211 -5.617 1 72.75 5 LYS B CA 1
ATOM 2983 C C . LYS B 1 5 ? 18.516 -13.5 -4.895 1 72.75 5 LYS B C 1
ATOM 2985 O O . LYS B 1 5 ? 18.594 -14.586 -5.465 1 72.75 5 LYS B O 1
ATOM 2990 N N . LYS B 1 6 ? 17.984 -13.359 -3.705 1 73.69 6 LYS B N 1
ATOM 2991 C CA . LYS B 1 6 ? 17.641 -14.516 -2.881 1 73.69 6 LYS B CA 1
ATOM 2992 C C . LYS B 1 6 ? 16.438 -15.266 -3.461 1 73.69 6 LYS B C 1
ATOM 2994 O O . LYS B 1 6 ? 16.406 -16.5 -3.459 1 73.69 6 LYS B O 1
ATOM 2999 N N . GLN B 1 7 ? 15.484 -14.516 -3.986 1 79.81 7 GLN B N 1
ATOM 3000 C CA . GLN B 1 7 ? 14.281 -15.133 -4.527 1 79.81 7 GLN B CA 1
ATOM 3001 C C . GLN B 1 7 ? 14.578 -15.867 -5.836 1 79.81 7 GLN B C 1
ATOM 3003 O O . GLN B 1 7 ? 14.039 -16.938 -6.086 1 79.81 7 GLN B O 1
ATOM 3008 N N . THR B 1 8 ? 15.5 -15.32 -6.562 1 82.69 8 THR B N 1
ATOM 3009 C CA . THR B 1 8 ? 15.898 -15.961 -7.809 1 82.69 8 THR B CA 1
ATOM 3010 C C . THR B 1 8 ? 16.641 -17.266 -7.531 1 82.69 8 THR B C 1
ATOM 3012 O O . THR B 1 8 ? 16.453 -18.25 -8.242 1 82.69 8 THR B O 1
ATOM 3015 N N . ILE B 1 9 ? 17.438 -17.234 -6.516 1 84.5 9 ILE B N 1
ATOM 3016 C CA . ILE B 1 9 ? 18.188 -18.422 -6.125 1 84.5 9 ILE B CA 1
ATOM 3017 C C . ILE B 1 9 ? 17.219 -19.5 -5.652 1 84.5 9 ILE B C 1
ATOM 3019 O O . ILE B 1 9 ? 17.375 -20.672 -6.012 1 84.5 9 ILE B O 1
ATOM 3023 N N . GLY B 1 10 ? 16.25 -19.109 -4.844 1 85.31 10 GLY B N 1
ATOM 3024 C CA . GLY B 1 10 ? 15.25 -20.062 -4.379 1 85.31 10 GLY B CA 1
ATOM 3025 C C . GLY B 1 10 ? 14.453 -20.688 -5.504 1 85.31 10 GLY B C 1
ATOM 3026 O O . GLY B 1 10 ? 14.211 -21.891 -5.504 1 85.31 10 GLY B O 1
ATOM 3027 N N . GLU B 1 11 ? 14.102 -19.906 -6.414 1 89.69 11 GLU B N 1
ATOM 3028 C CA . GLU B 1 11 ? 13.359 -20.375 -7.578 1 89.69 11 GLU B CA 1
ATOM 3029 C C . GLU B 1 11 ? 14.172 -21.375 -8.391 1 89.69 11 GLU B C 1
ATOM 3031 O O . GLU B 1 11 ? 13.672 -22.453 -8.734 1 89.69 11 GLU B O 1
ATOM 3036 N N . ASN B 1 12 ? 15.422 -21.078 -8.695 1 89.44 12 ASN B N 1
ATOM 3037 C CA . ASN B 1 12 ? 16.281 -21.953 -9.484 1 89.44 12 ASN B CA 1
ATOM 3038 C C . ASN B 1 12 ? 16.594 -23.25 -8.758 1 89.44 12 ASN B C 1
ATOM 3040 O O . ASN B 1 12 ? 16.672 -24.312 -9.375 1 89.44 12 ASN B O 1
ATOM 3044 N N . LEU B 1 13 ? 16.766 -23.141 -7.473 1 88.38 13 LEU B N 1
ATOM 3045 C CA . LEU B 1 13 ? 17 -24.344 -6.676 1 88.38 13 LEU B CA 1
ATOM 3046 C C . LEU B 1 13 ? 15.812 -25.297 -6.742 1 88.38 13 LEU B C 1
ATOM 3048 O O . LEU B 1 13 ? 15.984 -26.516 -6.816 1 88.38 13 LEU B O 1
ATOM 3052 N N . LEU B 1 14 ? 14.68 -24.75 -6.688 1 90.06 14 LEU B N 1
ATOM 3053 C CA . LEU B 1 14 ? 13.469 -25.547 -6.793 1 90.06 14 LEU B CA 1
ATOM 3054 C C . LEU B 1 14 ? 13.398 -26.25 -8.141 1 90.06 14 LEU B C 1
ATOM 3056 O O . LEU B 1 14 ? 13.07 -27.438 -8.211 1 90.06 14 LEU B O 1
ATOM 3060 N N . TYR B 1 15 ? 13.766 -25.578 -9.234 1 93 15 TYR B N 1
ATOM 3061 C CA . TYR B 1 15 ? 13.773 -26.172 -10.57 1 93 15 TYR B CA 1
ATOM 3062 C C . TYR B 1 15 ? 14.766 -27.312 -10.641 1 93 15 TYR B C 1
ATOM 3064 O O . TYR B 1 15 ? 14.461 -28.375 -11.188 1 93 15 TYR B O 1
ATOM 3072 N N . VAL B 1 16 ? 15.922 -27.094 -10.078 1 91.62 16 VAL B N 1
ATOM 3073 C CA . VAL B 1 16 ? 16.969 -28.109 -10.094 1 91.62 16 VAL B CA 1
ATOM 3074 C C . VAL B 1 16 ? 16.5 -29.344 -9.328 1 91.62 16 VAL B C 1
ATOM 3076 O O . VAL B 1 16 ? 16.703 -30.484 -9.773 1 91.62 16 VAL B O 1
ATOM 3079 N N . MET B 1 17 ? 15.891 -29.141 -8.258 1 90.19 17 MET B N 1
ATOM 3080 C CA . MET B 1 17 ? 15.398 -30.25 -7.434 1 90.19 17 MET B CA 1
ATOM 3081 C C . MET B 1 17 ? 14.336 -31.047 -8.18 1 90.19 17 MET B C 1
ATOM 3083 O O . MET B 1 17 ? 14.398 -32.281 -8.219 1 90.19 17 MET B O 1
ATOM 3087 N N . VAL B 1 18 ? 13.398 -30.391 -8.797 1 91.5 18 VAL B N 1
ATOM 3088 C CA . VAL B 1 18 ? 12.297 -31.031 -9.492 1 91.5 18 VAL B CA 1
ATOM 3089 C C . VAL B 1 18 ? 12.836 -31.812 -10.688 1 91.5 18 VAL B C 1
ATOM 3091 O O . VAL B 1 18 ? 12.523 -33 -10.859 1 91.5 18 VAL B O 1
ATOM 3094 N N . TRP B 1 19 ? 13.711 -31.266 -11.492 1 93.12 19 TRP B N 1
ATOM 3095 C CA . TRP B 1 19 ? 14.219 -31.891 -12.703 1 93.12 19 TRP B CA 1
ATOM 3096 C C . TRP B 1 19 ? 15.188 -33.031 -12.359 1 93.12 19 TRP B C 1
ATOM 3098 O O . TRP B 1 19 ? 15.242 -34.031 -13.055 1 93.12 19 TRP B O 1
ATOM 3108 N N . SER B 1 20 ? 15.977 -32.875 -11.25 1 92 20 SER B N 1
ATOM 3109 C CA . SER B 1 20 ? 16.828 -33.938 -10.789 1 92 20 SER B CA 1
ATOM 3110 C C . SER B 1 20 ? 16.016 -35.188 -10.398 1 92 20 SER B C 1
ATOM 3112 O O . SER B 1 20 ? 16.375 -36.312 -10.727 1 92 20 SER B O 1
ATOM 3114 N N . ALA B 1 21 ? 14.961 -34.906 -9.75 1 89.81 21 ALA B N 1
ATOM 3115 C CA . ALA B 1 21 ? 14.07 -36 -9.359 1 89.81 21 ALA B CA 1
ATOM 3116 C C . ALA B 1 21 ? 13.484 -36.688 -10.586 1 89.81 21 ALA B C 1
ATOM 3118 O O . ALA B 1 21 ? 13.438 -37.938 -10.641 1 89.81 21 ALA B O 1
ATOM 3119 N N . ILE B 1 22 ? 13.078 -35.938 -11.609 1 91.44 22 ILE B N 1
ATOM 3120 C CA . ILE B 1 22 ? 12.469 -36.5 -12.82 1 91.44 22 ILE B CA 1
ATOM 3121 C C . ILE B 1 22 ? 13.5 -37.312 -13.594 1 91.44 22 ILE B C 1
ATOM 3123 O O . ILE B 1 22 ? 13.18 -38.406 -14.094 1 91.44 22 ILE B O 1
ATOM 3127 N N . ILE B 1 23 ? 14.75 -36.906 -13.609 1 90.44 23 ILE B N 1
ATOM 3128 C CA . ILE B 1 23 ? 15.797 -37.562 -14.391 1 90.44 23 ILE B CA 1
ATOM 3129 C C . ILE B 1 23 ? 16.297 -38.812 -13.656 1 90.44 23 ILE B C 1
ATOM 3131 O O . ILE B 1 23 ? 16.672 -39.781 -14.289 1 90.44 23 ILE B O 1
ATOM 3135 N N . LEU B 1 24 ? 16.156 -38.781 -12.352 1 89 24 LEU B N 1
ATOM 3136 C CA . LEU B 1 24 ? 16.75 -39.844 -11.539 1 89 24 LEU B CA 1
ATOM 3137 C C . LEU B 1 24 ? 15.789 -41.031 -11.398 1 89 24 LEU B C 1
ATOM 3139 O O . LEU B 1 24 ? 16.219 -42.156 -11.195 1 89 24 LEU B O 1
ATOM 3143 N N . VAL B 1 25 ? 14.562 -40.812 -11.562 1 85.94 25 VAL B N 1
ATOM 3144 C CA . VAL B 1 25 ? 13.555 -41.844 -11.289 1 85.94 25 VAL B CA 1
ATOM 3145 C C . VAL B 1 25 ? 13.719 -43 -12.266 1 85.94 25 VAL B C 1
ATOM 3147 O O . VAL B 1 25 ? 13.703 -44.188 -11.867 1 85.94 25 VAL B O 1
ATOM 3150 N N . PRO B 1 26 ? 13.906 -42.781 -13.594 1 83.12 26 PRO B N 1
ATOM 3151 C CA . PRO B 1 26 ? 14.109 -43.906 -14.508 1 83.12 26 PRO B CA 1
ATOM 3152 C C . PRO B 1 26 ? 15.328 -44.75 -14.141 1 83.12 26 PRO B C 1
ATOM 3154 O O . PRO B 1 26 ? 15.328 -45.969 -14.336 1 83.12 26 PRO B O 1
ATOM 3157 N N . VAL B 1 27 ? 16.344 -44.125 -13.578 1 81.88 27 VAL B N 1
ATOM 3158 C CA . VAL B 1 27 ? 17.531 -44.844 -13.148 1 81.88 27 VAL B CA 1
ATOM 3159 C C . VAL B 1 27 ? 17.203 -45.75 -11.961 1 81.88 27 VAL B C 1
ATOM 3161 O O . VAL B 1 27 ? 17.562 -46.938 -11.953 1 81.88 27 VAL B O 1
ATOM 3164 N N . LEU B 1 28 ? 16.469 -45.25 -11.062 1 80.5 28 LEU B N 1
ATOM 3165 C CA . LEU B 1 28 ? 16.094 -46 -9.875 1 80.5 28 LEU B CA 1
ATOM 3166 C C . LEU B 1 28 ? 15.164 -47.156 -10.234 1 80.5 28 LEU B C 1
ATOM 3168 O O . LEU B 1 28 ? 15.258 -48.219 -9.664 1 80.5 28 LEU B O 1
ATOM 3172 N N . ASN B 1 29 ? 14.25 -46.844 -11.172 1 78.31 29 ASN B N 1
ATOM 3173 C CA . ASN B 1 29 ? 13.336 -47.875 -11.633 1 78.31 29 ASN B CA 1
ATOM 3174 C C . ASN B 1 29 ? 14.078 -49.031 -12.305 1 78.31 29 ASN B C 1
ATOM 3176 O O . ASN B 1 29 ? 13.727 -50.188 -12.125 1 78.31 29 ASN B O 1
ATOM 3180 N N . SER B 1 30 ? 15.062 -48.719 -13.125 1 76.62 30 SER B N 1
ATOM 3181 C CA . SER B 1 30 ? 15.859 -49.75 -13.789 1 76.62 30 SER B CA 1
ATOM 3182 C C . SER B 1 30 ? 16.641 -50.562 -12.781 1 76.62 30 SER B C 1
ATOM 3184 O O . SER B 1 30 ? 16.781 -51.781 -12.945 1 76.62 30 SER B O 1
ATOM 3186 N N . LEU B 1 31 ? 17.047 -49.969 -11.719 1 75.81 31 LEU B N 1
ATOM 3187 C CA . LEU B 1 31 ? 17.781 -50.656 -10.672 1 75.81 31 LEU B CA 1
ATOM 3188 C C . LEU B 1 31 ? 16.875 -51.625 -9.938 1 75.81 31 LEU B C 1
ATOM 3190 O O . LEU B 1 31 ? 17.312 -52.75 -9.609 1 75.81 31 LEU B O 1
ATOM 3194 N N . MET B 1 32 ? 15.703 -51.312 -9.758 1 72.25 32 MET B N 1
ATOM 3195 C CA . MET B 1 32 ? 14.758 -52.125 -9 1 72.25 32 MET B CA 1
ATOM 3196 C C . MET B 1 32 ? 14.281 -53.312 -9.836 1 72.25 32 MET B C 1
ATOM 3198 O O . MET B 1 32 ? 14.062 -54.406 -9.305 1 72.25 32 MET B O 1
ATOM 3202 N N . MET B 1 33 ? 14.141 -53.156 -11.141 1 68.19 33 MET B N 1
ATOM 3203 C CA . MET B 1 33 ? 13.586 -54.188 -12.016 1 68.19 33 MET B CA 1
ATOM 3204 C C . MET B 1 33 ? 14.648 -55.219 -12.375 1 68.19 33 MET B C 1
ATOM 3206 O O . MET B 1 33 ? 14.32 -56.375 -12.648 1 68.19 33 MET B O 1
ATOM 3210 N N . SER B 1 34 ? 15.82 -54.75 -12.688 1 64.5 34 SER B N 1
ATOM 3211 C CA . SER B 1 34 ? 16.844 -55.656 -13.18 1 64.5 34 SER B CA 1
ATOM 3212 C C . SER B 1 34 ? 17.766 -56.125 -12.047 1 64.5 34 SER B C 1
ATOM 3214 O O . SER B 1 34 ? 18.969 -56.25 -12.234 1 64.5 34 SER B O 1
ATOM 3216 N N . GLU B 1 35 ? 17.109 -56.594 -10.867 1 63.34 35 GLU B N 1
ATOM 3217 C CA . GLU B 1 35 ? 17.891 -57.156 -9.773 1 63.34 35 GLU B CA 1
ATOM 3218 C C . GLU B 1 35 ? 19.156 -56.344 -9.523 1 63.34 35 GLU B C 1
ATOM 3220 O O . GLU B 1 35 ? 20.25 -56.906 -9.445 1 63.34 35 GLU B O 1
ATOM 3225 N N . LEU B 1 36 ? 19.125 -55.094 -9.57 1 66.5 36 LEU B N 1
ATOM 3226 C CA . LEU B 1 36 ? 20.172 -54.188 -9.102 1 66.5 36 LEU B CA 1
ATOM 3227 C C . LEU B 1 36 ? 21.188 -53.906 -10.211 1 66.5 36 LEU B C 1
ATOM 3229 O O . LEU B 1 36 ? 22.344 -53.594 -9.938 1 66.5 36 LEU B O 1
ATOM 3233 N N . HIS B 1 37 ? 20.859 -54.344 -11.492 1 75.31 37 HIS B N 1
ATOM 3234 C CA . HIS B 1 37 ? 21.641 -53.906 -12.648 1 75.31 37 HIS B CA 1
ATOM 3235 C C . HIS B 1 37 ? 20.891 -52.875 -13.461 1 75.31 37 HIS B C 1
ATOM 3237 O O . HIS B 1 37 ? 19.672 -52.969 -13.648 1 75.31 37 HIS B O 1
ATOM 3243 N N . VAL B 1 38 ? 21.594 -51.812 -13.742 1 73.56 38 VAL B N 1
ATOM 3244 C CA . VAL B 1 38 ? 21 -50.719 -14.508 1 73.56 38 VAL B CA 1
ATOM 3245 C C . VAL B 1 38 ? 21 -51.062 -15.992 1 73.56 38 VAL B C 1
ATOM 3247 O O . VAL B 1 38 ? 22.047 -51.375 -16.578 1 73.56 38 VAL B O 1
ATOM 3250 N N . SER B 1 39 ? 19.859 -51.25 -16.547 1 77.62 39 SER B N 1
ATOM 3251 C CA . SER B 1 39 ? 19.734 -51.344 -18 1 77.62 39 SER B CA 1
ATOM 3252 C C . SER B 1 39 ? 19.797 -49.969 -18.656 1 77.62 39 SER B C 1
ATOM 3254 O O . SER B 1 39 ? 18.797 -49.25 -18.719 1 77.62 39 SER B O 1
ATOM 3256 N N . TRP B 1 40 ? 20.953 -49.625 -19.172 1 78.81 40 TRP B N 1
ATOM 3257 C CA . TRP B 1 40 ? 21.172 -48.312 -19.734 1 78.81 40 TRP B CA 1
ATOM 3258 C C . TRP B 1 40 ? 20.312 -48.094 -20.969 1 78.81 40 TRP B C 1
ATOM 3260 O O . TRP B 1 40 ? 19.938 -46.938 -21.266 1 78.81 40 TRP B O 1
ATOM 3270 N N . GLU B 1 41 ? 19.969 -49.125 -21.609 1 76.25 41 GLU B N 1
ATOM 3271 C CA . GLU B 1 41 ? 19.109 -49 -22.781 1 76.25 41 GLU B CA 1
ATOM 3272 C C . GLU B 1 41 ? 17.734 -48.438 -22.391 1 76.25 41 GLU B C 1
ATOM 3274 O O . GLU B 1 41 ? 17.234 -47.5 -23.031 1 76.25 41 GLU B O 1
ATOM 3279 N N . ASN B 1 42 ? 17.234 -48.969 -21.312 1 75.88 42 ASN B N 1
ATOM 3280 C CA . ASN B 1 42 ? 15.93 -48.5 -20.844 1 75.88 42 ASN B CA 1
ATOM 3281 C C . ASN B 1 42 ? 15.992 -47.094 -20.328 1 75.88 42 ASN B C 1
ATOM 3283 O O . ASN B 1 42 ? 15.07 -46.281 -20.547 1 75.88 42 ASN B O 1
ATOM 3287 N N . VAL B 1 43 ? 17.109 -46.844 -19.688 1 83.38 43 VAL B N 1
ATOM 3288 C CA . VAL B 1 43 ? 17.281 -45.5 -19.125 1 83.38 43 VAL B CA 1
ATOM 3289 C C . VAL B 1 43 ? 17.406 -44.469 -20.25 1 83.38 43 VAL B C 1
ATOM 3291 O O . VAL B 1 43 ? 16.812 -43.406 -20.172 1 83.38 43 VAL B O 1
ATOM 3294 N N . LEU B 1 44 ? 18.078 -44.781 -21.297 1 84.62 44 LEU B N 1
ATOM 3295 C CA . LEU B 1 44 ? 18.266 -43.875 -22.422 1 84.62 44 LEU B CA 1
ATOM 3296 C C . LEU B 1 44 ? 16.953 -43.625 -23.156 1 84.62 44 LEU B C 1
ATOM 3298 O O . LEU B 1 44 ? 16.688 -42.531 -23.625 1 84.62 44 LEU B O 1
ATOM 3302 N N . ILE B 1 45 ? 16.125 -44.625 -23.219 1 78.56 45 ILE B N 1
ATOM 3303 C CA . ILE B 1 45 ? 14.82 -44.5 -23.859 1 78.56 45 ILE B CA 1
ATOM 3304 C C . ILE B 1 45 ? 13.961 -43.531 -23.047 1 78.56 45 ILE B C 1
ATOM 3306 O O . ILE B 1 45 ? 13.297 -42.656 -23.609 1 78.56 45 ILE B O 1
ATOM 3310 N N . ALA B 1 46 ? 14.039 -43.719 -21.734 1 83.81 46 ALA B N 1
ATOM 3311 C CA . ALA B 1 46 ? 13.273 -42.844 -20.859 1 83.81 46 ALA B CA 1
ATOM 3312 C C . ALA B 1 46 ? 13.773 -41.375 -20.969 1 83.81 46 ALA B C 1
ATOM 3314 O O . ALA B 1 46 ? 12.977 -40.469 -21.047 1 83.81 46 ALA B O 1
ATOM 3315 N N . TRP B 1 47 ? 15.062 -41.25 -21.016 1 88.62 47 TRP B N 1
ATOM 3316 C CA . TRP B 1 47 ? 15.641 -39.906 -21.078 1 88.62 47 TRP B CA 1
ATOM 3317 C C . TRP B 1 47 ? 15.328 -39.219 -22.406 1 88.62 47 TRP B C 1
ATOM 3319 O O . TRP B 1 47 ? 15.156 -38 -22.469 1 88.62 47 TRP B O 1
ATOM 3329 N N . ARG B 1 48 ? 15.203 -40 -23.453 1 86.19 48 ARG B N 1
ATOM 3330 C CA . ARG B 1 48 ? 14.82 -39.469 -24.766 1 86.19 48 ARG B CA 1
ATOM 3331 C C . ARG B 1 48 ? 13.391 -38.938 -24.734 1 86.19 48 ARG B C 1
ATOM 3333 O O . ARG B 1 48 ? 13.086 -37.938 -25.375 1 86.19 48 ARG B O 1
ATOM 3340 N N . LYS B 1 49 ? 12.516 -39.562 -23.938 1 86.25 49 LYS B N 1
ATOM 3341 C CA . LYS B 1 49 ? 11.133 -39.094 -23.797 1 86.25 49 LYS B CA 1
ATOM 3342 C C . LYS B 1 49 ? 11.047 -37.844 -22.938 1 86.25 49 LYS B C 1
ATOM 3344 O O . LYS B 1 49 ? 10.133 -37.031 -23.094 1 86.25 49 LYS B O 1
ATOM 3349 N N . ILE B 1 50 ? 12.062 -37.656 -22.031 1 92.12 50 ILE B N 1
ATOM 3350 C CA . ILE B 1 50 ? 12.055 -36.562 -21.094 1 92.12 50 ILE B CA 1
ATOM 3351 C C . ILE B 1 50 ? 12.656 -35.312 -21.734 1 92.12 50 ILE B C 1
ATOM 3353 O O . ILE B 1 50 ? 12.242 -34.188 -21.438 1 92.12 50 ILE B O 1
ATOM 3357 N N . ALA B 1 51 ? 13.539 -35.438 -22.688 1 93.19 51 ALA B N 1
ATOM 3358 C CA . ALA B 1 51 ? 14.375 -34.375 -23.266 1 93.19 51 ALA B CA 1
ATOM 3359 C C . ALA B 1 51 ? 13.508 -33.281 -23.859 1 93.19 51 ALA B C 1
ATOM 3361 O O . ALA B 1 51 ? 13.75 -32.094 -23.594 1 93.19 51 ALA B O 1
ATOM 3362 N N . PRO B 1 52 ? 12.422 -33.625 -24.578 1 94.31 52 PRO B N 1
ATOM 3363 C CA . PRO B 1 52 ? 11.609 -32.562 -25.141 1 94.31 52 PRO B CA 1
ATOM 3364 C C . PRO B 1 52 ? 10.961 -31.688 -24.062 1 94.31 52 PRO B C 1
ATOM 3366 O O . PRO B 1 52 ? 10.812 -30.469 -24.25 1 94.31 52 PRO B O 1
ATOM 3369 N N . TYR B 1 53 ? 10.555 -32.25 -22.969 1 95.19 53 TYR B N 1
ATOM 3370 C CA . TYR B 1 53 ? 9.945 -31.5 -21.891 1 95.19 53 TYR B CA 1
ATOM 3371 C C . TYR B 1 53 ? 10.945 -30.516 -21.266 1 95.19 53 TYR B C 1
ATOM 3373 O O . TYR B 1 53 ? 10.578 -29.406 -20.891 1 95.19 53 TYR B O 1
ATOM 3381 N N . LEU B 1 54 ? 12.18 -31 -21.109 1 95.06 54 LEU B N 1
ATOM 3382 C CA . LEU B 1 54 ? 13.219 -30.141 -20.578 1 95.06 54 LEU B CA 1
ATOM 3383 C C . LEU B 1 54 ? 13.453 -28.938 -21.484 1 95.06 54 LEU B C 1
ATOM 3385 O O . LEU B 1 54 ? 13.609 -27.812 -21.016 1 95.06 54 LEU B O 1
ATOM 3389 N N . ILE B 1 55 ? 13.445 -29.203 -22.812 1 95.31 55 ILE B N 1
ATOM 3390 C CA . ILE B 1 55 ? 13.625 -28.141 -23.781 1 95.31 55 ILE B CA 1
ATOM 3391 C C . ILE B 1 55 ? 12.484 -27.125 -23.672 1 95.31 55 ILE B C 1
ATOM 3393 O O . ILE B 1 55 ? 12.711 -25.922 -23.609 1 95.31 55 ILE B O 1
ATOM 3397 N N . ILE B 1 56 ? 11.266 -27.609 -23.625 1 96.56 56 ILE B N 1
ATOM 3398 C CA . ILE B 1 56 ? 10.086 -26.75 -23.484 1 96.56 56 ILE B CA 1
ATOM 3399 C C . ILE B 1 56 ? 10.195 -25.922 -22.203 1 96.56 56 ILE B C 1
ATOM 3401 O O . ILE B 1 56 ? 9.93 -24.719 -22.219 1 96.56 56 ILE B O 1
ATOM 3405 N N . PHE B 1 57 ? 10.617 -26.547 -21.109 1 96.38 57 PHE B N 1
ATOM 3406 C CA . PHE B 1 57 ? 10.727 -25.891 -19.812 1 96.38 57 PHE B CA 1
ATOM 3407 C C . PHE B 1 57 ? 11.727 -24.75 -19.875 1 96.38 57 PHE B C 1
ATOM 3409 O O . PHE B 1 57 ? 11.438 -23.641 -19.391 1 96.38 57 PHE B O 1
ATOM 3416 N N . ILE B 1 58 ? 12.883 -25.016 -20.469 1 96.19 58 ILE B N 1
ATOM 3417 C CA . ILE B 1 58 ? 13.953 -24.016 -20.516 1 96.19 58 ILE B CA 1
ATOM 3418 C C . ILE B 1 58 ? 13.5 -22.797 -21.328 1 96.19 58 ILE B C 1
ATOM 3420 O O . ILE B 1 58 ? 13.656 -21.656 -20.891 1 96.19 58 ILE B O 1
ATOM 3424 N N . VAL B 1 59 ? 12.93 -23.016 -22.469 1 96.81 59 VAL B N 1
ATOM 3425 C CA . VAL B 1 59 ? 12.477 -21.938 -23.328 1 96.81 59 VAL B CA 1
ATOM 3426 C C . VAL B 1 59 ? 11.328 -21.188 -22.656 1 96.81 59 VAL B C 1
ATOM 3428 O O . VAL B 1 59 ? 11.305 -19.953 -22.641 1 96.81 59 VAL B O 1
ATOM 3431 N N . HIS B 1 60 ? 10.391 -21.906 -22.062 1 96.94 60 HIS B N 1
ATOM 3432 C CA . HIS B 1 60 ? 9.242 -21.297 -21.391 1 96.94 60 HIS B CA 1
ATOM 3433 C C . HIS B 1 60 ? 9.688 -20.453 -20.203 1 96.94 60 HIS B C 1
ATOM 3435 O O . HIS B 1 60 ? 9.25 -19.312 -20.047 1 96.94 60 HIS B O 1
ATOM 3441 N N . ASN B 1 61 ? 10.578 -21 -19.375 1 95.31 61 ASN B N 1
ATOM 3442 C CA . ASN B 1 61 ? 11.023 -20.344 -18.141 1 95.31 61 ASN B CA 1
ATOM 3443 C C . ASN B 1 61 ? 11.867 -19.109 -18.438 1 95.31 61 ASN B C 1
ATOM 3445 O O . ASN B 1 61 ? 11.758 -18.094 -17.734 1 95.31 61 ASN B O 1
ATOM 3449 N N . SER B 1 62 ? 12.695 -19.172 -19.469 1 94.94 62 SER B N 1
ATOM 3450 C CA . SER B 1 62 ? 13.672 -18.109 -19.719 1 94.94 62 SER B CA 1
ATOM 3451 C C . SER B 1 62 ? 13.109 -17.047 -20.641 1 94.94 62 SER B C 1
ATOM 3453 O O . SER B 1 62 ? 13.516 -15.883 -20.578 1 94.94 62 SER B O 1
ATOM 3455 N N . VAL B 1 63 ? 12.156 -17.406 -21.484 1 95 63 VAL B N 1
ATOM 3456 C CA . VAL B 1 63 ? 11.781 -16.453 -22.516 1 95 63 VAL B CA 1
ATOM 3457 C C . VAL B 1 63 ? 10.281 -16.172 -22.438 1 95 63 VAL B C 1
ATOM 3459 O O . VAL B 1 63 ? 9.867 -15.047 -22.156 1 95 63 VAL B O 1
ATOM 3462 N N . ILE B 1 64 ? 9.391 -17.188 -22.5 1 95.06 64 ILE B N 1
ATOM 3463 C CA . ILE B 1 64 ? 7.965 -17.016 -22.734 1 95.06 64 ILE B CA 1
ATOM 3464 C C . ILE B 1 64 ? 7.297 -16.469 -21.469 1 95.06 64 ILE B C 1
ATOM 3466 O O . ILE B 1 64 ? 6.566 -15.484 -21.516 1 95.06 64 ILE B O 1
ATOM 3470 N N . ALA B 1 65 ? 7.621 -17.078 -20.344 1 93.5 65 ALA B N 1
ATOM 3471 C CA . ALA B 1 65 ? 6.965 -16.703 -19.094 1 93.5 65 ALA B CA 1
ATOM 3472 C C . ALA B 1 65 ? 7.301 -15.258 -18.719 1 93.5 65 ALA B C 1
ATOM 3474 O O . ALA B 1 65 ? 6.406 -14.445 -18.484 1 93.5 65 ALA B O 1
ATOM 3475 N N . PRO B 1 66 ? 8.594 -14.898 -18.719 1 91 66 PRO B N 1
ATOM 3476 C CA . PRO B 1 66 ? 8.938 -13.531 -18.312 1 91 66 PRO B CA 1
ATOM 3477 C C . PRO B 1 66 ? 8.516 -12.484 -19.344 1 91 66 PRO B C 1
ATOM 3479 O O . PRO B 1 66 ? 8.172 -11.359 -18.969 1 91 66 PRO B O 1
ATOM 3482 N N . ARG B 1 67 ? 8.445 -12.852 -20.562 1 92.19 67 ARG B N 1
ATOM 3483 C CA . ARG B 1 67 ? 8.188 -11.867 -21.625 1 92.19 67 ARG B CA 1
ATOM 3484 C C . ARG B 1 67 ? 6.695 -11.617 -21.781 1 92.19 67 ARG B C 1
ATOM 3486 O O . ARG B 1 67 ? 6.281 -10.5 -22.109 1 92.19 67 ARG B O 1
ATOM 3493 N N . PHE B 1 68 ? 5.848 -12.617 -21.5 1 91.19 68 PHE B N 1
ATOM 3494 C CA . PHE B 1 68 ? 4.438 -12.453 -21.812 1 91.19 68 PHE B CA 1
ATOM 3495 C C . PHE B 1 68 ? 3.568 -12.641 -20.578 1 91.19 68 PHE B C 1
ATOM 3497 O O . PHE B 1 68 ? 2.834 -11.734 -20.188 1 91.19 68 PHE B O 1
ATOM 3504 N N . MET B 1 69 ? 3.734 -13.672 -19.891 1 87.19 69 MET B N 1
ATOM 3505 C CA . MET B 1 69 ? 2.846 -14.016 -18.781 1 87.19 69 MET B CA 1
ATOM 3506 C C . MET B 1 69 ? 2.975 -13.016 -17.641 1 87.19 69 MET B C 1
ATOM 3508 O O . MET B 1 69 ? 1.973 -12.484 -17.156 1 87.19 69 MET B O 1
ATOM 3512 N N . LEU B 1 70 ? 4.156 -12.68 -17.219 1 85.62 70 LEU B N 1
ATOM 3513 C CA . LEU B 1 70 ? 4.391 -11.812 -16.062 1 85.62 70 LEU B CA 1
ATOM 3514 C C . LEU B 1 70 ? 4.078 -10.359 -16.422 1 85.62 70 LEU B C 1
ATOM 3516 O O . LEU B 1 70 ? 3.932 -9.516 -15.523 1 85.62 70 LEU B O 1
ATOM 3520 N N . LYS B 1 71 ? 3.945 -10.109 -17.734 1 87.19 71 LYS B N 1
ATOM 3521 C CA . LYS B 1 71 ? 3.586 -8.766 -18.172 1 87.19 71 LYS B CA 1
ATOM 3522 C C . LYS B 1 71 ? 2.096 -8.672 -18.5 1 87.19 71 LYS B C 1
ATOM 3524 O O . LYS B 1 71 ? 1.658 -7.734 -19.172 1 87.19 71 LYS B O 1
ATOM 3529 N N . HIS B 1 72 ? 1.355 -9.766 -18.172 1 85.69 72 HIS B N 1
ATOM 3530 C CA . HIS B 1 72 ? -0.101 -9.812 -18.234 1 85.69 72 HIS B CA 1
ATOM 3531 C C . HIS B 1 72 ? -0.595 -9.875 -19.672 1 85.69 72 HIS B C 1
ATOM 3533 O O . HIS B 1 72 ? -1.694 -9.406 -19.984 1 85.69 72 HIS B O 1
ATOM 3539 N N . LYS B 1 73 ? 0.314 -10.305 -20.531 1 91.44 73 LYS B N 1
ATOM 3540 C CA . LYS B 1 73 ? -0.07 -10.586 -21.906 1 91.44 73 LYS B CA 1
ATOM 3541 C C . LYS B 1 73 ? -0.48 -12.047 -22.078 1 91.44 73 LYS B C 1
ATOM 3543 O O . LYS B 1 73 ? 0.224 -12.82 -22.734 1 91.44 73 LYS B O 1
ATOM 3548 N N . TYR B 1 74 ? -1.67 -12.375 -21.641 1 89.12 74 TYR B N 1
ATOM 3549 C CA . TYR B 1 74 ? -2.088 -13.758 -21.438 1 89.12 74 TYR B CA 1
ATOM 3550 C C . TYR B 1 74 ? -2.346 -14.445 -22.781 1 89.12 74 TYR B C 1
ATOM 3552 O O . TYR B 1 74 ? -1.999 -15.617 -22.953 1 89.12 74 TYR B O 1
ATOM 3560 N N . TRP B 1 75 ? -2.9 -13.766 -23.734 1 91.62 75 TRP B N 1
ATOM 3561 C CA . TRP B 1 75 ? -3.223 -14.367 -25.031 1 91.62 75 TRP B CA 1
ATOM 3562 C C . TRP B 1 75 ? -1.954 -14.695 -25.812 1 91.62 75 TRP B C 1
ATOM 3564 O O . TRP B 1 75 ? -1.835 -15.773 -26.391 1 91.62 75 TRP B O 1
ATOM 3574 N N . LYS B 1 76 ? -1.026 -13.719 -25.875 1 94.19 76 LYS B N 1
ATOM 3575 C CA . LYS B 1 76 ? 0.259 -13.977 -26.516 1 94.19 76 LYS B CA 1
ATOM 3576 C C . LYS B 1 76 ? 1.001 -15.117 -25.844 1 94.19 76 LYS B C 1
ATOM 3578 O O . LYS B 1 76 ? 1.639 -15.938 -26.5 1 94.19 76 LYS B O 1
ATOM 3583 N N . TYR B 1 77 ? 0.81 -15.172 -24.562 1 94.81 77 TYR B N 1
ATOM 3584 C CA . TYR B 1 77 ? 1.413 -16.25 -23.781 1 94.81 77 TYR B CA 1
ATOM 3585 C C . TYR B 1 77 ? 0.854 -17.609 -24.203 1 94.81 77 TYR B C 1
ATOM 3587 O O . TYR B 1 77 ? 1.612 -18.531 -24.5 1 94.81 77 TYR B O 1
ATOM 3595 N N . LEU B 1 78 ? -0.483 -17.688 -24.234 1 93.38 78 LEU B N 1
ATOM 3596 C CA . LEU B 1 78 ? -1.143 -18.953 -24.547 1 93.38 78 LEU B CA 1
ATOM 3597 C C . LEU B 1 78 ? -0.773 -19.438 -25.953 1 93.38 78 LEU B C 1
ATOM 3599 O O . LEU B 1 78 ? -0.42 -20.594 -26.141 1 93.38 78 LEU B O 1
ATOM 3603 N N . ILE B 1 79 ? -0.721 -18.562 -26.859 1 95.25 79 ILE B N 1
ATOM 3604 C CA . ILE B 1 79 ? -0.472 -18.906 -28.266 1 95.25 79 ILE B CA 1
ATOM 3605 C C . ILE B 1 79 ? 0.984 -19.328 -28.438 1 95.25 79 ILE B C 1
ATOM 3607 O O . ILE B 1 79 ? 1.267 -20.359 -29.047 1 95.25 79 ILE B O 1
ATOM 3611 N N . THR B 1 80 ? 1.886 -18.578 -27.891 1 96.19 80 THR B N 1
ATOM 3612 C CA . THR B 1 80 ? 3.307 -18.875 -28.031 1 96.19 80 THR B CA 1
ATOM 3613 C C . THR B 1 80 ? 3.662 -20.172 -27.312 1 96.19 80 THR B C 1
ATOM 3615 O O . THR B 1 80 ? 4.457 -20.969 -27.812 1 96.19 80 THR B O 1
ATOM 3618 N N . ASN B 1 81 ? 3.064 -20.344 -26.188 1 95.88 81 ASN B N 1
ATOM 3619 C CA . ASN B 1 81 ? 3.32 -21.562 -25.422 1 95.88 81 ASN B CA 1
ATOM 3620 C C . ASN B 1 81 ? 2.805 -22.797 -26.156 1 95.88 81 ASN B C 1
ATOM 3622 O O . ASN B 1 81 ? 3.504 -23.812 -26.25 1 95.88 81 ASN B O 1
ATOM 3626 N N . LEU B 1 82 ? 1.569 -22.734 -26.656 1 94.75 82 LEU B N 1
ATOM 3627 C CA . LEU B 1 82 ? 0.992 -23.844 -27.391 1 94.75 82 LEU B CA 1
ATOM 3628 C C . LEU B 1 82 ? 1.806 -24.156 -28.641 1 94.75 82 LEU B C 1
ATOM 3630 O O . LEU B 1 82 ? 2.021 -25.312 -28.984 1 94.75 82 LEU B O 1
ATOM 3634 N N . THR B 1 83 ? 2.266 -23.109 -29.312 1 96 83 THR B N 1
ATOM 3635 C CA . THR B 1 83 ? 3.096 -23.281 -30.5 1 96 83 THR B CA 1
ATOM 3636 C C . THR B 1 83 ? 4.414 -23.969 -30.141 1 96 83 THR B C 1
ATOM 3638 O O . THR B 1 83 ? 4.867 -24.859 -30.859 1 96 83 THR B O 1
ATOM 3641 N N . LEU B 1 84 ? 5.023 -23.547 -29.062 1 97.12 84 LEU B N 1
ATOM 3642 C CA . LEU B 1 84 ? 6.266 -24.156 -28.609 1 97.12 84 LEU B CA 1
ATOM 3643 C C . LEU B 1 84 ? 6.066 -25.641 -28.312 1 97.12 84 LEU B C 1
ATOM 3645 O O . LEU B 1 84 ? 6.848 -26.484 -28.766 1 97.12 84 LEU B O 1
ATOM 3649 N N . ILE B 1 85 ? 4.969 -26 -27.625 1 96.31 85 ILE B N 1
ATOM 3650 C CA . ILE B 1 85 ? 4.711 -27.359 -27.203 1 96.31 85 ILE B CA 1
ATOM 3651 C C . ILE B 1 85 ? 4.402 -28.234 -28.406 1 96.31 85 ILE B C 1
ATOM 3653 O O . ILE B 1 85 ? 5.035 -29.266 -28.625 1 96.31 85 ILE B O 1
ATOM 3657 N N . ILE B 1 86 ? 3.445 -27.797 -29.219 1 94 86 ILE B N 1
ATOM 3658 C CA . ILE B 1 86 ? 3.027 -28.562 -30.391 1 94 86 ILE B CA 1
ATOM 3659 C C . ILE B 1 86 ? 4.188 -28.672 -31.375 1 94 86 ILE B C 1
ATOM 3661 O O . ILE B 1 86 ? 4.43 -29.734 -31.953 1 94 86 ILE B O 1
ATOM 3665 N N . GLY B 1 87 ? 4.945 -27.609 -31.594 1 94.56 87 GLY B N 1
ATOM 3666 C CA . GLY B 1 87 ? 6.094 -27.609 -32.469 1 94.56 87 GLY B CA 1
ATOM 3667 C C . GLY B 1 87 ? 7.18 -28.578 -32.062 1 94.56 87 GLY B C 1
ATOM 3668 O O . GLY B 1 87 ? 7.734 -29.312 -32.875 1 94.56 87 GLY B O 1
ATOM 3669 N N . THR B 1 88 ? 7.539 -28.562 -30.797 1 94.88 88 THR B N 1
ATOM 3670 C CA . THR B 1 88 ? 8.578 -29.438 -30.266 1 94.88 88 THR B CA 1
ATOM 3671 C C . THR B 1 88 ? 8.203 -30.906 -30.453 1 94.88 88 THR B C 1
ATOM 3673 O O . THR B 1 88 ? 9.016 -31.703 -30.938 1 94.88 88 THR B O 1
ATOM 3676 N N . PHE B 1 89 ? 6.945 -31.297 -30.109 1 90.88 89 PHE B N 1
ATOM 3677 C CA . PHE B 1 89 ? 6.566 -32.719 -30.203 1 90.88 89 PHE B CA 1
ATOM 3678 C C . PHE B 1 89 ? 6.34 -33.125 -31.656 1 90.88 89 PHE B C 1
ATOM 3680 O O . PHE B 1 89 ? 6.539 -34.281 -32.031 1 90.88 89 PHE B O 1
ATOM 3687 N N . TRP B 1 90 ? 5.914 -32.125 -32.469 1 88.69 90 TRP B N 1
ATOM 3688 C CA . TRP B 1 90 ? 5.859 -32.406 -33.906 1 88.69 90 TRP B CA 1
ATOM 3689 C C . TRP B 1 90 ? 7.246 -32.719 -34.438 1 88.69 90 TRP B C 1
ATOM 3691 O O . TRP B 1 90 ? 7.402 -33.656 -35.219 1 88.69 90 TRP B O 1
ATOM 3701 N N . PHE B 1 91 ? 8.227 -32.031 -34 1 89.5 91 PHE B N 1
ATOM 3702 C CA . PHE B 1 91 ? 9.609 -32.25 -34.406 1 89.5 91 PHE B CA 1
ATOM 3703 C C . PHE B 1 91 ? 10.117 -33.594 -33.938 1 89.5 91 PHE B C 1
ATOM 3705 O O . PHE B 1 91 ? 10.805 -34.312 -34.688 1 89.5 91 PHE B O 1
ATOM 3712 N N . VAL B 1 92 ? 9.812 -33.938 -32.719 1 87.12 92 VAL B N 1
ATOM 3713 C CA . VAL B 1 92 ? 10.234 -35.188 -32.156 1 87.12 92 VAL B CA 1
ATOM 3714 C C . VAL B 1 92 ? 9.633 -36.344 -32.969 1 87.12 92 VAL B C 1
ATOM 3716 O O . VAL B 1 92 ? 10.32 -37.312 -33.281 1 87.12 92 VAL B O 1
ATOM 3719 N N . ASP B 1 93 ? 8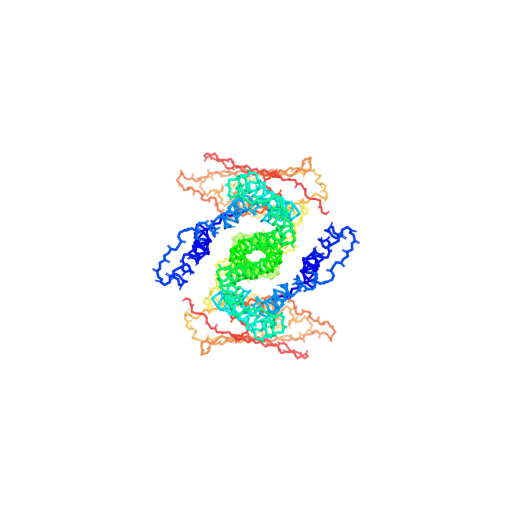.336 -36.25 -33.25 1 82.06 93 ASP B N 1
ATOM 3720 C CA . ASP B 1 93 ? 7.648 -37.281 -34.031 1 82.06 93 ASP B CA 1
ATOM 3721 C C . ASP B 1 93 ? 8.25 -37.406 -35.438 1 82.06 93 ASP B C 1
ATOM 3723 O O . ASP B 1 93 ? 8.445 -38.5 -35.938 1 82.06 93 ASP B O 1
ATOM 3727 N N . PHE B 1 94 ? 8.539 -36.344 -36 1 82.31 94 PHE B N 1
ATOM 3728 C CA . PHE B 1 94 ? 9.141 -36.312 -37.344 1 82.31 94 PHE B CA 1
ATOM 3729 C C . PHE B 1 94 ? 10.508 -37 -37.344 1 82.31 94 PHE B C 1
ATOM 3731 O O . PHE B 1 94 ? 10.828 -37.781 -38.219 1 82.31 94 PHE B O 1
ATOM 3738 N N . TYR B 1 95 ? 11.258 -36.656 -36.312 1 81.69 95 TYR B N 1
ATOM 3739 C CA . TYR B 1 95 ? 12.594 -37.219 -36.188 1 81.69 95 TYR B CA 1
ATOM 3740 C C . TYR B 1 95 ? 12.516 -38.719 -35.969 1 81.69 95 TYR B C 1
ATOM 3742 O O . TYR B 1 95 ? 13.305 -39.469 -36.562 1 81.69 95 TYR B O 1
ATOM 3750 N N . GLU B 1 96 ? 11.609 -39.219 -35.156 1 76.56 96 GLU B N 1
ATOM 3751 C CA . GLU B 1 96 ? 11.469 -40.625 -34.875 1 76.56 96 GLU B CA 1
ATOM 3752 C C . GLU B 1 96 ? 11.016 -41.406 -36.125 1 76.56 96 GLU B C 1
ATOM 3754 O O . GLU B 1 96 ? 11.461 -42.531 -36.344 1 76.56 96 GLU B O 1
ATOM 3759 N N . GLN B 1 97 ? 10.117 -40.875 -36.844 1 74.06 97 GLN B N 1
ATOM 3760 C CA . GLN B 1 97 ? 9.609 -41.531 -38.062 1 74.06 97 GLN B CA 1
ATOM 3761 C C . GLN B 1 97 ? 10.688 -41.625 -39.125 1 74.06 97 GLN B C 1
ATOM 3763 O O . GLN B 1 97 ? 10.789 -42.656 -39.844 1 74.06 97 GLN B O 1
ATOM 3768 N N . HIS B 1 98 ? 11.391 -40.719 -39.281 1 68.69 98 HIS B N 1
ATOM 3769 C CA . HIS B 1 98 ? 12.32 -40.656 -40.375 1 68.69 98 HIS B CA 1
ATOM 3770 C C . HIS B 1 98 ? 13.688 -41.219 -40 1 68.69 98 HIS B C 1
ATOM 3772 O O . HIS B 1 98 ? 14.414 -41.75 -40.844 1 68.69 98 HIS B O 1
ATOM 3778 N N . ILE B 1 99 ? 13.992 -41.094 -38.812 1 61.44 99 ILE B N 1
ATOM 3779 C CA . ILE B 1 99 ? 15.344 -41.5 -38.438 1 61.44 99 ILE B CA 1
ATOM 3780 C C . ILE B 1 99 ? 15.305 -42.875 -37.812 1 61.44 99 ILE B C 1
ATOM 3782 O O . ILE B 1 99 ? 16.047 -43.781 -38.188 1 61.44 99 ILE B O 1
ATOM 3786 N N . THR B 1 100 ? 14.531 -43.062 -36.719 1 57.44 100 THR B N 1
ATOM 3787 C CA . THR B 1 100 ? 14.633 -44.312 -35.938 1 57.44 100 THR B CA 1
ATOM 3788 C C . THR B 1 100 ? 13.945 -45.469 -36.656 1 57.44 100 THR B C 1
ATOM 3790 O O . THR B 1 100 ? 14.461 -46.594 -36.656 1 57.44 100 THR B O 1
ATOM 3793 N N . ASP B 1 101 ? 12.695 -45.281 -37.125 1 55.16 101 ASP B N 1
ATOM 3794 C CA . ASP B 1 101 ? 12.016 -46.375 -37.812 1 55.16 101 ASP B CA 1
ATOM 3795 C C . ASP B 1 101 ? 12.836 -46.844 -39 1 55.16 101 ASP B C 1
ATOM 3797 O O . ASP B 1 101 ? 12.883 -48.062 -39.281 1 55.16 101 ASP B O 1
ATOM 3801 N N . SER B 1 102 ? 13.422 -45.969 -39.656 1 53.34 102 SER B N 1
ATOM 3802 C CA . SER B 1 102 ? 14.25 -46.406 -40.75 1 53.34 102 SER B CA 1
ATOM 3803 C C . SER B 1 102 ? 15.453 -47.219 -40.281 1 53.34 102 SER B C 1
ATOM 3805 O O . SER B 1 102 ? 15.844 -48.188 -40.906 1 53.34 102 SER B O 1
ATOM 3807 N N . LEU B 1 103 ? 15.922 -46.938 -39.094 1 51.56 103 LEU B N 1
ATOM 3808 C CA . LEU B 1 103 ? 17.125 -47.594 -38.594 1 51.56 103 LEU B CA 1
ATOM 3809 C C . LEU B 1 103 ? 16.75 -48.812 -37.75 1 51.56 103 LEU B C 1
ATOM 3811 O O . LEU B 1 103 ? 17.391 -49.875 -37.844 1 51.56 103 LEU B O 1
ATOM 3815 N N . LEU B 1 104 ? 15.797 -48.688 -36.906 1 50.97 104 LEU B N 1
ATOM 3816 C CA . LEU B 1 104 ? 15.508 -49.719 -35.906 1 50.97 104 LEU B CA 1
ATOM 3817 C C . LEU B 1 104 ? 14.523 -50.719 -36.438 1 50.97 104 LEU B C 1
ATOM 3819 O O . LEU B 1 104 ? 14.562 -51.906 -36.062 1 50.97 104 LEU B O 1
ATOM 3823 N N . PHE B 1 105 ? 13.578 -50.312 -37.344 1 53.19 105 PHE B N 1
ATOM 3824 C CA . PHE B 1 105 ? 12.547 -51.219 -37.812 1 53.19 105 PHE B CA 1
ATOM 3825 C C . PHE B 1 105 ? 12.828 -51.656 -39.25 1 53.19 105 PHE B C 1
ATOM 3827 O O . PHE B 1 105 ? 11.906 -52 -39.969 1 53.19 105 PHE B O 1
ATOM 3834 N N . SER B 1 106 ? 13.844 -51.531 -39.656 1 54.84 106 SER B N 1
ATOM 3835 C CA . SER B 1 106 ? 14.219 -52 -41 1 54.84 106 SER B CA 1
ATOM 3836 C C . SER B 1 106 ? 13.836 -53.469 -41.188 1 54.84 106 SER B C 1
ATOM 3838 O O . SER B 1 106 ? 13.547 -53.875 -42.312 1 54.84 106 SER B O 1
ATOM 3840 N N . ASP B 1 107 ? 13.805 -54.156 -40.062 1 55.78 107 ASP B N 1
ATOM 3841 C CA . ASP B 1 107 ? 13.555 -55.594 -40.25 1 55.78 107 ASP B CA 1
ATOM 3842 C C . ASP B 1 107 ? 12.07 -55.938 -40.062 1 55.78 107 ASP B C 1
ATOM 3844 O O . ASP B 1 107 ? 11.672 -57.094 -40.156 1 55.78 107 ASP B O 1
ATOM 3848 N N . LEU B 1 108 ? 11.211 -54.969 -39.75 1 54.84 108 LEU B N 1
ATOM 3849 C CA . LEU B 1 108 ? 9.797 -55.281 -39.594 1 54.84 108 LEU B CA 1
ATOM 3850 C C . LEU B 1 108 ? 9.086 -55.25 -40.938 1 54.84 108 LEU B C 1
ATOM 3852 O O . LEU B 1 108 ? 9.453 -54.5 -41.844 1 54.84 108 LEU B O 1
ATOM 3856 N N . SER B 1 109 ? 8.297 -56.188 -41.188 1 60.34 109 SER B N 1
ATOM 3857 C CA . SER B 1 109 ? 7.473 -56.219 -42.375 1 60.34 109 SER B CA 1
ATOM 3858 C C . SER B 1 109 ? 6.562 -55 -42.469 1 60.34 109 SER B C 1
ATOM 3860 O O . SER B 1 109 ? 6.289 -54.344 -41.469 1 60.34 109 SER B O 1
ATOM 3862 N N . GLU B 1 110 ? 6.23 -54.562 -43.656 1 58.03 110 GLU B N 1
ATOM 3863 C CA . GLU B 1 110 ? 5.379 -53.406 -43.938 1 58.03 110 GLU B CA 1
ATOM 3864 C C . GLU B 1 110 ? 4.133 -53.406 -43.062 1 58.03 110 GLU B C 1
ATOM 3866 O O . GLU B 1 110 ? 3.713 -52.344 -42.562 1 58.03 110 GLU B O 1
ATOM 3871 N N . ASP B 1 111 ? 3.572 -54.469 -42.844 1 57.59 111 ASP B N 1
ATOM 3872 C CA . ASP B 1 111 ? 2.34 -54.625 -42.062 1 57.59 111 ASP B CA 1
ATOM 3873 C C . ASP B 1 111 ? 2.574 -54.312 -40.594 1 57.59 111 ASP B C 1
ATOM 3875 O O . ASP B 1 111 ? 1.744 -53.656 -39.938 1 57.59 111 ASP B O 1
ATOM 3879 N N . GLN B 1 112 ? 3.689 -54.719 -40.125 1 57.22 112 GLN B N 1
ATOM 3880 C CA . GLN B 1 112 ? 4.016 -54.5 -38.719 1 57.22 112 GLN B CA 1
ATOM 3881 C C . GLN B 1 112 ? 4.285 -53.031 -38.469 1 57.22 112 GLN B C 1
ATOM 3883 O O . GLN B 1 112 ? 3.943 -52.5 -37.375 1 57.22 112 GLN B O 1
ATOM 3888 N N . PHE B 1 113 ? 4.777 -52.469 -39.5 1 54.81 113 PHE B N 1
ATOM 3889 C CA . PHE B 1 113 ? 5.062 -51.062 -39.438 1 54.81 113 PHE B CA 1
ATOM 3890 C C . PHE B 1 113 ? 3.771 -50.25 -39.406 1 54.81 113 PHE B C 1
ATOM 3892 O O . PHE B 1 113 ? 3.643 -49.312 -38.594 1 54.81 113 PHE B O 1
ATOM 3899 N N . ILE B 1 114 ? 2.9 -50.531 -40.281 1 55.78 114 ILE B N 1
ATOM 3900 C CA . ILE B 1 114 ? 1.6 -49.875 -40.312 1 55.78 114 ILE B CA 1
ATOM 3901 C C . ILE B 1 114 ? 0.856 -50.094 -39 1 55.78 114 ILE B C 1
ATOM 3903 O O . ILE B 1 114 ? 0.221 -49.188 -38.469 1 55.78 114 ILE B O 1
ATOM 3907 N N . GLU B 1 115 ? 0.969 -51.219 -38.5 1 54.47 115 GLU B N 1
ATOM 3908 C CA . GLU B 1 115 ? 0.295 -51.562 -37.25 1 54.47 115 GLU B CA 1
ATOM 3909 C C . GLU B 1 115 ? 0.89 -50.75 -36.094 1 54.47 115 GLU B C 1
ATOM 3911 O O . GLU B 1 115 ? 0.161 -50.281 -35.219 1 54.47 115 GLU B O 1
ATOM 3916 N N . HIS B 1 116 ? 2.115 -50.625 -36.156 1 53.22 116 HIS B N 1
ATOM 3917 C CA . HIS B 1 116 ? 2.811 -49.875 -35.125 1 53.22 116 HIS B CA 1
ATOM 3918 C C . HIS B 1 116 ? 2.463 -48.406 -35.188 1 53.22 116 HIS B C 1
ATOM 3920 O O . HIS B 1 116 ? 2.258 -47.75 -34.156 1 53.22 116 HIS B O 1
ATOM 3926 N N . ARG B 1 117 ? 2.477 -47.938 -36.406 1 51.97 117 ARG B N 1
ATOM 3927 C CA . ARG B 1 117 ? 2.129 -46.562 -36.625 1 51.97 117 ARG B CA 1
ATOM 3928 C C . ARG B 1 117 ? 0.682 -46.281 -36.25 1 51.97 117 ARG B C 1
ATOM 3930 O O . ARG B 1 117 ? 0.379 -45.25 -35.656 1 51.97 117 ARG B O 1
ATOM 3937 N N . LYS B 1 118 ? -0.168 -47.094 -36.719 1 52.5 118 LYS B N 1
ATOM 3938 C CA . LYS B 1 118 ? -1.572 -47 -36.344 1 52.5 118 LYS B CA 1
ATOM 3939 C C . LYS B 1 118 ? -1.732 -47.031 -34.812 1 52.5 118 LYS B C 1
ATOM 3941 O O . LYS B 1 118 ? -2.545 -46.312 -34.25 1 52.5 118 LYS B O 1
ATOM 3946 N N . ALA B 1 119 ? -0.996 -47.844 -34.25 1 51.75 119 ALA B N 1
ATOM 3947 C CA . ALA B 1 119 ? -1.029 -48 -32.781 1 51.75 119 ALA B CA 1
ATOM 3948 C C . ALA B 1 119 ? -0.541 -46.75 -32.094 1 51.75 119 ALA B C 1
ATOM 3950 O O . ALA B 1 119 ? -1.097 -46.344 -31.062 1 51.75 119 ALA B O 1
ATOM 3951 N N . SER B 1 120 ? 0.47 -46.125 -32.781 1 49.88 120 SER B N 1
ATOM 3952 C CA . SER B 1 120 ? 1.053 -44.938 -32.188 1 49.88 120 SER B CA 1
ATOM 3953 C C . SER B 1 120 ? 0.094 -43.75 -32.312 1 49.88 120 SER B C 1
ATOM 3955 O O . SER B 1 120 ? -0.007 -42.938 -31.375 1 49.88 120 SER B O 1
ATOM 3957 N N . PHE B 1 121 ? -0.451 -43.594 -33.562 1 47.59 121 PHE B N 1
ATOM 3958 C CA . PHE B 1 121 ? -1.428 -42.531 -33.75 1 47.59 121 PHE B CA 1
ATOM 3959 C C . PHE B 1 121 ? -2.684 -42.781 -32.938 1 47.59 121 PHE B C 1
ATOM 3961 O O . PHE B 1 121 ? -3.348 -41.844 -32.5 1 47.59 121 PHE B O 1
ATOM 3968 N N . THR B 1 122 ? -3.008 -44.031 -32.875 1 51.16 122 THR B N 1
ATOM 3969 C CA . THR B 1 122 ? -4.148 -44.406 -32.031 1 51.16 122 THR B CA 1
ATOM 3970 C C . THR B 1 122 ? -3.854 -44.094 -30.562 1 51.16 122 THR B C 1
ATOM 3972 O O . THR B 1 122 ? -4.766 -43.812 -29.781 1 51.16 122 THR B O 1
ATOM 3975 N N . ASP B 1 123 ? -2.682 -44.219 -30.234 1 58.12 123 ASP B N 1
ATOM 3976 C CA . ASP B 1 123 ? -2.311 -44.312 -28.828 1 58.12 123 ASP B CA 1
ATOM 3977 C C . ASP B 1 123 ? -2.285 -42.938 -28.172 1 58.12 123 ASP B C 1
ATOM 3979 O O . ASP B 1 123 ? -2.174 -42.812 -26.953 1 58.12 123 ASP B O 1
ATOM 3983 N N . LEU B 1 124 ? -3.004 -42 -28.844 1 76.44 124 LEU B N 1
ATOM 3984 C CA . LEU B 1 124 ? -3.191 -40.688 -28.234 1 76.44 124 LEU B CA 1
ATOM 3985 C C . LEU B 1 124 ? -1.93 -40.25 -27.5 1 76.44 124 LEU B C 1
ATOM 3987 O O . LEU B 1 124 ? -2.01 -39.656 -26.438 1 76.44 124 LEU B O 1
ATOM 3991 N N . GLU B 1 125 ? -0.701 -40.812 -28.031 1 77.44 125 GLU B N 1
ATOM 3992 C CA . GLU B 1 125 ? 0.546 -40.469 -27.344 1 77.44 125 GLU B CA 1
ATOM 3993 C C . GLU B 1 125 ? 0.84 -38.969 -27.453 1 77.44 125 GLU B C 1
ATOM 3995 O O . GLU B 1 125 ? 1.195 -38.344 -26.453 1 77.44 125 GLU B O 1
ATOM 4000 N N . MET B 1 126 ? 0.678 -38.469 -28.703 1 81.31 126 MET B N 1
ATOM 4001 C CA . MET B 1 126 ? 0.921 -37.062 -28.906 1 81.31 126 MET B CA 1
ATOM 4002 C C . MET B 1 126 ? 0.006 -36.219 -28.031 1 81.31 126 MET B C 1
ATOM 4004 O O . MET B 1 126 ? 0.438 -35.219 -27.469 1 81.31 126 MET B O 1
ATOM 4008 N N . TYR B 1 127 ? -1.239 -36.594 -27.953 1 85.88 127 TYR B N 1
ATOM 4009 C CA . TYR B 1 127 ? -2.229 -35.906 -27.125 1 85.88 127 TYR B CA 1
ATOM 4010 C C . TYR B 1 127 ? -1.757 -35.812 -25.688 1 85.88 127 TYR B C 1
ATOM 4012 O O . TYR B 1 127 ? -1.759 -34.719 -25.094 1 85.88 127 TYR B O 1
ATOM 4020 N N . TRP B 1 128 ? -1.285 -36.875 -25.078 1 87 128 TRP B N 1
ATOM 4021 C CA . TRP B 1 128 ? -0.841 -36.906 -23.688 1 87 128 TRP B CA 1
ATOM 4022 C C . TRP B 1 128 ? 0.425 -36.094 -23.5 1 87 128 TRP B C 1
ATOM 4024 O O . TRP B 1 128 ? 0.603 -35.438 -22.469 1 87 128 TRP B O 1
ATOM 4034 N N . ASN B 1 129 ? 1.291 -36.125 -24.5 1 90 129 ASN B N 1
ATOM 4035 C CA . ASN B 1 129 ? 2.516 -35.312 -24.438 1 90 129 ASN B CA 1
ATOM 4036 C C . ASN B 1 129 ? 2.215 -33.844 -24.406 1 90 129 ASN B C 1
ATOM 4038 O O . ASN B 1 129 ? 2.82 -33.094 -23.641 1 90 129 ASN B O 1
ATOM 4042 N N . VAL B 1 130 ? 1.277 -33.438 -25.203 1 91.06 130 VAL B N 1
ATOM 4043 C CA . VAL B 1 130 ? 0.912 -32.031 -25.281 1 91.06 130 VAL B CA 1
ATOM 4044 C C . VAL B 1 130 ? 0.264 -31.594 -23.969 1 91.06 130 VAL B C 1
ATOM 4046 O O . VAL B 1 130 ? 0.569 -30.516 -23.438 1 91.06 130 VAL B O 1
ATOM 4049 N N . ILE B 1 131 ? -0.557 -32.438 -23.422 1 92.5 131 ILE B N 1
ATOM 4050 C CA . ILE B 1 131 ? -1.235 -32.125 -22.172 1 92.5 131 ILE B CA 1
ATOM 4051 C C . ILE B 1 131 ? -0.206 -31.984 -21.047 1 92.5 131 ILE B C 1
ATOM 4053 O O . ILE B 1 131 ? -0.267 -31.016 -20.281 1 92.5 131 ILE B O 1
ATOM 4057 N N . LEU B 1 132 ? 0.724 -32.844 -20.984 1 93.12 132 LEU B N 1
ATOM 4058 C CA . LEU B 1 132 ? 1.763 -32.812 -19.969 1 93.12 132 LEU B CA 1
ATOM 4059 C C . LEU B 1 132 ? 2.611 -31.547 -20.125 1 93.12 132 LEU B C 1
ATOM 4061 O O . LEU B 1 132 ? 2.934 -30.875 -19.141 1 93.12 132 LEU B O 1
ATOM 4065 N N . GLY B 1 133 ? 2.961 -31.266 -21.438 1 94.38 133 GLY B N 1
ATOM 4066 C CA . GLY B 1 133 ? 3.695 -30.031 -21.688 1 94.38 133 GLY B CA 1
ATOM 4067 C C . GLY B 1 133 ? 2.963 -28.797 -21.203 1 94.38 133 GLY B C 1
ATOM 4068 O O . GLY B 1 133 ? 3.566 -27.891 -20.625 1 94.38 133 GLY B O 1
ATOM 4069 N N . PHE B 1 134 ? 1.722 -28.797 -21.453 1 94.06 134 PHE B N 1
ATOM 4070 C CA . PHE B 1 134 ? 0.872 -27.688 -21.078 1 94.06 134 PHE B CA 1
ATOM 4071 C C . PHE B 1 134 ? 0.828 -27.516 -19.562 1 94.06 134 PHE B C 1
ATOM 4073 O O . PHE B 1 134 ? 1.026 -26.406 -19.047 1 94.06 134 PHE B O 1
ATOM 4080 N N . PHE B 1 135 ? 0.624 -28.594 -18.859 1 94.81 135 PHE B N 1
ATOM 4081 C CA . PHE B 1 135 ? 0.524 -28.516 -17.406 1 94.81 135 PHE B CA 1
ATOM 4082 C C . PHE B 1 135 ? 1.886 -28.234 -16.781 1 94.81 135 PHE B C 1
ATOM 4084 O O . PHE B 1 135 ? 1.976 -27.562 -15.758 1 94.81 135 PHE B O 1
ATOM 4091 N N . MET B 1 136 ? 2.938 -28.75 -17.375 1 94.94 136 MET B N 1
ATOM 4092 C CA . MET B 1 136 ? 4.281 -28.438 -16.891 1 94.94 136 MET B CA 1
ATOM 4093 C C . MET B 1 136 ? 4.57 -26.938 -17.016 1 94.94 136 MET B C 1
ATOM 4095 O O . MET B 1 136 ? 5.059 -26.328 -16.062 1 94.94 136 MET B O 1
ATOM 4099 N N . SER B 1 137 ? 4.258 -26.359 -18.141 1 95 137 SER B N 1
ATOM 4100 C CA . SER B 1 137 ? 4.445 -24.922 -18.328 1 95 137 SER B CA 1
ATOM 4101 C C . SER B 1 137 ? 3.578 -24.109 -17.375 1 95 137 SER B C 1
ATOM 4103 O O . SER B 1 137 ? 4.016 -23.094 -16.859 1 95 137 SER B O 1
ATOM 4105 N N . GLY B 1 138 ? 2.379 -24.625 -17.203 1 93.19 138 GLY B N 1
ATOM 4106 C CA . GLY B 1 138 ? 1.509 -23.984 -16.234 1 93.19 138 GLY B CA 1
ATOM 4107 C C . GLY B 1 138 ? 2.07 -24.016 -14.82 1 93.19 138 GLY B C 1
ATOM 4108 O O . GLY B 1 138 ? 2.014 -23.016 -14.109 1 93.19 138 GLY B O 1
ATOM 4109 N N . ALA B 1 139 ? 2.621 -25.094 -14.422 1 93.56 139 ALA B N 1
ATOM 4110 C CA . ALA B 1 139 ? 3.234 -25.234 -13.109 1 93.56 139 ALA B CA 1
ATOM 4111 C C . ALA B 1 139 ? 4.438 -24.312 -12.961 1 93.56 139 ALA B C 1
ATOM 4113 O O . ALA B 1 139 ? 4.645 -23.703 -11.906 1 93.56 139 ALA B O 1
ATOM 4114 N N . ASN B 1 140 ? 5.211 -24.25 -14.023 1 94.5 140 ASN B N 1
ATOM 4115 C CA . ASN B 1 140 ? 6.332 -23.312 -14.039 1 94.5 140 ASN B CA 1
ATOM 4116 C C . ASN B 1 140 ? 5.867 -21.875 -13.828 1 94.5 140 ASN B C 1
ATOM 4118 O O . ASN B 1 140 ? 6.465 -21.141 -13.039 1 94.5 140 ASN B O 1
ATOM 4122 N N . THR B 1 141 ? 4.832 -21.578 -14.469 1 91.75 141 THR B N 1
ATOM 4123 C CA . THR B 1 141 ? 4.238 -20.25 -14.297 1 91.75 141 THR B CA 1
ATOM 4124 C C . THR B 1 141 ? 3.758 -20.062 -12.859 1 91.75 141 THR B C 1
ATOM 4126 O O . THR B 1 141 ? 3.934 -18.984 -12.281 1 91.75 141 THR B O 1
ATOM 4129 N N . GLY B 1 142 ? 3.15 -21.109 -12.367 1 89.81 142 GLY B N 1
ATOM 4130 C CA . GLY B 1 142 ? 2.703 -21.062 -10.984 1 89.81 142 GLY B CA 1
ATOM 4131 C C . GLY B 1 142 ? 3.826 -20.781 -10.008 1 89.81 142 GLY B C 1
ATOM 4132 O O . GLY B 1 142 ? 3.668 -19.969 -9.086 1 89.81 142 GLY B O 1
ATOM 4133 N N . ILE B 1 143 ? 4.949 -21.391 -10.195 1 90.94 143 ILE B N 1
ATOM 4134 C CA . ILE B 1 143 ? 6.105 -21.188 -9.328 1 90.94 143 ILE B CA 1
ATOM 4135 C C . ILE B 1 143 ? 6.59 -19.75 -9.43 1 90.94 143 ILE B C 1
ATOM 4137 O O . ILE B 1 143 ? 6.863 -19.094 -8.414 1 90.94 143 ILE B O 1
ATOM 4141 N N . LYS B 1 144 ? 6.633 -19.234 -10.586 1 90.94 144 LYS B N 1
ATOM 4142 C CA . LYS B 1 144 ? 7.07 -17.859 -10.805 1 90.94 144 LYS B CA 1
ATOM 4143 C C . LYS B 1 144 ? 6.117 -16.859 -10.141 1 90.94 144 LYS B C 1
ATOM 4145 O O . LYS B 1 144 ? 6.559 -15.906 -9.492 1 90.94 144 LYS B O 1
ATOM 4150 N N . LEU B 1 145 ? 4.883 -17.141 -10.273 1 89.06 145 LEU B N 1
ATOM 4151 C CA . LEU B 1 145 ? 3.873 -16.266 -9.68 1 89.06 145 LEU B CA 1
ATOM 4152 C C . LEU B 1 145 ? 3.91 -16.359 -8.156 1 89.06 145 LEU B C 1
ATOM 4154 O O . LEU B 1 145 ? 3.656 -15.375 -7.465 1 89.06 145 LEU B O 1
ATOM 4158 N N . MET B 1 146 ? 4.195 -17.547 -7.738 1 88.5 146 MET B N 1
ATOM 4159 C CA . MET B 1 146 ? 4.32 -17.734 -6.293 1 88.5 146 MET B CA 1
ATOM 4160 C C . MET B 1 146 ? 5.422 -16.844 -5.73 1 88.5 146 MET B C 1
ATOM 4162 O O . MET B 1 146 ? 5.211 -16.125 -4.746 1 88.5 146 MET B O 1
ATOM 4166 N N . TYR B 1 147 ? 6.512 -16.797 -6.297 1 87.12 147 TYR B N 1
ATOM 4167 C CA . TYR B 1 147 ? 7.625 -15.992 -5.824 1 87.12 147 TYR B CA 1
ATOM 4168 C C . TYR B 1 147 ? 7.328 -14.508 -5.996 1 87.12 147 TYR B C 1
ATOM 4170 O O . TYR B 1 147 ? 7.703 -13.688 -5.152 1 87.12 147 TYR B O 1
ATOM 4178 N N . GLN B 1 148 ? 6.699 -14.203 -7.027 1 85.81 148 GLN B N 1
ATOM 4179 C CA . GLN B 1 148 ? 6.266 -12.82 -7.223 1 85.81 148 GLN B CA 1
ATOM 4180 C C . GLN B 1 148 ? 5.281 -12.398 -6.137 1 85.81 148 GLN B C 1
ATOM 4182 O O . GLN B 1 148 ? 5.352 -11.273 -5.629 1 85.81 148 GLN B O 1
ATOM 4187 N N . SER B 1 149 ? 4.379 -13.25 -5.852 1 84.94 149 SER B N 1
ATOM 4188 C CA . SER B 1 149 ? 3.375 -12.969 -4.828 1 84.94 149 SER B CA 1
ATOM 4189 C C . SER B 1 149 ? 4.027 -12.703 -3.477 1 84.94 149 SER B C 1
ATOM 4191 O O . SER B 1 149 ? 3.605 -11.805 -2.746 1 84.94 149 SER B O 1
ATOM 4193 N N . ILE B 1 150 ? 5.023 -13.477 -3.184 1 85.06 150 ILE B N 1
ATOM 4194 C CA . ILE B 1 150 ? 5.746 -13.289 -1.931 1 85.06 150 ILE B CA 1
ATOM 4195 C C . ILE B 1 150 ? 6.379 -11.898 -1.896 1 85.06 150 ILE B C 1
ATOM 4197 O O . ILE B 1 150 ? 6.293 -11.195 -0.885 1 85.06 150 ILE B O 1
ATOM 4201 N N . ARG B 1 151 ? 6.871 -11.469 -2.957 1 83.81 151 ARG B N 1
ATOM 4202 C CA . ARG B 1 151 ? 7.48 -10.148 -3.057 1 83.81 151 ARG B CA 1
ATOM 4203 C C . ARG B 1 151 ? 6.426 -9.047 -2.943 1 83.81 151 ARG B C 1
ATOM 4205 O O . ARG B 1 151 ? 6.629 -8.055 -2.25 1 83.81 151 ARG B O 1
ATOM 4212 N N . ASP B 1 152 ? 5.391 -9.266 -3.674 1 84.25 152 ASP B N 1
ATOM 4213 C CA . ASP B 1 152 ? 4.316 -8.273 -3.664 1 84.25 152 ASP B CA 1
ATOM 4214 C C . ASP B 1 152 ? 3.719 -8.133 -2.268 1 84.25 152 ASP B C 1
ATOM 4216 O O . ASP B 1 152 ? 3.352 -7.027 -1.857 1 84.25 152 ASP B O 1
ATOM 4220 N N . GLU B 1 153 ? 3.621 -9.211 -1.64 1 84 153 GLU B N 1
ATOM 4221 C CA . GLU B 1 153 ? 3.109 -9.172 -0.273 1 84 153 GLU B CA 1
ATOM 4222 C C . GLU B 1 153 ? 4.012 -8.336 0.632 1 84 153 GLU B C 1
ATOM 4224 O O . GLU B 1 153 ? 3.525 -7.57 1.465 1 84 153 GLU B O 1
ATOM 4229 N N . GLN B 1 154 ? 5.266 -8.477 0.498 1 83 154 GLN B N 1
ATOM 4230 C CA . GLN B 1 154 ? 6.215 -7.691 1.278 1 83 154 GLN B CA 1
ATOM 4231 C C . GLN B 1 154 ? 6.102 -6.207 0.946 1 83 154 GLN B C 1
ATOM 4233 O O . GLN B 1 154 ? 6.113 -5.363 1.844 1 83 154 GLN B O 1
ATOM 4238 N N . GLN B 1 155 ? 6.004 -5.965 -0.268 1 84.94 155 GLN B N 1
ATOM 4239 C CA . GLN B 1 155 ? 5.859 -4.578 -0.702 1 84.94 155 GLN B CA 1
ATOM 4240 C C . GLN B 1 155 ? 4.562 -3.971 -0.181 1 84.94 155 GLN B C 1
ATOM 4242 O O . GLN B 1 155 ? 4.531 -2.807 0.224 1 84.94 155 GLN B O 1
ATOM 4247 N N . MET B 1 156 ? 3.549 -4.703 -0.254 1 84.56 156 MET B N 1
ATOM 4248 C CA . MET B 1 156 ? 2.254 -4.254 0.25 1 84.56 156 MET B CA 1
ATOM 4249 C C . MET B 1 156 ? 2.336 -3.912 1.733 1 84.56 156 MET B C 1
ATOM 4251 O O . MET B 1 156 ? 1.789 -2.898 2.174 1 84.56 156 MET B O 1
ATOM 4255 N N . GLU B 1 157 ? 2.969 -4.766 2.426 1 81.81 157 GLU B N 1
ATOM 4256 C CA . GLU B 1 157 ? 3.139 -4.516 3.854 1 81.81 157 GLU B CA 1
ATOM 4257 C C . GLU B 1 157 ? 3.896 -3.215 4.098 1 81.81 157 GLU B C 1
ATOM 4259 O O . GLU B 1 157 ? 3.537 -2.439 4.988 1 81.81 157 GLU B O 1
ATOM 4264 N N . GLU B 1 158 ? 4.848 -2.969 3.342 1 81.25 158 GLU B N 1
ATOM 4265 C CA . GLU B 1 158 ? 5.621 -1.734 3.451 1 81.25 158 GLU B CA 1
ATOM 4266 C C . GLU B 1 158 ? 4.762 -0.517 3.125 1 81.25 158 GLU B C 1
ATOM 4268 O O . GLU B 1 158 ? 4.82 0.497 3.824 1 81.25 158 GLU B O 1
ATOM 4273 N N . LEU B 1 159 ? 4.008 -0.65 2.117 1 81.12 159 LEU B N 1
ATOM 4274 C CA . LEU B 1 159 ? 3.129 0.441 1.709 1 81.12 159 LEU B CA 1
ATOM 4275 C C . LEU B 1 159 ? 2.084 0.728 2.781 1 81.12 159 LEU B C 1
ATOM 4277 O O . LEU B 1 159 ? 1.758 1.889 3.041 1 81.12 159 LEU B O 1
ATOM 4281 N N . LYS B 1 160 ? 1.603 -0.314 3.324 1 79.94 160 LYS B N 1
ATOM 4282 C CA . LYS B 1 160 ? 0.641 -0.16 4.414 1 79.94 160 LYS B CA 1
ATOM 4283 C C . LYS B 1 160 ? 1.256 0.594 5.59 1 79.94 160 LYS B C 1
ATOM 4285 O O . LYS B 1 160 ? 0.62 1.475 6.168 1 79.94 160 LYS B O 1
ATOM 4290 N N . GLN B 1 161 ? 2.408 0.299 5.91 1 73.62 161 GLN B N 1
ATOM 4291 C CA . GLN B 1 161 ? 3.111 0.965 7.004 1 73.62 161 GLN B CA 1
ATOM 4292 C C . GLN B 1 161 ? 3.34 2.441 6.688 1 73.62 161 GLN B C 1
ATOM 4294 O O . GLN B 1 161 ? 3.16 3.301 7.555 1 73.62 161 GLN B O 1
ATOM 4299 N N . GLN B 1 162 ? 3.727 2.701 5.496 1 73.06 162 GLN B N 1
ATOM 4300 C CA . GLN B 1 162 ? 3.938 4.082 5.078 1 73.06 162 GLN B CA 1
ATOM 4301 C C . GLN B 1 162 ? 2.639 4.883 5.141 1 73.06 162 GLN B C 1
ATOM 4303 O O . GLN B 1 162 ? 2.635 6.039 5.566 1 73.06 162 GLN B O 1
ATOM 4308 N N . ASN B 1 163 ? 1.604 4.277 4.703 1 73.12 163 ASN B N 1
ATOM 4309 C CA . ASN B 1 163 ? 0.293 4.918 4.754 1 73.12 163 ASN B CA 1
ATOM 4310 C C . ASN B 1 163 ? -0.125 5.223 6.188 1 73.12 163 ASN B C 1
ATOM 4312 O O . ASN B 1 163 ? -0.616 6.316 6.477 1 73.12 163 ASN B O 1
ATOM 4316 N N . MET B 1 164 ? 0.065 4.238 6.984 1 66.12 164 MET B N 1
ATOM 4317 C CA . MET B 1 164 ? -0.26 4.418 8.398 1 66.12 164 MET B CA 1
ATOM 4318 C C . MET B 1 164 ? 0.546 5.562 9 1 66.12 164 MET B C 1
ATOM 4320 O O . MET B 1 164 ? 0.014 6.363 9.766 1 66.12 164 MET B O 1
ATOM 4324 N N . GLN B 1 165 ? 1.74 5.668 8.648 1 65.62 165 GLN B N 1
ATOM 4325 C CA . GLN B 1 165 ? 2.602 6.73 9.156 1 65.62 165 GLN B CA 1
ATOM 4326 C C . GLN B 1 165 ? 2.152 8.094 8.641 1 65.62 165 GLN B C 1
ATOM 4328 O O . GLN B 1 165 ? 2.094 9.062 9.406 1 65.62 165 GLN B O 1
ATOM 4333 N N . ALA B 1 166 ? 1.849 8.117 7.449 1 64.19 166 ALA B N 1
ATOM 4334 C CA . ALA B 1 166 ? 1.372 9.367 6.863 1 64.19 166 ALA B CA 1
ATOM 4335 C C . ALA B 1 166 ? 0.07 9.812 7.516 1 64.19 166 ALA B C 1
ATOM 4337 O O . ALA B 1 166 ? -0.118 11.008 7.781 1 64.19 166 ALA B O 1
ATOM 4338 N N . GLU B 1 167 ? -0.766 8.891 7.723 1 65.06 167 GLU B N 1
ATOM 4339 C CA . GLU B 1 167 ? -2.033 9.18 8.383 1 65.06 167 GLU B CA 1
ATOM 4340 C C . GLU B 1 167 ? -1.81 9.68 9.812 1 65.06 167 GLU B C 1
ATOM 4342 O O . GLU B 1 167 ? -2.457 10.633 10.25 1 65.06 167 GLU B O 1
ATOM 4347 N N . MET B 1 168 ? -0.891 9.008 10.461 1 60.31 168 MET B N 1
ATOM 4348 C CA . MET B 1 168 ? -0.555 9.406 11.828 1 60.31 168 MET B CA 1
ATOM 4349 C C . MET B 1 168 ? -0.029 10.844 11.859 1 60.31 168 MET B C 1
ATOM 4351 O O . MET B 1 168 ? -0.408 11.625 12.727 1 60.31 168 MET B O 1
ATOM 4355 N N . ASP B 1 169 ? 0.78 11.117 10.906 1 59.72 169 ASP B N 1
ATOM 4356 C CA . ASP B 1 169 ? 1.355 12.453 10.812 1 59.72 169 ASP B CA 1
ATOM 4357 C C . ASP B 1 169 ? 0.278 13.5 10.523 1 59.72 169 ASP B C 1
ATOM 4359 O O . ASP B 1 169 ? 0.293 14.594 11.094 1 59.72 169 ASP B O 1
ATOM 4363 N N . TYR B 1 170 ? -0.64 13.133 9.781 1 60.25 170 TYR B N 1
ATOM 4364 C CA . TYR B 1 170 ? -1.755 14.008 9.438 1 60.25 170 TYR B CA 1
ATOM 4365 C C . TYR B 1 170 ? -2.635 14.273 10.656 1 60.25 170 TYR B C 1
ATOM 4367 O O . TYR B 1 170 ? -3.018 15.414 10.914 1 60.25 170 TYR B O 1
ATOM 4375 N N . LEU B 1 171 ? -2.891 13.156 11.312 1 57.72 171 LEU B N 1
ATOM 4376 C CA . LEU B 1 171 ? -3.791 13.25 12.461 1 57.72 171 LEU B CA 1
ATOM 4377 C C . LEU B 1 171 ? -3.16 14.062 13.586 1 57.72 171 LEU B C 1
ATOM 4379 O O . LEU B 1 171 ? -3.863 14.75 14.328 1 57.72 171 LEU B O 1
ATOM 4383 N N . LYS B 1 172 ? -1.842 14.031 13.602 1 57.94 172 LYS B N 1
ATOM 4384 C CA . LYS B 1 172 ? -1.092 14.766 14.617 1 57.94 172 LYS B CA 1
ATOM 4385 C C . LYS B 1 172 ? -1.2 16.266 14.398 1 57.94 172 LYS B C 1
ATOM 4387 O O . LYS B 1 172 ? -1.282 17.031 15.359 1 57.94 172 LYS B O 1
ATOM 4392 N N . TYR B 1 173 ? -1.124 16.578 13.094 1 51.88 173 TYR B N 1
ATOM 4393 C CA . TYR B 1 173 ? -1.02 18 12.789 1 51.88 173 TYR B CA 1
ATOM 4394 C C . TYR B 1 173 ? -2.395 18.656 12.766 1 51.88 173 TYR B C 1
ATOM 4396 O O . TYR B 1 173 ? -2.525 19.828 12.383 1 51.88 173 TYR B O 1
ATOM 4404 N N . GLN B 1 174 ? -3.375 17.906 13.109 1 51.25 174 GLN B N 1
ATOM 4405 C CA . GLN B 1 174 ? -4.672 18.578 13.156 1 51.25 174 GLN B CA 1
ATOM 4406 C C . GLN B 1 174 ? -4.707 19.625 14.273 1 51.25 174 GLN B C 1
ATOM 4408 O O . GLN B 1 174 ? -5.133 19.328 15.391 1 51.25 174 GLN B O 1
ATOM 4413 N N . ILE B 1 175 ? -3.641 20.484 14.297 1 51.75 175 ILE B N 1
ATOM 4414 C CA . ILE B 1 175 ? -3.732 21.656 15.156 1 51.75 175 ILE B CA 1
ATOM 4415 C C . ILE B 1 175 ? -5.027 22.406 14.859 1 51.75 175 ILE B C 1
ATOM 4417 O O . ILE B 1 175 ? -5.41 22.578 13.695 1 51.75 175 ILE B O 1
ATOM 4421 N N . ASN B 1 176 ? -5.848 22.516 15.938 1 54.88 176 ASN B N 1
ATOM 4422 C CA . ASN B 1 176 ? -7.078 23.281 15.742 1 54.88 176 ASN B CA 1
ATOM 4423 C C . ASN B 1 176 ? -6.785 24.734 15.406 1 54.88 176 ASN B C 1
ATOM 4425 O O . ASN B 1 176 ? -6.586 25.562 16.297 1 54.88 176 ASN B O 1
ATOM 4429 N N . PRO B 1 177 ? -6.555 25.047 14.18 1 60.91 177 PRO B N 1
ATOM 4430 C CA . PRO B 1 177 ? -6.25 26.422 13.766 1 60.91 177 PRO B CA 1
ATOM 4431 C C . PRO B 1 177 ? -7.293 27.422 14.25 1 60.91 177 PRO B C 1
ATOM 4433 O O . PRO B 1 177 ? -6.957 28.578 14.531 1 60.91 177 PRO B O 1
ATOM 4436 N N . HIS B 1 178 ? -8.531 26.953 14.43 1 62.94 178 HIS B N 1
ATOM 4437 C CA . HIS B 1 178 ? -9.609 27.844 14.844 1 62.94 178 HIS B CA 1
ATOM 4438 C C . HIS B 1 178 ? -9.352 28.422 16.234 1 62.94 178 HIS B C 1
ATOM 4440 O O . HIS B 1 178 ? -9.602 29.594 16.484 1 62.94 178 HIS B O 1
ATOM 4446 N N . PHE B 1 179 ? -8.836 27.641 17 1 69.38 179 PHE B N 1
ATOM 4447 C CA . PHE B 1 179 ? -8.523 28.094 18.344 1 69.38 179 PHE B CA 1
ATOM 4448 C C . PHE B 1 179 ? -7.5 29.219 18.312 1 69.38 179 PHE B C 1
ATOM 4450 O O . PHE B 1 179 ? -7.656 30.234 19.016 1 69.38 179 PHE B O 1
ATOM 4457 N N . PHE B 1 180 ? -6.512 29.016 17.438 1 70.44 180 PHE B N 1
ATOM 4458 C CA . PHE B 1 180 ? -5.449 30 17.375 1 70.44 180 PHE B CA 1
ATOM 4459 C C . PHE B 1 180 ? -5.977 31.328 16.844 1 70.44 180 PHE B C 1
ATOM 4461 O O . PHE B 1 180 ? -5.664 32.406 17.391 1 70.44 180 PHE B O 1
ATOM 4468 N N . MET B 1 181 ? -6.871 31.203 15.961 1 68.5 181 MET B N 1
ATOM 4469 C CA . MET B 1 181 ? -7.441 32.406 15.367 1 68.5 181 MET B CA 1
ATOM 4470 C C . MET B 1 181 ? -8.32 33.156 16.375 1 68.5 181 MET B C 1
ATOM 4472 O O . MET B 1 181 ? -8.242 34.375 16.484 1 68.5 181 MET B O 1
ATOM 4476 N N . ASN B 1 182 ? -9.133 32.438 17.047 1 67.94 182 ASN B N 1
ATOM 4477 C CA . ASN B 1 182 ? -10.023 33.031 18.016 1 67.94 182 ASN B CA 1
ATOM 4478 C C . ASN B 1 182 ? -9.242 33.719 19.141 1 67.94 182 ASN B C 1
ATOM 4480 O O . ASN B 1 182 ? -9.633 34.812 19.594 1 67.94 182 ASN B O 1
ATOM 4484 N N . THR B 1 183 ? -8.195 33.031 19.516 1 77.5 183 THR B N 1
ATOM 4485 C CA . THR B 1 183 ? -7.359 33.625 20.578 1 77.5 183 THR B CA 1
ATOM 4486 C C . THR B 1 183 ? -6.699 34.906 20.094 1 77.5 183 THR B C 1
ATOM 4488 O O . THR B 1 183 ? -6.613 35.875 20.828 1 77.5 183 THR B O 1
ATOM 4491 N N . LEU B 1 184 ? -6.316 34.875 18.859 1 77.12 184 LEU B N 1
ATOM 4492 C CA . LEU B 1 184 ? -5.715 36.094 18.281 1 77.12 184 LEU B CA 1
ATOM 4493 C C . LEU B 1 184 ? -6.727 37.219 18.219 1 77.12 184 LEU B C 1
ATOM 4495 O O . LEU B 1 184 ? -6.395 38.375 18.531 1 77.12 184 LEU B O 1
ATOM 4499 N N . ASN B 1 185 ? -7.906 36.906 17.891 1 73.25 185 ASN B N 1
ATOM 4500 C CA . ASN B 1 185 ? -8.961 37.938 17.844 1 73.25 185 ASN B CA 1
ATOM 4501 C C . ASN B 1 185 ? -9.25 38.5 19.234 1 73.25 185 ASN B C 1
ATOM 4503 O O . ASN B 1 185 ? -9.492 39.688 19.391 1 73.25 185 ASN B O 1
ATOM 4507 N N . ASN B 1 186 ? -9.273 37.656 20.141 1 76.75 186 ASN B N 1
ATOM 4508 C CA . ASN B 1 186 ? -9.461 38.094 21.531 1 76.75 186 ASN B CA 1
ATOM 4509 C C . ASN B 1 186 ? -8.336 39.031 21.969 1 76.75 186 ASN B C 1
ATOM 4511 O O . ASN B 1 186 ? -8.586 40.031 22.641 1 76.75 186 ASN B O 1
ATOM 4515 N N . ILE B 1 187 ? -7.125 38.656 21.562 1 81.31 187 ILE B N 1
ATOM 4516 C CA . ILE B 1 187 ? -5.965 39.469 21.906 1 81.31 187 ILE B CA 1
ATOM 4517 C C . ILE B 1 187 ? -6.094 40.844 21.266 1 81.31 187 ILE B C 1
ATOM 4519 O O . ILE B 1 187 ? -5.805 41.844 21.891 1 81.31 187 ILE B O 1
ATOM 4523 N N . HIS B 1 188 ? -6.555 40.875 20.094 1 79.56 188 HIS B N 1
ATOM 4524 C CA . HIS B 1 188 ? -6.773 42.125 19.391 1 79.56 188 HIS B CA 1
ATOM 4525 C C . HIS B 1 188 ? -7.715 43.031 20.156 1 79.56 188 HIS B C 1
ATOM 4527 O O . HIS B 1 188 ? -7.438 44.219 20.328 1 79.56 188 HIS B O 1
ATOM 4533 N N . ALA B 1 189 ? -8.773 42.5 20.609 1 77.5 189 ALA B N 1
ATOM 4534 C CA . ALA B 1 189 ? -9.758 43.25 21.359 1 77.5 189 ALA B CA 1
ATOM 4535 C C . ALA B 1 189 ? -9.188 43.719 22.703 1 77.5 189 ALA B C 1
ATOM 4537 O O . ALA B 1 189 ? -9.445 44.844 23.125 1 77.5 189 ALA B O 1
ATOM 4538 N N . LEU B 1 190 ? -8.359 42.906 23.312 1 80.88 190 LEU B N 1
ATOM 4539 C CA . LEU B 1 190 ? -7.828 43.156 24.641 1 80.88 190 LEU B CA 1
ATOM 4540 C C . LEU B 1 190 ? -6.762 44.25 24.609 1 80.88 190 LEU B C 1
ATOM 4542 O O . LEU B 1 190 ? -6.543 44.969 25.594 1 80.88 190 LEU B O 1
ATOM 4546 N N . ILE B 1 191 ? -6.094 44.344 23.484 1 82.38 191 ILE B N 1
ATOM 4547 C CA . ILE B 1 191 ? -5.012 45.312 23.359 1 82.38 191 ILE B CA 1
ATOM 4548 C C . ILE B 1 191 ? -5.535 46.719 23.688 1 82.38 191 ILE B C 1
ATOM 4550 O O . ILE B 1 191 ? -4.855 47.5 24.344 1 82.38 191 ILE B O 1
ATOM 4554 N N . ASP B 1 192 ? -6.82 47.031 23.328 1 80.31 192 ASP B N 1
ATOM 4555 C CA . ASP B 1 192 ? -7.43 48.344 23.562 1 80.31 192 ASP B CA 1
ATOM 4556 C C . ASP B 1 192 ? -7.953 48.469 24.984 1 80.31 192 ASP B C 1
ATOM 4558 O O . ASP B 1 192 ? -8.023 49.562 25.547 1 80.31 192 ASP B O 1
ATOM 4562 N N . ILE B 1 193 ? -8.328 47.406 25.594 1 80.38 193 ILE B N 1
ATOM 4563 C CA . ILE B 1 193 ? -9.031 47.406 26.875 1 80.38 193 ILE B CA 1
ATOM 4564 C C . ILE B 1 193 ? -8.039 47.219 28.016 1 80.38 193 ILE B C 1
ATOM 4566 O O . ILE B 1 193 ? -8.078 47.969 29.016 1 80.38 193 ILE B O 1
ATOM 4570 N N . ASP B 1 194 ? -7.145 46.25 27.906 1 83 194 ASP B N 1
ATOM 4571 C CA . ASP B 1 194 ? -6.184 45.875 28.938 1 83 194 ASP B CA 1
ATOM 4572 C C . ASP B 1 194 ? -4.883 45.375 28.328 1 83 194 ASP B C 1
ATOM 4574 O O . ASP B 1 194 ? -4.746 44.188 28.062 1 83 194 ASP B O 1
ATOM 4578 N N . THR B 1 195 ? -3.971 46.219 28.203 1 82.69 195 THR B N 1
ATOM 4579 C CA . THR B 1 195 ? -2.711 45.938 27.516 1 82.69 195 THR B CA 1
ATOM 4580 C C . THR B 1 195 ? -1.945 44.844 28.234 1 82.69 195 THR B C 1
ATOM 4582 O O . THR B 1 195 ? -1.332 43.969 27.594 1 82.69 195 THR B O 1
ATOM 4585 N N . GLU B 1 196 ? -1.989 44.844 29.531 1 83.94 196 GLU B N 1
ATOM 4586 C CA . GLU B 1 196 ? -1.265 43.844 30.297 1 83.94 196 GLU B CA 1
ATOM 4587 C C . GLU B 1 196 ? -1.847 42.438 30.078 1 83.94 196 GLU B C 1
ATOM 4589 O O . GLU B 1 196 ? -1.104 41.469 29.891 1 83.94 196 GLU B O 1
ATOM 4594 N N . TYR B 1 197 ? -3.084 42.438 30.062 1 81.75 197 TYR B N 1
ATOM 4595 C CA . TYR B 1 197 ? -3.746 41.188 29.828 1 81.75 197 TYR B CA 1
ATOM 4596 C C . TYR B 1 197 ? -3.486 40.688 28.406 1 81.75 197 TYR B C 1
ATOM 4598 O O . TYR B 1 197 ? -3.309 39.469 28.188 1 81.75 197 TYR B O 1
ATOM 4606 N N . ALA B 1 198 ? -3.51 41.594 27.5 1 84.62 198 ALA B N 1
ATOM 4607 C CA . ALA B 1 198 ? -3.209 41.25 26.109 1 84.62 198 ALA B CA 1
ATOM 4608 C C . ALA B 1 198 ? -1.812 40.656 25.984 1 84.62 198 ALA B C 1
ATOM 4610 O O . ALA B 1 198 ? -1.619 39.656 25.297 1 84.62 198 ALA B O 1
ATOM 4611 N N . LYS B 1 199 ? -0.885 41.219 26.641 1 85.81 199 LYS B N 1
ATOM 4612 C CA . LYS B 1 199 ? 0.491 40.75 26.625 1 85.81 199 LYS B CA 1
ATOM 4613 C C . LYS B 1 199 ? 0.582 39.312 27.172 1 85.81 199 LYS B C 1
ATOM 4615 O O . LYS B 1 199 ? 1.246 38.469 26.578 1 85.81 199 LYS B O 1
ATOM 4620 N N . ASN B 1 200 ? -0.085 39.125 28.25 1 81.75 200 ASN B N 1
ATOM 4621 C CA . ASN B 1 200 ? -0.088 37.781 28.844 1 81.75 200 ASN B CA 1
ATOM 4622 C C . ASN B 1 200 ? -0.705 36.75 27.922 1 81.75 200 ASN B C 1
ATOM 4624 O O . ASN B 1 200 ? -0.21 35.625 27.828 1 81.75 200 ASN B O 1
ATOM 4628 N N . ALA B 1 201 ? -1.764 37.188 27.312 1 81.88 201 ALA B N 1
ATOM 4629 C CA . ALA B 1 201 ? -2.43 36.281 26.375 1 81.88 201 ALA B CA 1
ATOM 4630 C C . ALA B 1 201 ? -1.507 35.875 25.234 1 81.88 201 ALA B C 1
ATOM 4632 O O . ALA B 1 201 ? -1.488 34.75 24.797 1 81.88 201 ALA B O 1
ATOM 4633 N N . VAL B 1 202 ? -0.773 36.812 24.734 1 83.44 202 VAL B N 1
ATOM 4634 C CA . VAL B 1 202 ? 0.165 36.562 23.641 1 83.44 202 VAL B CA 1
ATOM 4635 C C . VAL B 1 202 ? 1.23 35.562 24.094 1 83.44 202 VAL B C 1
ATOM 4637 O O . VAL B 1 202 ? 1.593 34.688 23.328 1 83.44 202 VAL B O 1
ATOM 4640 N N . ILE B 1 203 ? 1.704 35.75 25.25 1 81.31 203 ILE B N 1
ATOM 4641 C CA . ILE B 1 203 ? 2.727 34.844 25.797 1 81.31 203 ILE B CA 1
ATOM 4642 C C . ILE B 1 203 ? 2.174 33.438 25.891 1 81.31 203 ILE B C 1
ATOM 4644 O O . ILE B 1 203 ? 2.83 32.469 25.469 1 81.31 203 ILE B O 1
ATOM 4648 N N . GLU B 1 204 ? 1.017 33.344 26.438 1 79.81 204 GLU B N 1
ATOM 4649 C CA . GLU B 1 204 ? 0.403 32.031 26.578 1 79.81 204 GLU B CA 1
ATOM 4650 C C . GLU B 1 204 ? 0.19 31.375 25.219 1 79.81 204 GLU B C 1
ATOM 4652 O O . GLU B 1 204 ? 0.409 30.172 25.062 1 79.81 204 GLU B O 1
ATOM 4657 N N . LEU B 1 205 ? -0.275 32.156 24.312 1 81.62 205 LEU B N 1
ATOM 4658 C CA . LEU B 1 205 ? -0.488 31.641 22.969 1 81.62 205 LEU B CA 1
ATOM 4659 C C . LEU B 1 205 ? 0.825 31.172 22.359 1 81.62 205 LEU B C 1
ATOM 4661 O O . LEU B 1 205 ? 0.867 30.125 21.688 1 81.62 205 LEU B O 1
ATOM 4665 N N . SER B 1 206 ? 1.875 31.922 22.516 1 75.81 206 SER B N 1
ATOM 4666 C CA . SER B 1 206 ? 3.191 31.562 22 1 75.81 206 SER B CA 1
ATOM 4667 C C . SER B 1 206 ? 3.66 30.219 22.562 1 75.81 206 SER B C 1
ATOM 4669 O O . SER B 1 206 ? 4.211 29.391 21.828 1 75.81 206 SER B O 1
ATOM 4671 N N . LYS B 1 207 ? 3.436 30.031 23.781 1 76.06 207 LYS B N 1
ATOM 4672 C CA . LYS B 1 207 ? 3.803 28.781 24.422 1 76.06 207 LYS B CA 1
ATOM 4673 C C . LYS B 1 207 ? 3.041 27.609 23.797 1 76.06 207 LYS B C 1
ATOM 4675 O O . LYS B 1 207 ? 3.609 26.531 23.578 1 76.06 207 LYS B O 1
ATOM 4680 N N . MET B 1 208 ? 1.841 27.797 23.594 1 77.75 208 MET B N 1
ATOM 4681 C CA . MET B 1 208 ? 1.004 26.766 23 1 77.75 208 MET B CA 1
ATOM 4682 C C . MET B 1 208 ? 1.494 26.406 21.594 1 77.75 208 MET B C 1
ATOM 4684 O O . MET B 1 208 ? 1.58 25.219 21.25 1 77.75 208 MET B O 1
ATOM 4688 N N . MET B 1 209 ? 1.755 27.391 20.875 1 73.25 209 MET B N 1
ATOM 4689 C CA . MET B 1 209 ? 2.236 27.172 19.516 1 73.25 209 MET B CA 1
ATOM 4690 C C . MET B 1 209 ? 3.555 26.406 19.516 1 73.25 209 MET B C 1
ATOM 4692 O O . MET B 1 209 ? 3.773 25.547 18.672 1 73.25 209 MET B O 1
ATOM 4696 N N . ARG B 1 210 ? 4.43 26.781 20.438 1 69.19 210 ARG B N 1
ATOM 4697 C CA . ARG B 1 210 ? 5.703 26.078 20.578 1 69.19 210 ARG B CA 1
ATOM 4698 C C . ARG B 1 210 ? 5.484 24.594 20.812 1 69.19 210 ARG B C 1
ATOM 4700 O O . ARG B 1 210 ? 6.176 23.75 20.234 1 69.19 210 ARG B O 1
ATOM 4707 N N . TYR B 1 211 ? 4.582 24.312 21.688 1 71.44 211 TYR B N 1
ATOM 4708 C CA . TYR B 1 211 ? 4.242 22.922 21.984 1 71.44 211 TYR B CA 1
ATOM 4709 C C . TYR B 1 211 ? 3.801 22.203 20.719 1 71.44 211 TYR B C 1
ATOM 4711 O O . TYR B 1 211 ? 4.262 21.094 20.438 1 71.44 211 TYR B O 1
ATOM 4719 N N . VAL B 1 212 ? 2.959 22.766 20.031 1 69.38 212 VAL B N 1
ATOM 4720 C CA . VAL B 1 212 ? 2.379 22.156 18.844 1 69.38 212 VAL B CA 1
ATOM 4721 C C . VAL B 1 212 ? 3.469 21.922 17.797 1 69.38 212 VAL B C 1
ATOM 4723 O O . VAL B 1 212 ? 3.475 20.891 17.109 1 69.38 212 VAL B O 1
ATOM 4726 N N . LEU B 1 213 ? 4.418 22.828 17.781 1 62.12 213 LEU B N 1
ATOM 4727 C CA . LEU B 1 213 ? 5.434 22.797 16.734 1 62.12 213 LEU B CA 1
ATOM 4728 C C . LEU B 1 213 ? 6.539 21.797 17.078 1 62.12 213 LEU B C 1
ATOM 4730 O O . LEU B 1 213 ? 7.023 21.078 16.203 1 62.12 213 LEU B O 1
ATOM 4734 N N . TYR B 1 214 ? 6.941 21.828 18.281 1 61.47 214 TYR B N 1
ATOM 4735 C CA . TYR B 1 214 ? 8.188 21.125 18.609 1 61.47 214 TYR B CA 1
ATOM 4736 C C . TYR B 1 214 ? 7.914 19.844 19.375 1 61.47 214 TYR B C 1
ATOM 4738 O O . TYR B 1 214 ? 8.688 18.891 19.297 1 61.47 214 TYR B O 1
ATOM 4746 N N . ASP B 1 215 ? 6.895 19.875 20.062 1 64.19 215 ASP B N 1
ATOM 4747 C CA . ASP B 1 215 ? 6.707 18.75 20.953 1 64.19 215 ASP B CA 1
ATOM 4748 C C . ASP B 1 215 ? 5.703 17.75 20.391 1 64.19 215 ASP B C 1
ATOM 4750 O O . ASP B 1 215 ? 5.793 16.547 20.656 1 64.19 215 ASP B O 1
ATOM 4754 N N . SER B 1 216 ? 4.785 18.234 19.578 1 61.16 216 SER B N 1
ATOM 4755 C CA . SER B 1 216 ? 3.693 17.375 19.141 1 61.16 216 SER B CA 1
ATOM 4756 C C . SER B 1 216 ? 4.129 16.453 18.016 1 61.16 216 SER B C 1
ATOM 4758 O O . SER B 1 216 ? 3.443 15.469 17.703 1 61.16 216 SER B O 1
ATOM 4760 N N . GLY B 1 217 ? 5.25 16.844 17.453 1 61.5 217 GLY B N 1
ATOM 4761 C CA . GLY B 1 217 ? 5.746 15.992 16.375 1 61.5 217 GLY B CA 1
ATOM 4762 C C . GLY B 1 217 ? 6.297 14.664 16.875 1 61.5 217 GLY B C 1
ATOM 4763 O O . GLY B 1 217 ? 6.391 13.703 16.109 1 61.5 217 GLY B O 1
ATOM 4764 N N . ARG B 1 218 ? 6.48 14.633 18.125 1 65.44 218 ARG B N 1
ATOM 4765 C CA . ARG B 1 218 ? 6.996 13.406 18.734 1 65.44 218 ARG B CA 1
ATOM 4766 C C . ARG B 1 218 ? 5.891 12.359 18.875 1 65.44 218 ARG B C 1
ATOM 4768 O O . ARG B 1 218 ? 4.707 12.703 18.875 1 65.44 218 ARG B O 1
ATOM 4775 N N . GLU B 1 219 ? 6.367 11.094 18.906 1 72.19 219 GLU B N 1
ATOM 4776 C CA . GLU B 1 219 ? 5.391 10.023 19.062 1 72.19 219 GLU B CA 1
ATOM 4777 C C . GLU B 1 219 ? 4.797 10.023 20.469 1 72.19 219 GLU B C 1
ATOM 4779 O O . GLU B 1 219 ? 3.607 9.758 20.656 1 72.19 219 GLU B O 1
ATOM 4784 N N . ILE B 1 220 ? 5.699 10.312 21.375 1 80.5 220 ILE B N 1
ATOM 4785 C CA . ILE B 1 220 ? 5.266 10.344 22.766 1 80.5 220 ILE B CA 1
ATOM 4786 C C . ILE B 1 220 ? 5.77 11.617 23.438 1 80.5 220 ILE B C 1
ATOM 4788 O O . ILE B 1 220 ? 6.73 12.234 22.969 1 80.5 220 ILE B O 1
ATOM 4792 N N . ILE B 1 221 ? 5.098 12.016 24.438 1 83.25 221 ILE B N 1
ATOM 4793 C CA . ILE B 1 221 ? 5.469 13.195 25.203 1 83.25 221 ILE B CA 1
ATOM 4794 C C . ILE B 1 221 ? 5.219 12.938 26.688 1 83.25 221 ILE B C 1
ATOM 4796 O O . ILE B 1 221 ? 4.406 12.086 27.062 1 83.25 221 ILE B O 1
ATOM 4800 N N . SER B 1 222 ? 5.988 13.68 27.469 1 88.81 222 SER B N 1
ATOM 4801 C CA . SER B 1 222 ? 5.738 13.562 28.906 1 88.81 222 SER B CA 1
ATOM 4802 C C . SER B 1 222 ? 4.34 14.047 29.266 1 88.81 222 SER B C 1
ATOM 4804 O O . SER B 1 222 ? 3.871 15.055 28.734 1 88.81 222 SER B O 1
ATOM 4806 N N . LEU B 1 223 ? 3.729 13.32 30.156 1 90.94 223 LEU B N 1
ATOM 4807 C CA . LEU B 1 223 ? 2.404 13.719 30.625 1 90.94 223 LEU B CA 1
ATOM 4808 C C . LEU B 1 223 ? 2.436 15.125 31.219 1 90.94 223 LEU B C 1
ATOM 4810 O O . LEU B 1 223 ? 1.493 15.898 31.031 1 90.94 223 LEU B O 1
ATOM 4814 N N . ASN B 1 224 ? 3.523 15.422 31.828 1 89.38 224 ASN B N 1
ATOM 4815 C CA . ASN B 1 224 ? 3.689 16.75 32.406 1 89.38 224 ASN B CA 1
ATOM 4816 C C . ASN B 1 224 ? 3.598 17.844 31.344 1 89.38 224 ASN B C 1
ATOM 4818 O O . ASN B 1 224 ? 2.926 18.859 31.547 1 89.38 224 ASN B O 1
ATOM 4822 N N . LYS B 1 225 ? 4.215 17.609 30.266 1 85.25 225 LYS B N 1
ATOM 4823 C CA . LYS B 1 225 ? 4.207 18.578 29.188 1 85.25 225 LYS B CA 1
ATOM 4824 C C . LYS B 1 225 ? 2.822 18.688 28.562 1 85.25 225 LYS B C 1
ATOM 4826 O O . LYS B 1 225 ? 2.385 19.781 28.188 1 85.25 225 LYS B O 1
ATOM 4831 N N . ASP B 1 226 ? 2.244 17.578 28.469 1 87.94 226 ASP B N 1
ATOM 4832 C CA . ASP B 1 226 ? 0.896 17.578 27.906 1 87.94 226 ASP B CA 1
ATOM 4833 C C . ASP B 1 226 ? -0.069 18.359 28.797 1 87.94 226 ASP B C 1
ATOM 4835 O O . ASP B 1 226 ? -0.882 19.141 28.312 1 87.94 226 ASP B O 1
ATOM 4839 N N . ILE B 1 227 ? 0.068 18.141 30.062 1 90.88 227 ILE B N 1
ATOM 4840 C CA . ILE B 1 227 ? -0.764 18.844 31.047 1 90.88 227 ILE B CA 1
ATOM 4841 C C . ILE B 1 227 ? -0.487 20.344 30.984 1 90.88 227 ILE B C 1
ATOM 4843 O O . ILE B 1 227 ? -1.414 21.156 31.047 1 90.88 227 ILE B O 1
ATOM 4847 N N . GLN B 1 228 ? 0.744 20.641 30.891 1 87.62 228 GLN B N 1
ATOM 4848 C CA . GLN B 1 228 ? 1.11 22.047 30.781 1 87.62 228 GLN B CA 1
ATOM 4849 C C . GLN B 1 228 ? 0.448 22.703 29.578 1 87.62 228 GLN B C 1
ATOM 4851 O O . GLN B 1 228 ? 0.003 23.844 29.641 1 87.62 228 GLN B O 1
ATOM 4856 N N . PHE B 1 229 ? 0.42 22.016 28.531 1 86.81 229 PHE B N 1
ATOM 4857 C CA . PHE B 1 229 ? -0.242 22.5 27.328 1 86.81 229 PHE B CA 1
ATOM 4858 C C . PHE B 1 229 ? -1.721 22.766 27.594 1 86.81 229 PHE B C 1
ATOM 4860 O O . PHE B 1 229 ? -2.254 23.797 27.203 1 86.81 229 PHE B O 1
ATOM 4867 N N . ILE B 1 230 ? -2.324 21.859 28.234 1 90.12 230 ILE B N 1
ATOM 4868 C CA . ILE B 1 230 ? -3.744 21.953 28.547 1 90.12 230 ILE B CA 1
ATOM 4869 C C . ILE B 1 230 ? -3.977 23.141 29.484 1 90.12 230 ILE B C 1
ATOM 4871 O O . ILE B 1 230 ? -4.922 23.922 29.297 1 90.12 230 ILE B O 1
ATOM 4875 N N . GLN B 1 231 ? -3.084 23.266 30.406 1 90.25 231 GLN B N 1
ATOM 4876 C CA . GLN B 1 231 ? -3.174 24.375 31.359 1 90.25 231 GLN B CA 1
ATOM 4877 C C . GLN B 1 231 ? -3.096 25.719 30.625 1 90.25 231 GLN B C 1
ATOM 4879 O O . GLN B 1 231 ? -3.859 26.641 30.938 1 90.25 231 GLN B O 1
ATOM 4884 N N . ASN B 1 232 ? -2.189 25.766 29.734 1 84.62 232 ASN B N 1
ATOM 4885 C CA . ASN B 1 232 ? -2.045 27 28.969 1 84.62 232 ASN B CA 1
ATOM 4886 C C . ASN B 1 232 ? -3.289 27.281 28.141 1 84.62 232 ASN B C 1
ATOM 4888 O O . ASN B 1 232 ? -3.725 28.438 28.047 1 84.62 232 ASN B O 1
ATOM 4892 N N . TYR B 1 233 ? -3.822 26.281 27.562 1 86.69 233 TYR B N 1
ATOM 4893 C CA . TYR B 1 233 ? -5.043 26.422 26.766 1 86.69 233 TYR B CA 1
ATOM 4894 C C . TYR B 1 233 ? -6.191 26.938 27.625 1 86.69 233 TYR B C 1
ATOM 4896 O O . TYR B 1 233 ? -6.883 27.891 27.25 1 86.69 233 TYR B O 1
ATOM 4904 N N . ILE B 1 234 ? -6.312 26.344 28.75 1 88.81 234 ILE B N 1
ATOM 4905 C CA . ILE B 1 234 ? -7.395 26.703 29.656 1 88.81 234 ILE B CA 1
ATOM 4906 C C . ILE B 1 234 ? -7.188 28.125 30.156 1 88.81 234 ILE B C 1
ATOM 4908 O O . ILE B 1 234 ? -8.148 28.875 30.328 1 88.81 234 ILE B O 1
ATOM 4912 N N . GLY B 1 235 ? -5.945 28.422 30.438 1 85.19 235 GLY B N 1
ATOM 4913 C CA . GLY B 1 235 ? -5.641 29.781 30.812 1 85.19 235 GLY B CA 1
ATOM 4914 C C . GLY B 1 235 ? -6.133 30.812 29.812 1 85.19 235 GLY B C 1
ATOM 4915 O O . GLY B 1 235 ? -6.707 31.828 30.203 1 85.19 235 GLY B O 1
ATOM 4916 N N . LEU B 1 236 ? -5.957 30.531 28.609 1 82.69 236 LEU B N 1
ATOM 4917 C CA . LEU B 1 236 ? -6.402 31.422 27.531 1 82.69 236 LEU B CA 1
ATOM 4918 C C . LEU B 1 236 ? -7.926 31.453 27.469 1 82.69 236 LEU B C 1
ATOM 4920 O O . LEU B 1 236 ? -8.516 32.5 27.219 1 82.69 236 LEU B O 1
ATOM 4924 N N . MET B 1 237 ? -8.531 30.359 27.656 1 85.31 237 MET B N 1
ATOM 4925 C CA . MET B 1 237 ? -9.984 30.281 27.594 1 85.31 237 MET B CA 1
ATOM 4926 C C . MET B 1 237 ? -10.625 31.016 28.766 1 85.31 237 MET B C 1
ATOM 4928 O O . MET B 1 237 ? -11.703 31.609 28.609 1 85.31 237 MET B O 1
ATOM 4932 N N . ARG B 1 238 ? -9.961 31.031 29.891 1 85 238 ARG B N 1
ATOM 4933 C CA . ARG B 1 238 ? -10.461 31.766 31.047 1 85 238 ARG B CA 1
ATOM 4934 C C . ARG B 1 238 ? -10.508 33.25 30.766 1 85 238 ARG B C 1
ATOM 4936 O O . ARG B 1 238 ? -11.398 33.969 31.25 1 85 238 ARG B O 1
ATOM 4943 N N . ILE B 1 239 ? -9.555 33.594 30 1 75.81 239 ILE B N 1
ATOM 4944 C CA . ILE B 1 239 ? -9.516 35 29.625 1 75.81 239 ILE B CA 1
ATOM 4945 C C . ILE B 1 239 ? -10.672 35.312 28.672 1 75.81 239 ILE B C 1
ATOM 4947 O O . ILE B 1 239 ? -11.305 36.375 28.781 1 75.81 239 ILE B O 1
ATOM 4951 N N . ARG B 1 240 ? -10.961 34.438 27.891 1 75.19 240 ARG B N 1
ATOM 4952 C CA . ARG B 1 240 ? -11.992 34.625 26.875 1 75.19 240 ARG B CA 1
ATOM 4953 C C . ARG B 1 240 ? -13.383 34.562 27.484 1 75.19 240 ARG B C 1
ATOM 4955 O O . ARG B 1 240 ? -14.266 35.344 27.125 1 75.19 240 ARG B O 1
ATOM 4962 N N . TYR B 1 241 ? -13.531 33.531 28.297 1 77.81 241 TYR B N 1
ATOM 4963 C CA . TYR B 1 241 ? -14.859 33.312 28.859 1 77.81 241 TYR B CA 1
ATOM 4964 C C . TYR B 1 241 ? -14.969 33.875 30.266 1 77.81 241 TYR B C 1
ATOM 4966 O O . TYR B 1 241 ? -14.211 33.5 31.156 1 77.81 241 TYR B O 1
ATOM 4974 N N . THR B 1 242 ? -15.086 35.156 30.422 1 66.06 242 THR B N 1
ATOM 4975 C CA . THR B 1 242 ? -15.172 35.844 31.688 1 66.06 242 THR B CA 1
ATOM 4976 C C . THR B 1 242 ? -15.891 35 32.719 1 66.06 242 THR B C 1
ATOM 4978 O O . THR B 1 242 ? -16.109 33.812 32.5 1 66.06 242 THR B O 1
ATOM 4981 N N . ASN B 1 243 ? -16.422 35.5 33.812 1 70.25 243 ASN B N 1
ATOM 4982 C CA . ASN B 1 243 ? -17.016 34.906 35 1 70.25 243 ASN B CA 1
ATOM 4983 C C . ASN B 1 243 ? -18.266 34.125 34.688 1 70.25 243 ASN B C 1
ATOM 4985 O O . ASN B 1 243 ? -18.875 33.531 35.562 1 70.25 243 ASN B O 1
ATOM 4989 N N . ASP B 1 244 ? -18.516 33.781 33.344 1 78.06 244 ASP B N 1
ATOM 4990 C CA . ASP B 1 244 ? -19.781 33.156 33 1 78.06 244 ASP B CA 1
ATOM 4991 C C . ASP B 1 244 ? -19.625 31.625 32.906 1 78.06 244 ASP B C 1
ATOM 4993 O O . ASP B 1 244 ? -20.625 30.906 32.844 1 78.06 244 ASP B O 1
ATOM 4997 N N . VAL B 1 245 ? -18.422 31.125 32.875 1 89.88 245 VAL B N 1
ATOM 4998 C CA . VAL B 1 245 ? -18.219 29.688 32.781 1 89.88 245 VAL B CA 1
ATOM 4999 C C . VAL B 1 245 ? -17.438 29.172 34 1 89.88 245 VAL B C 1
ATOM 5001 O O . VAL B 1 245 ? -16.406 29.734 34.344 1 89.88 245 VAL B O 1
ATOM 5004 N N . ASP B 1 246 ? -18.016 28.219 34.719 1 94.06 246 ASP B N 1
ATOM 5005 C CA . ASP B 1 246 ? -17.328 27.578 35.844 1 94.06 246 ASP B CA 1
ATOM 5006 C C . ASP B 1 246 ? -16.312 26.547 35.344 1 94.06 246 ASP B C 1
ATOM 5008 O O . ASP B 1 246 ? -16.672 25.422 34.969 1 94.06 246 ASP B O 1
ATOM 5012 N N . ILE B 1 247 ? -15.07 26.969 35.312 1 95 247 ILE B N 1
ATOM 5013 C CA . ILE B 1 247 ? -14 26.109 34.812 1 95 247 ILE B CA 1
ATOM 5014 C C . ILE B 1 247 ? -13.211 25.547 36 1 95 247 ILE B C 1
ATOM 5016 O O . ILE B 1 247 ? -12.578 26.297 36.75 1 95 247 ILE B O 1
ATOM 5020 N N . ARG B 1 248 ? -13.195 24.234 36.25 1 95.25 248 ARG B N 1
ATOM 5021 C CA . ARG B 1 248 ? -12.445 23.562 37.281 1 95.25 248 ARG B CA 1
ATOM 5022 C C . ARG B 1 248 ? -11.578 22.438 36.719 1 95.25 248 ARG B C 1
ATOM 5024 O O . ARG B 1 248 ? -12.062 21.609 35.938 1 95.25 248 ARG B O 1
ATOM 5031 N N . VAL B 1 249 ? -10.359 22.469 37.094 1 95.12 249 VAL B N 1
ATOM 5032 C CA . VAL B 1 249 ? -9.445 21.453 36.594 1 95.12 249 VAL B CA 1
ATOM 5033 C C . VAL B 1 249 ? -8.633 20.875 37.75 1 95.12 249 VAL B C 1
ATOM 5035 O O . VAL B 1 249 ? -8.156 21.625 38.594 1 95.12 249 VAL B O 1
ATOM 5038 N N . GLU B 1 250 ? -8.547 19.578 37.812 1 94.69 250 GLU B N 1
ATOM 5039 C CA . GLU B 1 250 ? -7.727 18.875 38.812 1 94.69 250 GLU B CA 1
ATOM 5040 C C . GLU B 1 250 ? -6.672 18.016 38.125 1 94.69 250 GLU B C 1
ATOM 5042 O O . GLU B 1 250 ? -7 17.172 37.281 1 94.69 250 GLU B O 1
ATOM 5047 N N . TYR B 1 251 ? -5.426 18.266 38.469 1 92.88 251 TYR B N 1
ATOM 5048 C CA . TYR B 1 251 ? -4.305 17.5 37.906 1 92.88 251 TYR B CA 1
ATOM 5049 C C . TYR B 1 251 ? -3.684 16.625 39 1 92.88 251 TYR B C 1
ATOM 5051 O O . TYR B 1 251 ? -3.82 16.891 40.188 1 92.88 251 TYR B O 1
ATOM 5059 N N . PRO B 1 252 ? -2.994 15.625 38.562 1 88.75 252 PRO B N 1
ATOM 5060 C CA . PRO B 1 252 ? -2.322 14.805 39.562 1 88.75 252 PRO B CA 1
ATOM 5061 C C . PRO B 1 252 ? -1.15 15.523 40.25 1 88.75 252 PRO B C 1
ATOM 5063 O O . PRO B 1 252 ? -0.472 16.328 39.594 1 88.75 252 PRO B O 1
ATOM 5066 N N . HIS B 1 253 ? -0.902 15.523 41.625 1 78 253 HIS B N 1
ATOM 5067 C CA . HIS B 1 253 ? 0.1 16.25 42.406 1 78 253 HIS B CA 1
ATOM 5068 C C . HIS B 1 253 ? 1.446 15.531 42.375 1 78 253 HIS B C 1
ATOM 5070 O O . HIS B 1 253 ? 2.496 16.172 42.469 1 78 253 HIS B O 1
ATOM 5076 N N . ASP B 1 254 ? 1.83 14.445 41.812 1 79.19 254 ASP B N 1
ATOM 5077 C CA . ASP B 1 254 ? 3.094 13.711 41.844 1 79.19 254 ASP B CA 1
ATOM 5078 C C . ASP B 1 254 ? 3.24 12.82 40.625 1 79.19 254 ASP B C 1
ATOM 5080 O O . ASP B 1 254 ? 3.352 11.602 40.75 1 79.19 254 ASP B O 1
ATOM 5084 N N . LEU B 1 255 ? 3.275 13.508 39.531 1 82.75 255 LEU B N 1
ATOM 5085 C CA . LEU B 1 255 ? 3.426 12.734 38.312 1 82.75 255 LEU B CA 1
ATOM 5086 C C . LEU B 1 255 ? 4.891 12.398 38.062 1 82.75 255 LEU B C 1
ATOM 5088 O O . LEU B 1 255 ? 5.742 13.289 38.031 1 82.75 255 LEU B O 1
ATOM 5092 N N . PRO B 1 256 ? 5.211 11.062 38 1 82.25 256 PRO B N 1
ATOM 5093 C CA . PRO B 1 256 ? 6.578 10.727 37.594 1 82.25 256 PRO B CA 1
ATOM 5094 C C . PRO B 1 256 ? 6.961 11.32 36.25 1 82.25 256 PRO B C 1
ATOM 5096 O O . PRO B 1 256 ? 6.117 11.414 35.344 1 82.25 256 PRO B O 1
ATOM 5099 N N . THR B 1 257 ? 8.188 11.75 36.094 1 78.5 257 THR B N 1
ATOM 5100 C CA . THR B 1 257 ? 8.688 12.406 34.906 1 78.5 257 THR B CA 1
ATOM 5101 C C . THR B 1 257 ? 8.719 11.422 33.719 1 78.5 257 THR B C 1
ATOM 5103 O O . THR B 1 257 ? 8.719 11.836 32.562 1 78.5 257 THR B O 1
ATOM 5106 N N . GLN B 1 258 ? 8.633 10.109 34.062 1 82 258 GLN B N 1
ATOM 5107 C CA . GLN B 1 258 ? 8.852 9.102 33.031 1 82 258 GLN B CA 1
ATOM 5108 C C . GLN B 1 258 ? 7.543 8.711 32.375 1 82 258 GLN B C 1
ATOM 5110 O O . GLN B 1 258 ? 7.547 7.945 31.391 1 82 258 GLN B O 1
ATOM 5115 N N . VAL B 1 259 ? 6.461 9.297 32.844 1 87.69 259 VAL B N 1
ATOM 5116 C CA . VAL B 1 259 ? 5.168 8.922 32.281 1 87.69 259 VAL B CA 1
ATOM 5117 C C . VAL B 1 259 ? 4.926 9.672 30.969 1 87.69 259 VAL B C 1
ATOM 5119 O O . VAL B 1 259 ? 5.008 10.898 30.922 1 87.69 259 VAL B O 1
ATOM 5122 N N . SER B 1 260 ? 4.758 8.875 29.906 1 89.94 260 SER B N 1
ATOM 5123 C CA . SER B 1 260 ? 4.559 9.508 28.594 1 89.94 260 SER B CA 1
ATOM 5124 C C . SER B 1 260 ? 3.279 9.016 27.938 1 89.94 260 SER B C 1
ATOM 5126 O O . SER B 1 260 ? 2.824 7.898 28.203 1 89.94 260 SER B O 1
ATOM 5128 N N . ILE B 1 261 ? 2.703 9.844 27.156 1 89.62 261 ILE B N 1
ATOM 5129 C CA . ILE B 1 261 ? 1.511 9.531 26.375 1 89.62 261 ILE B CA 1
ATOM 5130 C C . ILE B 1 261 ? 1.654 10.094 24.969 1 89.62 261 ILE B C 1
ATOM 5132 O O . ILE B 1 261 ? 2.529 10.93 24.703 1 89.62 261 ILE B O 1
ATOM 5136 N N . PRO B 1 262 ? 0.819 9.594 24.078 1 84.44 262 PRO B N 1
ATOM 5137 C CA . PRO B 1 262 ? 0.773 10.297 22.797 1 84.44 262 PRO B CA 1
ATOM 5138 C C . PRO B 1 262 ? 0.313 11.742 22.922 1 84.44 262 PRO B C 1
ATOM 5140 O O . PRO B 1 262 ? -0.598 12.039 23.703 1 84.44 262 PRO B O 1
ATOM 5143 N N . PRO B 1 263 ? 0.92 12.617 22.219 1 81.38 263 PRO B N 1
ATOM 5144 C CA . PRO B 1 263 ? 0.591 14.039 22.391 1 81.38 263 PRO B CA 1
ATOM 5145 C C . PRO B 1 263 ? -0.776 14.398 21.828 1 81.38 263 PRO B C 1
ATOM 5147 O O . PRO B 1 263 ? -1.271 13.719 20.922 1 81.38 263 PRO B O 1
ATOM 5150 N N . LEU B 1 264 ? -1.424 15.406 22.312 1 80.5 264 LEU B N 1
ATOM 5151 C CA . LEU B 1 264 ? -2.57 16.125 21.781 1 80.5 264 LEU B CA 1
ATOM 5152 C C . LEU B 1 264 ? -3.816 15.25 21.781 1 80.5 264 LEU B C 1
ATOM 5154 O O . LEU B 1 264 ? -4.691 15.406 20.922 1 80.5 264 LEU B O 1
ATOM 5158 N N . LEU B 1 265 ? -3.838 14.312 22.688 1 84.62 265 LEU B N 1
ATOM 5159 C CA . LEU B 1 265 ? -5.039 13.492 22.781 1 84.62 265 LEU B CA 1
ATOM 5160 C C . LEU B 1 265 ? -6.09 14.164 23.656 1 84.62 265 LEU B C 1
ATOM 5162 O O . LEU B 1 265 ? -7.227 14.367 23.234 1 84.62 265 LEU B O 1
ATOM 5166 N N . LEU B 1 266 ? -5.664 14.586 24.812 1 89.06 266 LEU B N 1
ATOM 5167 C CA . LEU B 1 266 ? -6.586 15.117 25.812 1 89.06 266 LEU B CA 1
ATOM 5168 C C . LEU B 1 266 ? -7.113 16.484 25.391 1 89.06 266 LEU B C 1
ATOM 5170 O O . LEU B 1 266 ? -8.25 16.844 25.703 1 89.06 266 LEU B O 1
ATOM 5174 N N . ILE B 1 267 ? -6.289 17.188 24.609 1 87.5 267 ILE B N 1
ATOM 5175 C CA . ILE B 1 267 ? -6.641 18.562 24.25 1 87.5 267 ILE B CA 1
ATOM 5176 C C . ILE B 1 267 ? -7.902 18.547 23.375 1 87.5 267 ILE B C 1
ATOM 5178 O O . ILE B 1 267 ? -8.711 19.484 23.453 1 87.5 267 ILE B O 1
ATOM 5182 N N . VAL B 1 268 ? -8.055 17.547 22.625 1 84.38 268 VAL B N 1
ATOM 5183 C CA . VAL B 1 268 ? -9.219 17.453 21.75 1 84.38 268 VAL B CA 1
ATOM 5184 C C . VAL B 1 268 ? -10.5 17.516 22.578 1 84.38 268 VAL B C 1
ATOM 5186 O O . VAL B 1 268 ? -11.461 18.188 22.203 1 84.38 268 VAL B O 1
ATOM 5189 N N . PHE B 1 269 ? -10.492 16.891 23.734 1 90 269 PHE B N 1
ATOM 5190 C CA . PHE B 1 269 ? -11.664 16.875 24.609 1 90 269 PHE B CA 1
ATOM 5191 C C . PHE B 1 269 ? -11.898 18.234 25.234 1 90 269 PHE B C 1
ATOM 5193 O O . PHE B 1 269 ? -13.047 18.672 25.391 1 90 269 PHE B O 1
ATOM 5200 N N . VAL B 1 270 ? -10.828 18.797 25.609 1 90.56 270 VAL B N 1
ATOM 5201 C CA . VAL B 1 270 ? -10.922 20.141 26.188 1 90.56 270 VAL B CA 1
ATOM 5202 C C . VAL B 1 270 ? -11.5 21.109 25.172 1 90.56 270 VAL B C 1
ATOM 5204 O O . VAL B 1 270 ? -12.422 21.875 25.484 1 90.56 270 VAL B O 1
ATOM 5207 N N . GLU B 1 271 ? -11.031 21.016 23.984 1 84.25 271 GLU B N 1
ATOM 5208 C CA . GLU B 1 271 ? -11.516 21.875 22.922 1 84.25 271 GLU B CA 1
ATOM 5209 C C . GLU B 1 271 ? -13 21.672 22.656 1 84.25 271 GLU B C 1
ATOM 5211 O O . GLU B 1 271 ? -13.75 22.625 22.5 1 84.25 271 GLU B O 1
ATOM 5216 N N . ASN B 1 272 ? -13.359 20.531 22.594 1 83.75 272 ASN B N 1
ATOM 5217 C CA . ASN B 1 272 ? -14.766 20.188 22.359 1 83.75 272 ASN B CA 1
ATOM 5218 C C . ASN B 1 272 ? -15.664 20.719 23.469 1 83.75 272 ASN B C 1
ATOM 5220 O O . ASN B 1 272 ? -16.766 21.188 23.203 1 83.75 272 ASN B O 1
ATOM 5224 N N . ALA B 1 273 ? -15.172 20.578 24.688 1 90.75 273 ALA B N 1
ATOM 5225 C CA . ALA B 1 273 ? -15.938 21.062 25.828 1 90.75 273 ALA B CA 1
ATOM 5226 C C . ALA B 1 273 ? -16.203 22.562 25.719 1 90.75 273 ALA B C 1
ATOM 5228 O O . ALA B 1 273 ? -17.312 23.016 26 1 90.75 273 ALA B O 1
ATOM 5229 N N . PHE B 1 274 ? -15.227 23.266 25.297 1 87.25 274 PHE B N 1
ATOM 5230 C CA . PHE B 1 274 ? -15.391 24.703 25.156 1 87.25 274 PHE B CA 1
ATOM 5231 C C . PHE B 1 274 ? -16.25 25.031 23.953 1 87.25 274 PHE B C 1
ATOM 5233 O O . PHE B 1 274 ? -17.047 25.984 23.984 1 87.25 274 PHE B O 1
ATOM 5240 N N . LYS B 1 275 ? -16.062 24.312 22.938 1 81.88 275 LYS B N 1
ATOM 5241 C CA . LYS B 1 275 ? -16.781 24.562 21.688 1 81.88 275 LYS B CA 1
ATOM 5242 C C . LYS B 1 275 ? -18.266 24.266 21.828 1 81.88 275 LYS B C 1
ATOM 5244 O O . LYS B 1 275 ? -19.109 25.031 21.344 1 81.88 275 LYS B O 1
ATOM 5249 N N . HIS B 1 276 ? -18.516 23.281 22.5 1 84.44 276 HIS B N 1
ATOM 5250 C CA . HIS B 1 276 ? -19.891 22.812 22.531 1 84.44 276 HIS B CA 1
ATOM 5251 C C . HIS B 1 276 ? -20.516 23 23.906 1 84.44 276 HIS B C 1
ATOM 5253 O O . HIS B 1 276 ? -21.734 22.953 24.047 1 84.44 276 HIS B O 1
ATOM 5259 N N . GLY B 1 277 ? -19.766 23.234 24.906 1 88.69 277 GLY B N 1
ATOM 5260 C CA . GLY B 1 277 ? -20.266 23.25 26.266 1 88.69 277 GLY B CA 1
ATOM 5261 C C . GLY B 1 277 ? -20.531 24.656 26.781 1 88.69 277 GLY B C 1
ATOM 5262 O O . GLY B 1 277 ? -21.062 24.828 27.891 1 88.69 277 GLY B O 1
ATOM 5263 N N . VAL B 1 278 ? -20.203 25.641 26.031 1 87.25 278 VAL B N 1
ATOM 5264 C CA . VAL B 1 278 ? -20.344 27 26.531 1 87.25 278 VAL B CA 1
ATOM 5265 C C . VAL B 1 278 ? -21.484 27.703 25.781 1 87.25 278 VAL B C 1
ATOM 5267 O O . VAL B 1 278 ? -21.562 27.625 24.547 1 87.25 278 VAL B O 1
ATOM 5270 N N . SER B 1 279 ? -22.375 28.281 26.516 1 82.69 279 SER B N 1
ATOM 5271 C CA . SER B 1 279 ? -23.484 29.062 25.984 1 82.69 279 SER B CA 1
ATOM 5272 C C . SER B 1 279 ? -23.375 30.531 26.422 1 82.69 279 SER B C 1
ATOM 5274 O O . SER B 1 279 ? -22.938 30.812 27.531 1 82.69 279 SER B O 1
ATOM 5276 N N . TYR B 1 280 ? -23.734 31.359 25.562 1 75.38 280 TYR B N 1
ATOM 5277 C CA . TYR B 1 280 ? -23.734 32.781 25.906 1 75.38 280 TYR B CA 1
ATOM 5278 C C . TYR B 1 280 ? -24.953 33.156 26.734 1 75.38 280 TYR B C 1
ATOM 5280 O O . TYR B 1 280 ? -24.953 34.156 27.453 1 75.38 280 TYR B O 1
ATOM 5288 N N . ASN B 1 281 ? -25.938 32.281 26.625 1 77.88 281 ASN B N 1
ATOM 5289 C CA . ASN B 1 281 ? -27.219 32.625 27.234 1 77.88 281 ASN B CA 1
ATOM 5290 C C . ASN B 1 281 ? -27.422 31.875 28.547 1 77.88 281 ASN B C 1
ATOM 5292 O O . ASN B 1 281 ? -28.281 32.25 29.359 1 77.88 281 ASN B O 1
ATOM 5296 N N . ASN B 1 282 ? -26.75 30.828 28.781 1 85.44 282 ASN B N 1
ATOM 5297 C CA . ASN B 1 282 ? -26.938 29.984 29.953 1 85.44 282 ASN B CA 1
ATOM 5298 C C . ASN B 1 282 ? -25.625 29.734 30.703 1 85.44 282 ASN B C 1
ATOM 5300 O O . ASN B 1 282 ? -24.562 29.703 30.078 1 85.44 282 ASN B O 1
ATOM 5304 N N . PRO B 1 283 ? -25.797 29.688 32.062 1 88.31 283 PRO B N 1
ATOM 5305 C CA . PRO B 1 283 ? -24.578 29.297 32.781 1 88.31 283 PRO B CA 1
ATOM 5306 C C . PRO B 1 283 ? -24.016 27.969 32.312 1 88.31 283 PRO B C 1
ATOM 5308 O O . PRO B 1 283 ? -24.766 27.047 32 1 88.31 283 PRO B O 1
ATOM 5311 N N . SER B 1 284 ? -22.719 27.969 32.156 1 93.69 284 SER B N 1
ATOM 5312 C CA . SER B 1 284 ? -22.031 26.781 31.656 1 93.69 284 SER B CA 1
ATOM 5313 C C . SER B 1 284 ? -20.922 26.344 32.594 1 93.69 284 SER B C 1
ATOM 5315 O O . SER B 1 284 ? -20.469 27.141 33.438 1 93.69 284 SER B O 1
ATOM 5317 N N . PHE B 1 285 ? -20.609 25.109 32.531 1 95.06 285 PHE B N 1
ATOM 5318 C CA . PHE B 1 285 ? -19.469 24.656 33.312 1 95.06 285 PHE B CA 1
ATOM 5319 C C . PHE B 1 285 ? -18.578 23.719 32.5 1 95.06 285 PHE B C 1
ATOM 5321 O O . PHE B 1 285 ? -19.047 23.109 31.531 1 95.06 285 PHE B O 1
ATOM 5328 N N . ILE B 1 286 ? -17.297 23.656 32.781 1 96 286 ILE B N 1
ATOM 5329 C CA . ILE B 1 286 ? -16.312 22.719 32.25 1 96 286 ILE B CA 1
ATOM 5330 C C . ILE B 1 286 ? -15.438 22.203 33.375 1 96 286 ILE B C 1
ATOM 5332 O O . ILE B 1 286 ? -14.68 22.969 33.969 1 96 286 ILE B O 1
ATOM 5336 N N . HIS B 1 287 ? -15.602 20.953 33.719 1 97.44 287 HIS B N 1
ATOM 5337 C CA . HIS B 1 287 ? -14.82 20.312 34.75 1 97.44 287 HIS B CA 1
ATOM 5338 C C . HIS B 1 287 ? -13.93 19.203 34.188 1 97.44 287 HIS B C 1
ATOM 5340 O O . HIS B 1 287 ? -14.414 18.312 33.5 1 97.44 287 HIS B O 1
ATOM 5346 N N . MET B 1 288 ? -12.656 19.344 34.406 1 97 288 MET B N 1
ATOM 5347 C CA . MET B 1 288 ? -11.711 18.359 33.906 1 97 288 MET B CA 1
ATOM 5348 C C . MET B 1 288 ? -10.906 17.75 35.062 1 97 288 MET B C 1
ATOM 5350 O O . MET B 1 288 ? -10.547 18.438 36 1 97 288 MET B O 1
ATOM 5354 N N . HIS B 1 289 ? -10.703 16.469 34.969 1 96.62 289 HIS B N 1
ATOM 5355 C CA . HIS B 1 289 ? -9.891 15.727 35.938 1 96.62 289 HIS B CA 1
ATOM 5356 C C . HIS B 1 289 ? -8.922 14.781 35.25 1 96.62 289 HIS B C 1
ATOM 5358 O O . HIS B 1 289 ? -9.328 14.016 34.344 1 96.62 289 HIS B O 1
ATOM 5364 N N . VAL B 1 290 ? -7.629 14.906 35.5 1 95.88 290 VAL B N 1
ATOM 5365 C CA . VAL B 1 290 ? -6.617 13.984 35 1 95.88 290 VAL B CA 1
ATOM 5366 C C . VAL B 1 290 ? -5.965 13.242 36.156 1 95.88 290 VAL B C 1
ATOM 5368 O O . VAL B 1 290 ? -5.574 13.852 37.156 1 95.88 290 VAL B O 1
ATOM 5371 N N . ASP B 1 291 ? -5.891 11.977 36 1 93.19 291 ASP B N 1
ATOM 5372 C CA . ASP B 1 291 ? -5.309 11.156 37.062 1 93.19 291 ASP B CA 1
ATOM 5373 C C . ASP B 1 291 ? -4.332 10.133 36.5 1 93.19 291 ASP B C 1
ATOM 5375 O O . ASP B 1 291 ? -4.367 9.836 35.281 1 93.19 291 ASP B O 1
ATOM 5379 N N . TYR B 1 292 ? -3.389 9.75 37.312 1 93.19 292 TYR B N 1
ATOM 5380 C CA . TYR B 1 292 ? -2.436 8.695 37 1 93.19 292 TYR B CA 1
ATOM 5381 C C . TYR B 1 292 ? -2.359 7.664 38.094 1 93.19 292 TYR B C 1
ATOM 5383 O O . TYR B 1 292 ? -2.047 7.996 39.25 1 93.19 292 TYR B O 1
ATOM 5391 N N . ALA B 1 293 ? -2.705 6.465 37.719 1 90.44 293 ALA B N 1
ATOM 5392 C CA . ALA B 1 293 ? -2.631 5.367 38.688 1 90.44 293 ALA B CA 1
ATOM 5393 C C . ALA B 1 293 ? -2.393 4.035 37.969 1 90.44 293 ALA B C 1
ATOM 5395 O O . ALA B 1 293 ? -2.932 3.791 36.906 1 90.44 293 ALA B O 1
ATOM 5396 N N . ASP B 1 294 ? -1.504 3.213 38.531 1 89.56 294 ASP B N 1
ATOM 5397 C CA . ASP B 1 294 ? -1.28 1.843 38.094 1 89.56 294 ASP B CA 1
ATOM 5398 C C . ASP B 1 294 ? -0.843 1.81 36.625 1 89.56 294 ASP B C 1
ATOM 5400 O O . ASP B 1 294 ? -1.365 1.021 35.812 1 89.56 294 ASP B O 1
ATOM 5404 N N . GLY B 1 295 ? -0.06 2.775 36.25 1 89.5 295 GLY B N 1
ATOM 5405 C CA . GLY B 1 295 ? 0.496 2.779 34.906 1 89.5 295 GLY B CA 1
ATOM 5406 C C . GLY B 1 295 ? -0.486 3.266 33.844 1 89.5 295 GLY B C 1
ATOM 5407 O O . GLY B 1 295 ? -0.247 3.109 32.656 1 89.5 295 GLY B O 1
ATOM 5408 N N . LYS B 1 296 ? -1.607 3.764 34.344 1 94.25 296 LYS B N 1
ATOM 5409 C CA . LYS B 1 296 ? -2.621 4.246 33.406 1 94.25 296 LYS B CA 1
ATOM 5410 C C . LYS B 1 296 ? -2.947 5.715 33.688 1 94.25 296 LYS B C 1
ATOM 5412 O O . LYS B 1 296 ? -2.893 6.18 34.812 1 94.25 296 LYS B O 1
ATOM 5417 N N . VAL B 1 297 ? -3.23 6.383 32.594 1 94.38 297 VAL B N 1
ATOM 5418 C CA . VAL B 1 297 ? -3.686 7.766 32.688 1 94.38 297 VAL B CA 1
ATOM 5419 C C . VAL B 1 297 ? -5.188 7.832 32.406 1 94.38 297 VAL B C 1
ATOM 5421 O O . VAL B 1 297 ? -5.68 7.219 31.453 1 94.38 297 VAL B O 1
ATOM 5424 N N . THR B 1 298 ? -5.875 8.477 33.312 1 95.81 298 THR B N 1
ATOM 5425 C CA . THR B 1 298 ? -7.312 8.664 33.125 1 95.81 298 THR B CA 1
ATOM 5426 C C . THR B 1 298 ? -7.648 10.148 33 1 95.81 298 THR B C 1
ATOM 5428 O O . THR B 1 298 ? -7.309 10.945 33.875 1 95.81 298 THR B O 1
ATOM 5431 N N . GLY B 1 299 ? -8.188 10.547 31.859 1 96.25 299 GLY B N 1
ATOM 5432 C CA . GLY B 1 299 ? -8.703 11.883 31.641 1 96.25 299 GLY B CA 1
ATOM 5433 C C . GLY B 1 299 ? -10.219 11.93 31.531 1 96.25 299 GLY B C 1
ATOM 5434 O O . GLY B 1 299 ? -10.82 11.203 30.75 1 96.25 299 GLY B O 1
ATOM 5435 N N . THR B 1 300 ? -10.82 12.734 32.438 1 97.19 300 THR B N 1
ATOM 5436 C CA . THR B 1 300 ? -12.266 12.898 32.406 1 97.19 300 THR B CA 1
ATOM 5437 C C . THR B 1 300 ? -12.633 14.367 32.25 1 97.19 300 THR B C 1
ATOM 5439 O O . THR B 1 300 ? -12.133 15.234 32.969 1 97.19 300 THR B O 1
ATOM 5442 N N . ILE B 1 301 ? -13.445 14.648 31.281 1 96.88 301 ILE B N 1
ATOM 5443 C CA . ILE B 1 301 ? -13.93 16 31.078 1 96.88 301 ILE B CA 1
ATOM 5444 C C . ILE B 1 301 ? -15.461 16 31.016 1 96.88 301 ILE B C 1
ATOM 5446 O O . ILE B 1 301 ? -16.062 15.188 30.312 1 96.88 301 ILE B O 1
ATOM 5450 N N . SER B 1 302 ? -16.062 16.859 31.797 1 96.88 302 SER B N 1
ATOM 5451 C CA . SER B 1 302 ? -17.516 17.062 31.812 1 96.88 302 SER B CA 1
ATOM 5452 C C . SER B 1 302 ? -17.875 18.516 31.531 1 96.88 302 SER B C 1
ATOM 5454 O O . SER B 1 302 ? -17.234 19.422 32.062 1 96.88 302 SER B O 1
ATOM 5456 N N . ASN B 1 303 ? -18.812 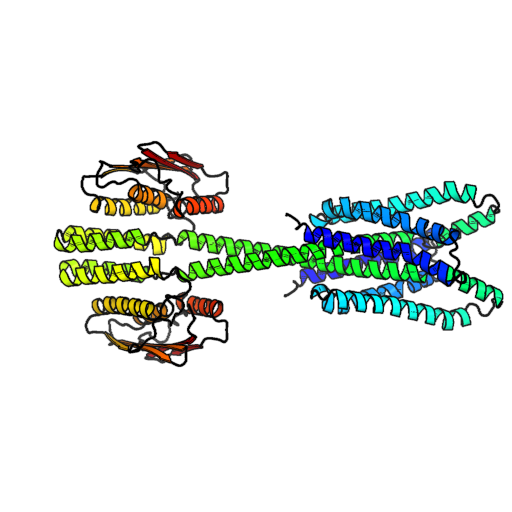18.703 30.672 1 95.56 303 ASN B N 1
ATOM 5457 C CA . ASN B 1 303 ? -19.25 20.062 30.391 1 95.56 303 ASN B CA 1
ATOM 5458 C C . ASN B 1 303 ? -20.781 20.141 30.25 1 95.56 303 ASN B C 1
ATOM 5460 O O . ASN B 1 303 ? -21.438 19.125 30.078 1 95.56 303 ASN B O 1
ATOM 5464 N N . SER B 1 304 ? -21.266 21.375 30.406 1 94.44 304 SER B N 1
ATOM 5465 C CA . SER B 1 304 ? -22.688 21.625 30.203 1 94.44 304 SER B CA 1
ATOM 5466 C C . SER B 1 304 ? -23.094 21.391 28.75 1 94.44 304 SER B C 1
ATOM 5468 O O . SER B 1 304 ? -22.266 21.5 27.844 1 94.44 304 SER B O 1
ATOM 5470 N N . ARG B 1 305 ? -24.234 21.016 28.516 1 89.31 305 ARG B N 1
ATOM 5471 C CA . ARG B 1 305 ? -24.828 20.844 27.203 1 89.31 305 ARG B CA 1
ATOM 5472 C C . ARG B 1 305 ? -26.062 21.75 27.047 1 89.31 305 ARG B C 1
ATOM 5474 O O . ARG B 1 305 ? -26.938 21.75 27.891 1 89.31 305 ARG B O 1
ATOM 5481 N N . HIS B 1 306 ? -25.922 22.609 25.984 1 79.81 306 HIS B N 1
ATOM 5482 C CA . HIS B 1 306 ? -27.031 23.547 25.781 1 79.81 306 HIS B CA 1
ATOM 5483 C C . HIS B 1 306 ? -27.828 23.188 24.547 1 79.81 306 HIS B C 1
ATOM 5485 O O . HIS B 1 306 ? -28.688 23.969 24.109 1 79.81 306 HIS B O 1
ATOM 5491 N N . THR B 1 307 ? -27.391 22.25 23.703 1 64.06 307 THR B N 1
ATOM 5492 C CA . THR B 1 307 ? -28.062 21.984 22.438 1 64.06 307 THR B CA 1
ATOM 5493 C C . THR B 1 307 ? -29.547 21.672 22.656 1 64.06 307 THR B C 1
ATOM 5495 O O . THR B 1 307 ? -29.891 21.031 23.656 1 64.06 307 THR B O 1
ATOM 5498 N N . GLN B 1 308 ? -30.312 22.375 21.984 1 53.16 308 GLN B N 1
ATOM 5499 C CA . GLN B 1 308 ? -31.688 21.953 21.719 1 53.16 308 GLN B CA 1
ATOM 5500 C C . GLN B 1 308 ? -31.734 20.562 21.125 1 53.16 308 GLN B C 1
ATOM 5502 O O . GLN B 1 308 ? -30.781 20.125 20.453 1 53.16 308 GLN B O 1
ATOM 5507 N N . LYS B 1 309 ? -32.844 19.766 21.359 1 50.25 309 LYS B N 1
ATOM 5508 C CA . LYS B 1 309 ? -33.125 18.375 21.078 1 50.25 309 LYS B CA 1
ATOM 5509 C C . LYS B 1 309 ? -32.5 17.938 19.75 1 50.25 309 LYS B C 1
ATOM 5511 O O . LYS B 1 309 ? -32.062 16.781 19.609 1 50.25 309 LYS B O 1
ATOM 5516 N N . GLY B 1 310 ? -32.594 18.516 18.719 1 46.66 310 GLY B N 1
ATOM 5517 C CA . GLY B 1 310 ? -32.562 18.031 17.359 1 46.66 310 GLY B CA 1
ATOM 5518 C C . GLY B 1 310 ? -31.156 17.969 16.781 1 46.66 310 GLY B C 1
ATOM 5519 O O . GLY B 1 310 ? -30.953 17.453 15.672 1 46.66 310 GLY B O 1
ATOM 5520 N N . GLU B 1 311 ? -30.312 18.891 17.031 1 44.97 311 GLU B N 1
ATOM 5521 C CA . GLU B 1 311 ? -29.172 18.844 16.125 1 44.97 311 GLU B CA 1
ATOM 5522 C C . GLU B 1 311 ? -28.141 17.828 16.594 1 44.97 311 GLU B C 1
ATOM 5524 O O . GLU B 1 311 ? -27.547 17.984 17.672 1 44.97 311 GLU B O 1
ATOM 5529 N N . ARG B 1 312 ? -28.438 16.641 16.391 1 47.75 312 ARG B N 1
ATOM 5530 C CA . ARG B 1 312 ? -27.422 15.609 16.531 1 47.75 312 ARG B CA 1
ATOM 5531 C C . ARG B 1 312 ? -26.031 16.141 16.172 1 47.75 312 ARG B C 1
ATOM 5533 O O . ARG B 1 312 ? -25.828 16.656 15.07 1 47.75 312 ARG B O 1
ATOM 5540 N N . HIS B 1 313 ? -25.344 16.547 17.094 1 44.06 313 HIS B N 1
ATOM 5541 C CA . HIS B 1 313 ? -23.953 16.891 16.844 1 44.06 313 HIS B CA 1
ATOM 5542 C C . HIS B 1 313 ? -23.219 15.742 16.188 1 44.06 313 HIS B C 1
ATOM 5544 O O . HIS B 1 313 ? -23.172 14.633 16.719 1 44.06 313 HIS B O 1
ATOM 5550 N N . SER B 1 314 ? -23.172 15.648 15.078 1 43.44 314 SER B N 1
ATOM 5551 C CA . SER B 1 314 ? -22.344 14.68 14.352 1 43.44 314 SER B CA 1
ATOM 5552 C C . SER B 1 314 ? -20.969 14.531 15 1 43.44 314 SER B C 1
ATOM 5554 O O . SER B 1 314 ? -20.359 15.523 15.391 1 43.44 314 SER B O 1
ATOM 5556 N N . ALA B 1 315 ? -20.812 13.508 15.82 1 50.12 315 ALA B N 1
ATOM 5557 C CA . ALA B 1 315 ? -19.469 13.18 16.281 1 50.12 315 ALA B CA 1
ATOM 5558 C C . ALA B 1 315 ? -18.422 13.758 15.359 1 50.12 315 ALA B C 1
ATOM 5560 O O . ALA B 1 315 ? -18.375 13.438 14.164 1 50.12 315 ALA B O 1
ATOM 5561 N N . GLY B 1 316 ? -17.969 15.023 15.508 1 56.62 316 GLY B N 1
ATOM 5562 C CA . GLY B 1 316 ? -17.094 15.812 14.656 1 56.62 316 GLY B CA 1
ATOM 5563 C C . GLY B 1 316 ? -15.828 15.07 14.258 1 56.62 316 GLY B C 1
ATOM 5564 O O . GLY B 1 316 ? -15.516 14.016 14.82 1 56.62 316 GLY B O 1
ATOM 5565 N N . ILE B 1 317 ? -15.188 15.297 13.203 1 60.75 317 ILE B N 1
ATOM 5566 C CA . ILE B 1 317 ? -13.961 14.781 12.609 1 60.75 317 ILE B CA 1
ATOM 5567 C C . ILE B 1 317 ? -12.891 14.633 13.688 1 60.75 317 ILE B C 1
ATOM 5569 O O . ILE B 1 317 ? -12.117 13.664 13.672 1 60.75 317 ILE B O 1
ATOM 5573 N N . GLY B 1 318 ? -13.156 15.336 14.82 1 70.44 318 GLY B N 1
ATOM 5574 C CA . GLY B 1 318 ? -12.109 15.328 15.844 1 70.44 318 GLY B CA 1
ATOM 5575 C C . GLY B 1 318 ? -12.102 14.055 16.672 1 70.44 318 GLY B C 1
ATOM 5576 O O . GLY B 1 318 ? -11.047 13.43 16.828 1 70.44 318 GLY B O 1
ATOM 5577 N N . LEU B 1 319 ? -13.289 13.688 17.188 1 77.44 319 LEU B N 1
ATOM 5578 C CA . LEU B 1 319 ? -13.391 12.508 18.047 1 77.44 319 LEU B CA 1
ATOM 5579 C C . LEU B 1 319 ? -13.094 11.234 17.25 1 77.44 319 LEU B C 1
ATOM 5581 O O . LEU B 1 319 ? -12.477 10.305 17.781 1 77.44 319 LEU B O 1
ATOM 5585 N N . ASP B 1 320 ? -13.516 11.227 16.078 1 75.31 320 ASP B N 1
ATOM 5586 C CA . ASP B 1 320 ? -13.234 10.086 15.219 1 75.31 320 ASP B CA 1
ATOM 5587 C C . ASP B 1 320 ? -11.734 9.922 14.977 1 75.31 320 ASP B C 1
ATOM 5589 O O . ASP B 1 320 ? -11.211 8.805 14.977 1 75.31 320 ASP B O 1
ATOM 5593 N N . ASN B 1 321 ? -11.078 11.047 14.766 1 74 321 ASN B N 1
ATOM 5594 C CA . ASN B 1 321 ? -9.633 11.016 14.57 1 74 321 ASN B CA 1
ATOM 5595 C C . ASN B 1 321 ? -8.914 10.516 15.812 1 74 321 ASN B C 1
ATOM 5597 O O . ASN B 1 321 ? -7.926 9.781 15.711 1 74 321 ASN B O 1
ATOM 5601 N N . VAL B 1 322 ? -9.461 10.875 16.922 1 82.25 322 VAL B N 1
ATOM 5602 C CA . VAL B 1 322 ? -8.859 10.43 18.172 1 82.25 322 VAL B CA 1
ATOM 5603 C C . VAL B 1 322 ? -9.023 8.922 18.328 1 82.25 322 VAL B C 1
ATOM 5605 O O . VAL B 1 322 ? -8.086 8.219 18.703 1 82.25 322 VAL B O 1
ATOM 5608 N N . ARG B 1 323 ? -10.156 8.461 18.016 1 83.88 323 ARG B N 1
ATOM 5609 C CA . ARG B 1 323 ? -10.414 7.023 18.094 1 83.88 323 ARG B CA 1
ATOM 5610 C C . ARG B 1 323 ? -9.484 6.25 17.172 1 83.88 323 ARG B C 1
ATOM 5612 O O . ARG B 1 323 ? -8.898 5.246 17.562 1 83.88 323 ARG B O 1
ATOM 5619 N N . LYS B 1 324 ? -9.438 6.762 15.969 1 79.5 324 LYS B N 1
ATOM 5620 C CA . LYS B 1 324 ? -8.555 6.129 14.992 1 79.5 324 LYS B CA 1
ATOM 5621 C C . LYS B 1 324 ? -7.109 6.117 15.484 1 79.5 324 LYS B C 1
ATOM 5623 O O . LYS B 1 324 ? -6.41 5.105 15.359 1 79.5 324 LYS B O 1
ATOM 5628 N N . ARG B 1 325 ? -6.68 7.199 16.031 1 79.75 325 ARG B N 1
ATOM 5629 C CA . ARG B 1 325 ? -5.316 7.32 16.531 1 79.75 325 ARG B CA 1
ATOM 5630 C C . ARG B 1 325 ? -5.082 6.359 17.703 1 79.75 325 ARG B C 1
ATOM 5632 O O . ARG B 1 325 ? -4.039 5.703 17.766 1 79.75 325 ARG B O 1
ATOM 5639 N N . LEU B 1 326 ? -6.039 6.289 18.562 1 87.38 326 LEU B N 1
ATOM 5640 C CA . LEU B 1 326 ? -5.941 5.391 19.703 1 87.38 326 LEU B CA 1
ATOM 5641 C C . LEU B 1 326 ? -5.84 3.939 19.25 1 87.38 326 LEU B C 1
ATOM 5643 O O . LEU B 1 326 ? -5.039 3.17 19.781 1 87.38 326 LEU B O 1
ATOM 5647 N N . GLU B 1 327 ? -6.605 3.641 18.297 1 83.5 327 GLU B N 1
ATOM 5648 C CA . GLU B 1 327 ? -6.59 2.283 17.75 1 83.5 327 GLU B CA 1
ATOM 5649 C C . GLU B 1 327 ? -5.238 1.955 17.125 1 83.5 327 GLU B C 1
ATOM 5651 O O . GLU B 1 327 ? -4.73 0.841 17.281 1 83.5 327 GLU B O 1
ATOM 5656 N N . LEU B 1 328 ? -4.691 2.916 16.5 1 77 328 LEU B N 1
ATOM 5657 C CA . LEU B 1 328 ? -3.416 2.723 15.82 1 77 328 LEU B CA 1
ATOM 5658 C C . LEU B 1 328 ? -2.279 2.576 16.828 1 77 328 LEU B C 1
ATOM 5660 O O . LEU B 1 328 ? -1.355 1.788 16.609 1 77 328 LEU B O 1
ATOM 5664 N N . ILE B 1 329 ? -2.381 3.26 17.891 1 80.5 329 ILE B N 1
ATOM 5665 C CA . ILE B 1 329 ? -1.279 3.312 18.844 1 80.5 329 ILE B CA 1
ATOM 5666 C C . ILE B 1 329 ? -1.409 2.168 19.844 1 80.5 329 ILE B C 1
ATOM 5668 O O . ILE B 1 329 ? -0.431 1.478 20.141 1 80.5 329 ILE B O 1
ATOM 5672 N N . TYR B 1 330 ? -2.623 1.985 20.328 1 86.62 330 TYR B N 1
ATOM 5673 C CA . TYR B 1 330 ? -2.797 1.075 21.453 1 86.62 330 TYR B CA 1
ATOM 5674 C C . TYR B 1 330 ? -3.475 -0.216 21.016 1 86.62 330 TYR B C 1
ATOM 5676 O O . TYR B 1 330 ? -3.484 -1.204 21.75 1 86.62 330 TYR B O 1
ATOM 5684 N N . GLY B 1 331 ? -3.988 -0.231 19.875 1 81.81 331 GLY B N 1
ATOM 5685 C CA . GLY B 1 331 ? -4.84 -1.349 19.5 1 81.81 331 GLY B CA 1
ATOM 5686 C C . GLY B 1 331 ? -6.246 -1.241 20.062 1 81.81 331 GLY B C 1
ATOM 5687 O O . GLY B 1 331 ? -6.5 -0.443 20.969 1 81.81 331 GLY B O 1
ATOM 5688 N N . PRO B 1 332 ? -7.203 -2.049 19.656 1 79.44 332 PRO B N 1
ATOM 5689 C CA . PRO B 1 332 ? -8.617 -1.907 20.016 1 79.44 332 PRO B CA 1
ATOM 5690 C C . PRO B 1 332 ? -8.891 -2.258 21.484 1 79.44 332 PRO B C 1
ATOM 5692 O O . PRO B 1 332 ? -9.906 -1.842 22.031 1 79.44 332 PRO B O 1
ATOM 5695 N N . ARG B 1 333 ? -7.98 -2.932 22.125 1 79.19 333 ARG B N 1
ATOM 5696 C CA . ARG B 1 333 ? -8.367 -3.467 23.422 1 79.19 333 ARG B CA 1
ATOM 5697 C C . ARG B 1 333 ? -7.504 -2.887 24.547 1 79.19 333 ARG B C 1
ATOM 5699 O O . ARG B 1 333 ? -7.641 -3.268 25.703 1 79.19 333 ARG B O 1
ATOM 5706 N N . ASN B 1 334 ? -6.656 -1.977 24.266 1 90.12 334 ASN B N 1
ATOM 5707 C CA . ASN B 1 334 ? -5.715 -1.521 25.281 1 90.12 334 ASN B CA 1
ATOM 5708 C C . ASN B 1 334 ? -5.992 -0.078 25.688 1 90.12 334 ASN B C 1
ATOM 5710 O O . ASN B 1 334 ? -5.098 0.612 26.188 1 90.12 334 ASN B O 1
ATOM 5714 N N . TYR B 1 335 ? -7.234 0.442 25.406 1 92.88 335 TYR B N 1
ATOM 5715 C CA . TYR B 1 335 ? -7.684 1.758 25.844 1 92.88 335 TYR B CA 1
ATOM 5716 C C . TYR B 1 335 ? -9.195 1.779 26.047 1 92.88 335 TYR B C 1
ATOM 5718 O O . TYR B 1 335 ? -9.898 0.875 25.594 1 92.88 335 TYR B O 1
ATOM 5726 N N . THR B 1 336 ? -9.672 2.668 26.828 1 94.88 336 THR B N 1
ATOM 5727 C CA . THR B 1 336 ? -11.109 2.863 27 1 94.88 336 THR B CA 1
ATOM 5728 C C . THR B 1 336 ? -11.492 4.316 26.734 1 94.88 336 THR B C 1
ATOM 5730 O O . THR B 1 336 ? -10.852 5.238 27.25 1 94.88 336 THR B O 1
ATOM 5733 N N . LEU B 1 337 ? -12.383 4.539 25.828 1 94.44 337 LEU B N 1
ATOM 5734 C CA . LEU B 1 337 ? -12.977 5.844 25.562 1 94.44 337 LEU B CA 1
ATOM 5735 C C . LEU B 1 337 ? -14.484 5.801 25.75 1 94.44 337 LEU B C 1
ATOM 5737 O O . LEU B 1 337 ? -15.211 5.289 24.891 1 94.44 337 LEU B O 1
ATOM 5741 N N . ASP B 1 338 ? -14.898 6.324 26.891 1 95.19 338 ASP B N 1
ATOM 5742 C CA . ASP B 1 338 ? -16.312 6.293 27.25 1 95.19 338 ASP B CA 1
ATOM 5743 C C . ASP B 1 338 ? -16.938 7.68 27.141 1 95.19 338 ASP B C 1
ATOM 5745 O O . ASP B 1 338 ? -16.375 8.664 27.641 1 95.19 338 ASP B O 1
ATOM 5749 N N . ILE B 1 339 ? -18.078 7.75 26.469 1 93.94 339 ILE B N 1
ATOM 5750 C CA . ILE B 1 339 ? -18.781 9.008 26.312 1 93.94 339 ILE B CA 1
ATOM 5751 C C . ILE B 1 339 ? -20.188 8.891 26.922 1 93.94 339 ILE B C 1
ATOM 5753 O O . ILE B 1 339 ? -20.938 7.969 26.594 1 93.94 339 ILE B O 1
ATOM 5757 N N . GLU B 1 340 ? -20.453 9.68 27.828 1 93.81 340 GLU B N 1
ATOM 5758 C CA . GLU B 1 340 ? -21.781 9.758 28.438 1 93.81 340 GLU B CA 1
ATOM 5759 C C . GLU B 1 340 ? -22.484 11.07 28.094 1 93.81 340 GLU B C 1
ATOM 5761 O O . GLU B 1 340 ? -21.953 12.148 28.359 1 93.81 340 GLU B O 1
ATOM 5766 N N . GLU B 1 341 ? -23.641 10.953 27.5 1 90 341 GLU B N 1
ATOM 5767 C CA . GLU B 1 341 ? -24.422 12.125 27.109 1 90 341 GLU B CA 1
ATOM 5768 C C . GLU B 1 341 ? -25.734 12.203 27.875 1 90 341 GLU B C 1
ATOM 5770 O O . GLU B 1 341 ? -26.547 11.289 27.797 1 90 341 GLU B O 1
ATOM 5775 N N . ASN B 1 342 ? -25.828 13.164 28.609 1 89.69 342 ASN B N 1
ATOM 5776 C CA . ASN B 1 342 ? -27.078 13.508 29.297 1 89.69 342 ASN B CA 1
ATOM 5777 C C . ASN B 1 342 ? -27.672 14.812 28.766 1 89.69 342 ASN B C 1
ATOM 5779 O O . ASN B 1 342 ? -27.016 15.531 28 1 89.69 342 ASN B O 1
ATOM 5783 N N . PRO B 1 343 ? -28.953 15.195 29.016 1 87.31 343 PRO B N 1
ATOM 5784 C CA . PRO B 1 343 ? -29.578 16.406 28.484 1 87.31 343 PRO B CA 1
ATOM 5785 C C . PRO B 1 343 ? -28.812 17.672 28.859 1 87.31 343 PRO B C 1
ATOM 5787 O O . PRO B 1 343 ? -28.766 18.625 28.078 1 87.31 343 PRO B O 1
ATOM 5790 N N . THR B 1 344 ? -28.203 17.578 30.016 1 91.12 344 THR B N 1
ATOM 5791 C CA . THR B 1 344 ? -27.594 18.828 30.453 1 91.12 344 THR B CA 1
ATOM 5792 C C . THR B 1 344 ? -26.094 18.688 30.578 1 91.12 344 THR B C 1
ATOM 5794 O O . THR B 1 344 ? -25.391 19.656 30.844 1 91.12 344 THR B O 1
ATOM 5797 N N . THR B 1 345 ? -25.641 17.438 30.453 1 94.38 345 THR B N 1
ATOM 5798 C CA . THR B 1 345 ? -24.219 17.25 30.703 1 94.38 345 THR B CA 1
ATOM 5799 C C . THR B 1 345 ? -23.625 16.312 29.641 1 94.38 345 THR B C 1
ATOM 5801 O O . THR B 1 345 ? -24.281 15.367 29.203 1 94.38 345 THR B O 1
ATOM 5804 N N . TYR B 1 346 ? -22.469 16.562 29.188 1 94.38 346 TYR B N 1
ATOM 5805 C CA . TYR B 1 346 ? -21.641 15.734 28.312 1 94.38 346 TYR B CA 1
ATOM 5806 C C . TYR B 1 346 ? -20.328 15.359 29 1 94.38 346 TYR B C 1
ATOM 5808 O O . TYR B 1 346 ? -19.578 16.234 29.438 1 94.38 346 TYR B O 1
ATOM 5816 N N . THR B 1 347 ? -20.109 14.07 29.141 1 96.12 347 THR B N 1
ATOM 5817 C CA . THR B 1 347 ? -18.906 13.625 29.828 1 96.12 347 THR B CA 1
ATOM 5818 C C . THR B 1 347 ? -18.109 12.656 28.953 1 96.12 347 THR B C 1
ATOM 5820 O O . THR B 1 347 ? -18.672 11.711 28.406 1 96.12 347 THR B O 1
ATOM 5823 N N . VAL B 1 348 ? -16.844 12.914 28.781 1 96 348 VAL B N 1
ATOM 5824 C CA . VAL B 1 348 ? -15.922 12.031 28.078 1 96 348 VAL B CA 1
ATOM 5825 C C . VAL B 1 348 ? -14.844 11.523 29.031 1 96 348 VAL B C 1
ATOM 5827 O O . VAL B 1 348 ? -14.258 12.305 29.781 1 96 348 VAL B O 1
ATOM 5830 N N . LYS B 1 349 ? -14.625 10.258 29.047 1 96.62 349 LYS B N 1
ATOM 5831 C CA . LYS B 1 349 ? -13.594 9.633 29.875 1 96.62 349 LYS B CA 1
ATOM 5832 C C . LYS B 1 349 ? -12.641 8.797 29.047 1 96.62 349 LYS B C 1
ATOM 5834 O O . LYS B 1 349 ? -13.07 7.879 28.344 1 96.62 349 LYS B O 1
ATOM 5839 N N . LEU B 1 350 ? -11.367 9.117 29.094 1 96.31 350 LEU B N 1
ATOM 5840 C CA . LEU B 1 350 ? -10.328 8.367 28.391 1 96.31 350 LEU B CA 1
ATOM 5841 C C . LEU B 1 350 ? -9.375 7.703 29.375 1 96.31 350 LEU B C 1
ATOM 5843 O O . LEU B 1 350 ? -8.891 8.344 30.297 1 96.31 350 LEU B O 1
ATOM 5847 N N . VAL B 1 351 ? -9.164 6.414 29.219 1 96 351 VAL B N 1
ATOM 5848 C CA . VAL B 1 351 ? -8.188 5.672 30.016 1 96 351 VAL B CA 1
ATOM 5849 C C . VAL B 1 351 ? -7.164 5.023 29.078 1 96 351 VAL B C 1
ATOM 5851 O O . VAL B 1 351 ? -7.523 4.215 28.219 1 96 351 VAL B O 1
ATOM 5854 N N . ILE B 1 352 ? -5.926 5.355 29.219 1 95 352 ILE B N 1
ATOM 5855 C CA . ILE B 1 352 ? -4.891 4.809 28.344 1 95 352 ILE B CA 1
ATOM 5856 C C . ILE B 1 352 ? -3.689 4.375 29.188 1 95 352 ILE B C 1
ATOM 5858 O O . ILE B 1 352 ? -3.369 5.008 30.188 1 95 352 ILE B O 1
ATOM 5862 N N . PRO B 1 353 ? -3.039 3.277 28.75 1 93.81 353 PRO B N 1
ATOM 5863 C CA . PRO B 1 353 ? -1.778 2.934 29.406 1 93.81 353 PRO B CA 1
ATOM 5864 C C . PRO B 1 353 ? -0.649 3.904 29.062 1 93.81 353 PRO B C 1
ATOM 5866 O O . PRO B 1 353 ? -0.641 4.492 27.984 1 93.81 353 PRO B O 1
ATOM 5869 N N . THR B 1 354 ? 0.184 4.086 30.016 1 89.62 354 THR B N 1
ATOM 5870 C CA . THR B 1 354 ? 1.342 4.934 29.75 1 89.62 354 THR B CA 1
ATOM 5871 C C . THR B 1 354 ? 2.357 4.207 28.875 1 89.62 354 THR B C 1
ATOM 5873 O O . THR B 1 354 ? 2.324 2.979 28.766 1 89.62 354 THR B O 1
ATOM 5876 N N . LEU B 1 355 ? 2.955 4.988 28.109 1 81.06 355 LEU B N 1
ATOM 5877 C CA . LEU B 1 355 ? 3.982 4.434 27.25 1 81.06 355 LEU B CA 1
ATOM 5878 C C . LEU B 1 355 ? 5.375 4.695 27.812 1 81.06 355 LEU B C 1
ATOM 5880 O O . LEU B 1 355 ? 5.578 5.668 28.531 1 81.06 355 LEU B O 1
ATOM 5884 N N . ASN B 1 356 ? 6.211 3.738 27.906 1 67.5 356 ASN B N 1
ATOM 5885 C CA . ASN B 1 356 ? 7.578 3.973 28.344 1 67.5 356 ASN B CA 1
ATOM 5886 C C . ASN B 1 356 ? 8.406 4.691 27.281 1 67.5 356 ASN B C 1
ATOM 5888 O O . ASN B 1 356 ? 8.352 4.328 26.109 1 67.5 356 ASN B O 1
ATOM 5892 N N . ALA B 1 357 ? 8.93 5.875 27.547 1 53.91 357 ALA B N 1
ATOM 5893 C CA . ALA B 1 357 ? 9.852 6.547 26.641 1 53.91 357 ALA B CA 1
ATOM 5894 C C . ALA B 1 357 ? 11.078 5.684 26.359 1 53.91 357 ALA B C 1
ATOM 5896 O O . ALA B 1 357 ? 11.508 4.91 27.219 1 53.91 357 ALA B O 1
#

Sequence (714 aa):
MKITKKQTIGENLLYVMVWSAIILVPVLNSLMMSELHVSWENVLIAWRKIAPYLIIFIVHNSVIAPRFMLKHKYWKYLITNLTLIIGTFWFVDFYEQHITDSLLFSDLSEDQFIEHRKASFTDLEMYWNVILGFFMSGANTGIKLMYQSIRDEQQMEELKQQNMQAEMDYLKYQINPHFFMNTLNNIHALIDIDTEYAKNAVIELSKMMRYVLYDSGREIISLNKDIQFIQNYIGLMRIRYTNDVDIRVEYPHDLPTQVSIPPLLLIVFVENAFKHGVSYNNPSFIHMHVDYADGKVTGTISNSRHTQKGERHSAGIGLDNVRKRLELIYGPRNYTLDIEENPTTYTVKLVIPTLNAMKITKKQTIGENLLYVMVWSAIILVPVLNSLMMSELHVSWENVLIAWRKIAPYLIIFIVHNSVIAPRFMLKHKYWKYLITNLTLIIGTFWFVDFYEQHITDSLLFSDLSEDQFIEHRKASFTDLEMYWNVILGFFMSGANTGIKLMYQSIRDEQQMEELKQQNMQAEMDYLKYQINPHFFMNTLNNIHALIDIDTEYAKNAVIELSKMMRYVLYDSGREIISLNKDIQFIQNYIGLMRIRYTNDVDIRVEYPHDLPTQVSIPPLLLIVFVENAFKHGVSYNNPSFIHMHVDYADGKVTGTISNSRHTQKGERHSAGIGLDNVRKRLELIYGPRNYTLDIEENPTTYTVKLVIPTLNA